Protein AF-A0A7H8R9K7-F1 (afdb_monomer)

Mean predicted aligned error: 15.1 Å

Sequence (571 aa):
MGSVPRGLRQVLQKSPSDIVILSSVRTAITRAKKGGFKDAYPEELLAHVLKATLAANPNLDPALIDDVAIGSVLQELGGAKAGRMAQIHAGFPHSVPFHTINRQCSSGLAAITTVANGIRSGGIDIGVGGGMESMTRNYGSRAIPTVLWPELKDSPSKDSRDCIMPMGITSENVASRYGISRADQDAFAAHSHHKAAAAQAAGLFDAEIVPVTTKVFDAEHPDAPPRDLTVSKDDGIRPTVSVEKMANLKPAFAENGTSTAGNSSQVSDGAAATLLMRRSTATELGLTSAIKGRWVATAVAGVAPDEMGVGPAVAIPKLLGQVGLEVADVGIWEINEAFASQALYSVRKLGIDEAKVNPKGGAIALGHPLGATGARQLATLLPELERTGQEVGVVTSINYIQNSILAWKTTSDVIANYLTLSILHTQHNKTSSSTFVWLIATRDDSRELPQPAHFSVFVPFITDPREGSLISIVGTPTTGYQLEFERSYSYKTICLYCQPPIKESVPQGNLEITATQVPVPGITEGFKGSASGKSAKRSQEWTTEYIKHLIFKDYVDPVAIEIVQSVFPDL

Nearest PDB structures (foldseek):
  6pcc-assembly1_B  TM=8.931E-01  e=9.437E-35  Pseudomonas putida KT2440
  6pcd-assembly1_C  TM=8.947E-01  e=1.057E-33  Pseudomonas putida KT2440
  6pcd-assembly1_A  TM=8.835E-01  e=3.611E-34  Pseudomonas putida KT2440
  4b3h-assembly1_C  TM=8.782E-01  e=3.461E-32  Mycobacterium tuberculosis H37Rv
  6l2g-assembly1_C  TM=8.592E-01  e=7.419E-30  Aspergillus fumigatus A1163

Foldseek 3Di:
DDAQAADPVSVQDDDLLFKFWLAKAKAFKFFACPTPCVPPDQLLQLLLQLLVQCVSVVLDDLQLAQEEEEFAAFDDVSCFVSNLVSNVSSPRDPNHDYDYAYPWLCRQVVQVVVQRVCSNVVVGFKHKGKYWFRCNVGVPCRVAPPDDDVCLCVPPDPLSNLLRPDVLQLLQVLCVVVVPDLLQLLVLLLVLLQLQVVCVVVCVCVRRHRWRWDWDADPVCRVDDTDIDTGGHQPLHDNPDDSVVSVPFQRDPDNPGSFGLSQAFGAIGMMMMIMIGRSNVCVVSVNNQSGLWTWRDKFKDADRSSNQLQCLLVRVVVGCVSRNHALVLAQAEAEARRGSSSSVNSCVSRVHDPCRYSSSGHRSRRGRRRRGRQSSSVSSPSSVCVVVVRFWYKHWDTHSMIMIIIIGGDDDDDDDDDDDDDDDDDDDDDDDDDDWDWDWDADDPPDDDFDKDKAWDWAADPVDSQWTKIKIKTFGDPGIWTWTWGDDPVDPDIDIDIDDPDPDDDDDGDIDIDIDIDGDDDDDPPPPDDDPDDDPLVVLVVVLVVVVVCVVVVVDPPVRDDRDRDDDDDD

Solvent-accessible surface area (backbone atoms only — not comparable to full-atom values): 31433 Å² total; per-residue (Å²): 128,84,75,72,50,54,27,66,72,46,67,67,55,87,50,59,83,35,38,25,27,53,46,42,31,14,40,32,28,19,31,40,70,76,28,85,52,43,63,49,51,38,36,58,44,35,19,53,27,51,29,48,53,48,64,76,39,77,82,58,65,56,76,66,34,57,37,33,30,32,3,18,52,47,44,74,85,38,35,40,69,55,43,45,51,18,43,45,72,36,66,39,48,89,83,36,51,69,48,52,35,72,44,46,35,18,3,2,40,50,12,36,48,51,41,49,49,32,38,66,73,65,78,33,54,27,24,33,14,8,7,25,19,37,39,51,83,28,46,69,82,48,74,49,84,80,84,68,68,68,64,49,70,71,36,91,47,64,59,62,42,28,69,68,54,58,67,61,53,20,39,40,44,37,15,64,78,69,68,46,49,52,68,55,22,28,46,53,25,35,48,24,10,45,29,29,36,52,28,58,75,70,50,73,48,62,89,24,42,44,70,43,76,38,57,42,74,50,85,91,45,75,85,53,80,66,42,81,44,76,39,68,60,57,65,42,52,46,74,85,60,44,48,74,65,42,68,72,53,62,44,68,67,39,96,91,40,65,50,20,78,66,25,20,32,35,62,8,25,29,15,10,29,28,40,38,30,27,36,46,58,31,50,76,64,70,41,59,87,46,46,55,22,32,58,71,51,73,21,71,38,74,53,61,37,54,38,18,51,47,39,62,54,53,16,47,60,52,36,29,59,65,33,48,49,57,78,83,67,48,52,38,35,38,60,55,23,63,31,30,34,26,39,52,47,23,35,63,74,62,68,51,63,68,79,33,43,34,68,54,24,34,18,40,12,43,30,41,15,41,3,7,39,30,23,35,46,50,21,55,44,54,60,47,31,61,76,68,72,32,51,33,32,37,40,39,26,56,33,56,54,25,42,27,38,40,40,33,51,55,85,88,77,86,85,84,84,86,86,83,88,80,86,84,85,81,88,81,89,82,96,74,92,80,74,84,64,89,56,85,56,83,84,80,89,87,68,97,73,85,72,66,51,77,52,75,47,81,45,62,35,90,92,42,69,72,32,36,40,38,41,39,42,42,32,58,82,89,61,59,54,44,59,44,62,51,76,50,93,88,52,103,54,81,48,78,49,78,53,76,79,66,101,65,99,71,82,90,68,77,68,53,76,50,76,49,80,59,83,70,85,88,82,71,79,89,75,73,73,88,79,91,73,95,56,74,69,60,56,54,52,50,53,52,52,50,53,52,51,36,38,76,68,70,76,40,64,72,91,79,58,85,88,81,81,84,84,79,82,79,137

Secondary structure (DSSP, 8-state):
-PPPP-SHHHHHS--TT-EEEEEEEEE--EETTTSTTTT--HHHHHHHHHHHHHHT-TTS-GGG--EEEEE-SSSGGGGHHHHHHHHHHTT--TTS--EEE-BTBTHHHHHHHHHHHHHHHTS-SEEEEEEEEEHHHHSTTTSS-SS--HHHHT-S-HHHHHTTS-HHHHHHHHHHHTT--HHHHHHHHHHHHHHHHHHHHTTTTTTTEEPEEEEE--SS-TTSPPEEEEE-S-S---TT--HHHHHTSPBSSSTT---BTTSBPPPEEEEEEEEEEEHHHHHHTT-GGG--EEEEEEEEEE--GGGGGGTHHHHHHHHHHHHT--GGG-SEEEE--SBHHHHHHHHHHHT--GGGB-TT--HHHH---TTTHHHHHHHHHHHHHHHHT--EEEEEE-SSEEEEEEEEPPP-------------------S-------------S--SSPPPEEEEEEEE-SS-TTSEEEEEEEE--SS--EEEEEE-TTSS-EEEEEE-SSSS-------EEEEEEEPPPPPPGGG-----S--HHHHHHHHHHHHHHHHHTTSS-TTS-------PPP-

InterPro domains:
  IPR002155 Thiolase [TIGR01930] (21-396)
  IPR002155 Thiolase [cd00751] (20-396)
  IPR016039 Thiolase-like [G3DSA:3.40.47.10] (18-297)
  IPR016039 Thiolase-like [G3DSA:3.40.47.10] (157-396)
  IPR016039 Thiolase-like [SSF53901] (13-282)
  IPR016039 Thiolase-like [SSF53901] (293-398)
  IPR020613 Thiolase, conserved site [PS00737] (358-374)
  IPR020615 Thiolase, acyl-enzyme intermediate active site [PS00098] (101-119)
  IPR020616 Thiolase, N-terminal [PF00108] (19-280)
  IPR020617 Thiolase, C-terminal [PF02803] (292-396)
  IPR046670 Protein of unknown function DUF6540 [PF20174] (448-556)
  IPR050215 3-ketoacyl-CoA thiolase-like [PTHR43853] (15-396)

Structure (mmCIF, N/CA/C/O backbone):
data_AF-A0A7H8R9K7-F1
#
_entry.id   AF-A0A7H8R9K7-F1
#
loop_
_atom_site.group_PDB
_atom_site.id
_atom_site.type_symbol
_atom_site.label_atom_id
_atom_site.label_alt_id
_atom_site.label_comp_id
_atom_site.label_asym_id
_atom_site.label_entity_id
_atom_site.label_seq_id
_atom_site.pdbx_PDB_ins_code
_atom_site.Cartn_x
_atom_site.Cartn_y
_atom_site.Cartn_z
_atom_site.occupancy
_atom_site.B_iso_or_equiv
_atom_site.auth_seq_id
_atom_site.auth_comp_id
_atom_site.auth_asym_id
_atom_site.auth_atom_id
_atom_site.pdbx_PDB_model_num
ATOM 1 N N . MET A 1 1 ? -11.066 -17.743 20.268 1.00 45.47 1 MET A N 1
ATOM 2 C CA . MET A 1 1 ? -10.600 -17.056 19.042 1.00 45.47 1 MET A CA 1
ATOM 3 C C . MET A 1 1 ? -11.533 -17.450 17.910 1.00 45.47 1 MET A C 1
ATOM 5 O O . MET A 1 1 ? -11.714 -18.644 17.709 1.00 45.47 1 MET A O 1
ATOM 9 N N . GLY A 1 2 ? -12.182 -16.491 17.247 1.00 55.28 2 GLY A N 1
ATOM 10 C CA . GLY A 1 2 ? -13.120 -16.789 16.158 1.00 55.28 2 GLY A CA 1
ATOM 11 C C . GLY A 1 2 ? -12.398 -17.303 14.910 1.00 55.28 2 GLY A C 1
ATOM 12 O O . GLY A 1 2 ? -11.308 -16.831 14.584 1.00 55.28 2 GLY A O 1
ATOM 13 N N . SER A 1 3 ? -12.988 -18.277 14.220 1.00 67.38 3 SER A N 1
ATOM 14 C CA . SER A 1 3 ? -12.545 -18.702 12.889 1.00 67.38 3 SER A CA 1
ATOM 15 C C . SER A 1 3 ? -12.646 -17.550 11.882 1.00 67.38 3 SER A C 1
ATOM 17 O O . SER A 1 3 ? -13.501 -16.677 12.024 1.00 67.38 3 SER A O 1
ATOM 19 N N . VAL A 1 4 ? -11.801 -17.554 10.844 1.00 76.81 4 VAL A N 1
ATOM 20 C CA . VAL A 1 4 ? -11.941 -16.619 9.710 1.00 76.81 4 VAL A CA 1
ATOM 21 C C . VAL A 1 4 ? -13.351 -16.784 9.121 1.00 76.81 4 VAL A C 1
ATOM 23 O O . VAL A 1 4 ? -13.731 -17.928 8.855 1.00 76.81 4 VAL A O 1
ATOM 26 N N . PRO A 1 5 ? -14.137 -15.702 8.945 1.00 81.81 5 PRO A N 1
ATOM 27 C CA . PRO A 1 5 ? -15.490 -15.807 8.406 1.00 81.81 5 PRO A CA 1
ATOM 28 C C . PRO A 1 5 ? -15.448 -16.395 6.992 1.00 81.81 5 PRO A C 1
ATOM 30 O O . PRO A 1 5 ? -14.586 -16.017 6.193 1.00 81.81 5 PRO A O 1
ATOM 33 N N . ARG A 1 6 ? -16.366 -17.324 6.690 1.00 90.81 6 ARG A N 1
ATOM 34 C CA . ARG A 1 6 ? -16.432 -17.991 5.382 1.00 90.81 6 ARG A CA 1
ATOM 35 C C . ARG A 1 6 ? -17.760 -17.743 4.673 1.00 90.81 6 ARG A C 1
ATOM 37 O O . ARG A 1 6 ? -18.827 -17.866 5.268 1.00 90.81 6 ARG A O 1
ATOM 44 N N . GLY A 1 7 ? -17.679 -17.457 3.379 1.00 89.94 7 GLY A N 1
ATOM 45 C CA . GLY A 1 7 ? -18.806 -17.097 2.530 1.00 89.94 7 GLY A CA 1
ATOM 46 C C . GLY A 1 7 ? -19.199 -15.630 2.680 1.00 89.94 7 GLY A C 1
ATOM 47 O O . GLY A 1 7 ? -19.067 -15.036 3.754 1.00 89.94 7 GLY A O 1
ATOM 48 N N . LEU A 1 8 ? -19.731 -15.058 1.597 1.00 83.75 8 LEU A N 1
ATOM 49 C CA . LEU A 1 8 ? -20.051 -13.633 1.501 1.00 83.75 8 LEU A CA 1
ATOM 50 C C . LEU A 1 8 ? -20.897 -13.154 2.685 1.00 83.75 8 LEU A C 1
ATOM 52 O O . LEU A 1 8 ? -20.508 -12.221 3.372 1.00 83.75 8 LEU A O 1
ATOM 56 N N . ARG A 1 9 ? -21.977 -13.863 3.032 1.00 88.31 9 ARG A N 1
ATOM 57 C CA . ARG A 1 9 ? -22.845 -13.492 4.163 1.00 88.31 9 ARG A CA 1
ATOM 58 C C . ARG A 1 9 ? -22.084 -13.310 5.486 1.00 88.31 9 ARG A C 1
ATOM 60 O O . ARG A 1 9 ? -22.327 -12.332 6.186 1.00 88.31 9 ARG A O 1
ATOM 67 N N . GLN A 1 10 ? -21.164 -14.214 5.833 1.00 86.81 10 GLN A N 1
ATOM 68 C CA . GLN A 1 10 ? -20.370 -14.084 7.065 1.00 86.81 10 GLN A CA 1
ATOM 69 C C . GLN A 1 10 ? -19.307 -12.983 6.932 1.00 86.81 10 GLN A C 1
ATOM 71 O O . GLN A 1 10 ? -19.042 -12.243 7.880 1.00 86.81 10 GLN A O 1
ATOM 76 N N . VAL A 1 11 ? -18.736 -12.831 5.733 1.00 80.81 11 VAL A N 1
ATOM 77 C CA . VAL A 1 11 ? -17.815 -11.739 5.376 1.00 80.81 11 VAL A CA 1
ATOM 78 C C . VAL A 1 11 ? -18.506 -10.365 5.334 1.00 80.81 11 VAL A C 1
ATOM 80 O O . VAL A 1 11 ? -17.816 -9.352 5.431 1.00 80.81 11 VAL A O 1
ATOM 83 N N . LEU A 1 12 ? -19.835 -10.292 5.336 1.00 80.81 12 LEU A N 1
ATOM 84 C CA . LEU A 1 12 ? -20.589 -9.042 5.499 1.00 80.81 12 LEU A CA 1
ATOM 85 C C . LEU A 1 12 ? -21.106 -8.830 6.937 1.00 80.81 12 LEU A C 1
ATOM 87 O O . LEU A 1 12 ? -21.363 -7.702 7.357 1.00 80.81 12 LEU A O 1
ATOM 91 N N . GLN A 1 13 ? -21.252 -9.897 7.726 1.00 85.69 13 GLN A N 1
ATOM 92 C CA . GLN A 1 13 ? -21.802 -9.815 9.079 1.00 85.69 13 GLN A CA 1
ATOM 93 C C . GLN A 1 13 ? -20.836 -9.122 10.049 1.00 85.69 13 GLN A C 1
ATOM 95 O O . GLN A 1 13 ? -19.743 -9.627 10.296 1.00 85.69 13 GLN A O 1
ATOM 100 N N . LYS A 1 14 ? -21.261 -8.006 10.654 1.00 86.31 14 LYS A N 1
ATOM 101 C CA . LYS A 1 14 ? -20.500 -7.262 11.675 1.00 86.31 14 LYS A CA 1
ATOM 102 C C . LYS A 1 14 ? -20.416 -8.070 12.982 1.00 86.31 14 LYS A C 1
ATOM 104 O O . LYS A 1 14 ? -21.434 -8.561 13.462 1.00 86.31 14 LYS A O 1
ATOM 109 N N . SER A 1 15 ? -19.224 -8.163 13.573 1.00 87.50 15 SER A N 1
ATOM 110 C CA . SER A 1 15 ? -18.974 -8.818 14.869 1.00 87.50 15 SER A CA 1
ATOM 111 C C . SER A 1 15 ? -18.154 -7.914 15.800 1.00 87.50 15 SER A C 1
ATOM 113 O O . SER A 1 15 ? -17.265 -7.209 15.310 1.00 87.50 15 SER A O 1
ATOM 115 N N . PRO A 1 16 ? -18.368 -7.943 17.133 1.00 89.69 16 PRO A N 1
ATOM 116 C CA . PRO A 1 16 ? -17.512 -7.245 18.099 1.00 89.69 16 PRO A CA 1
ATOM 117 C C . PRO A 1 16 ? -16.025 -7.616 17.989 1.00 89.69 16 PRO A C 1
ATOM 119 O O . PRO A 1 16 ? -15.164 -6.797 18.298 1.00 89.69 16 PRO A O 1
ATOM 122 N N . SER A 1 17 ? -15.710 -8.821 17.503 1.00 87.81 17 SER A N 1
ATOM 123 C CA . SER A 1 17 ? -14.334 -9.293 17.304 1.00 87.81 17 SER A CA 1
ATOM 124 C C . SER A 1 17 ? -13.695 -8.843 15.985 1.00 87.81 17 SER A C 1
ATOM 126 O O . SER A 1 17 ? -12.565 -9.237 15.700 1.00 87.81 17 SER A O 1
ATOM 128 N N . ASP A 1 18 ? -14.411 -8.088 15.148 1.00 87.56 18 ASP A N 1
ATOM 129 C CA . ASP A 1 18 ? -13.879 -7.597 13.877 1.00 87.56 18 ASP A CA 1
ATOM 130 C C . ASP A 1 18 ? -12.671 -6.690 14.089 1.00 87.56 18 ASP A C 1
ATOM 132 O O . ASP A 1 18 ? -12.624 -5.910 15.038 1.00 87.56 18 ASP A O 1
ATOM 136 N N . ILE A 1 19 ? -11.745 -6.718 13.134 1.00 94.44 19 ILE A N 1
ATOM 137 C CA . ILE A 1 19 ? -10.647 -5.756 13.059 1.00 94.44 19 ILE A CA 1
ATOM 138 C C . ILE A 1 19 ? -11.081 -4.645 12.118 1.00 94.44 19 ILE A C 1
ATOM 140 O O . ILE A 1 19 ? -11.119 -4.823 10.900 1.00 94.44 19 ILE A O 1
ATOM 144 N N . VAL A 1 20 ? -11.460 -3.514 12.692 1.00 95.94 20 VAL A N 1
ATOM 145 C CA . VAL A 1 20 ? -12.018 -2.374 11.973 1.00 95.94 20 VAL A CA 1
ATOM 146 C C . VAL A 1 20 ? -10.941 -1.364 11.617 1.00 95.94 20 VAL A C 1
ATOM 148 O O . VAL A 1 20 ? -9.963 -1.197 12.340 1.00 95.94 20 VAL A O 1
ATOM 151 N N . ILE A 1 21 ? -11.131 -0.696 10.484 1.00 97.31 21 ILE A N 1
ATOM 152 C CA . ILE A 1 21 ? -10.265 0.362 9.974 1.00 97.31 21 ILE A CA 1
ATOM 153 C C . ILE A 1 21 ? -10.983 1.689 10.198 1.00 97.31 21 ILE A C 1
ATOM 155 O O . ILE A 1 21 ? -12.099 1.865 9.707 1.00 97.31 21 ILE A O 1
ATOM 159 N N . LEU A 1 22 ? -10.359 2.613 10.928 1.00 96.25 22 LEU A N 1
ATOM 160 C CA . LEU A 1 22 ? -10.943 3.931 11.227 1.00 96.25 22 LEU A CA 1
ATOM 161 C C . LEU A 1 22 ? -10.420 5.024 10.294 1.00 96.25 22 LEU A C 1
ATOM 163 O O . LEU A 1 22 ? -11.122 5.970 9.953 1.00 96.25 22 LEU A O 1
ATOM 167 N N . SER A 1 23 ? -9.172 4.897 9.853 1.00 96.94 23 SER A N 1
ATOM 168 C CA . SER A 1 23 ? -8.589 5.798 8.864 1.00 96.94 23 SER A CA 1
ATOM 169 C C . SER A 1 23 ? -7.534 5.071 8.046 1.00 96.94 23 SER A C 1
ATOM 171 O O . SER A 1 23 ? -6.887 4.144 8.534 1.00 96.94 23 SER A O 1
ATOM 173 N N . SER A 1 24 ? -7.380 5.486 6.794 1.00 97.00 24 SER A N 1
ATOM 174 C CA . SER A 1 24 ? -6.307 5.055 5.906 1.00 97.00 24 SER A CA 1
ATOM 175 C C . SER A 1 24 ? -5.986 6.223 4.986 1.00 97.00 24 SER A C 1
ATOM 177 O O . SER A 1 24 ? -6.833 6.642 4.200 1.00 97.00 24 SER A O 1
ATOM 179 N N . VAL A 1 25 ? -4.802 6.801 5.155 1.00 98.62 25 VAL A N 1
ATOM 180 C CA . 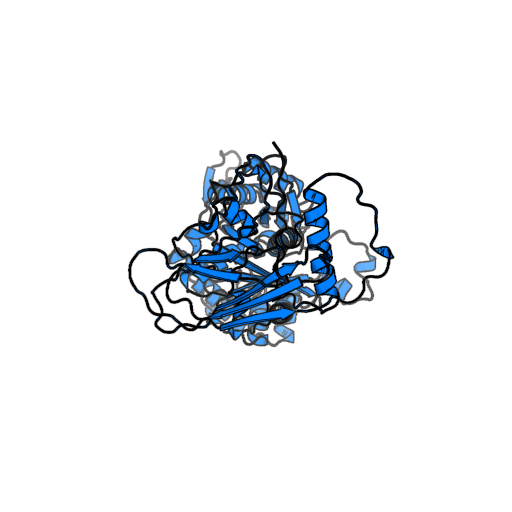VAL A 1 25 ? -4.379 8.026 4.470 1.00 98.62 25 VAL A CA 1
ATOM 181 C C . VAL A 1 25 ? -2.986 7.851 3.888 1.00 98.62 25 VAL A C 1
ATOM 183 O O . VAL A 1 25 ? -2.196 7.018 4.341 1.00 98.62 25 VAL A O 1
ATOM 186 N N . ARG A 1 26 ? -2.666 8.650 2.877 1.00 98.81 26 ARG A N 1
ATOM 187 C CA . ARG A 1 26 ? -1.397 8.612 2.155 1.00 98.81 26 ARG A CA 1
ATOM 188 C C . ARG A 1 26 ? -0.889 10.008 1.856 1.00 98.81 26 ARG A C 1
ATOM 190 O O . ARG A 1 26 ? -1.657 10.955 1.800 1.00 98.81 26 ARG A O 1
ATOM 197 N N . THR A 1 27 ? 0.401 10.145 1.599 1.00 98.94 27 THR A N 1
ATOM 198 C CA . THR A 1 27 ? 0.899 11.318 0.883 1.00 98.94 27 THR A CA 1
ATOM 199 C C . THR A 1 27 ? 0.452 11.250 -0.582 1.00 98.94 27 THR A C 1
ATOM 201 O O . THR A 1 27 ? 0.018 10.202 -1.085 1.00 98.94 27 THR A O 1
ATOM 204 N N . ALA A 1 28 ? 0.644 12.344 -1.318 1.00 98.75 28 ALA A N 1
ATOM 205 C CA . ALA A 1 28 ? 0.827 12.221 -2.761 1.00 98.75 28 ALA A CA 1
ATOM 206 C C . ALA A 1 28 ? 1.973 11.234 -3.067 1.00 98.75 28 ALA A C 1
ATOM 208 O O . ALA A 1 28 ? 2.813 10.952 -2.213 1.00 98.75 28 ALA A O 1
ATOM 209 N N . ILE A 1 29 ? 2.032 10.702 -4.276 1.00 98.81 29 ILE A N 1
ATOM 210 C CA . ILE A 1 29 ? 3.166 9.936 -4.774 1.00 98.81 29 ILE A CA 1
ATOM 211 C C . ILE A 1 29 ? 3.881 10.783 -5.816 1.00 98.81 29 ILE A C 1
ATOM 213 O O . ILE A 1 29 ? 3.283 11.262 -6.784 1.00 98.81 29 ILE A O 1
ATOM 217 N N . THR A 1 30 ? 5.183 10.974 -5.615 1.00 98.62 30 THR A N 1
ATOM 218 C CA . THR A 1 30 ? 5.996 11.796 -6.516 1.00 98.62 30 THR A CA 1
ATOM 219 C C . THR A 1 30 ? 7.116 10.992 -7.139 1.00 98.62 30 THR A C 1
ATOM 221 O O . THR A 1 30 ? 7.641 10.058 -6.534 1.00 98.62 30 THR A O 1
ATOM 224 N N . ARG A 1 31 ? 7.510 11.363 -8.352 1.00 98.12 31 ARG A N 1
ATOM 225 C CA . ARG A 1 31 ? 8.619 10.745 -9.080 1.00 98.12 31 ARG A CA 1
ATOM 226 C C . ARG A 1 31 ? 9.929 10.945 -8.342 1.00 98.12 31 ARG A C 1
ATOM 228 O O . ARG A 1 31 ? 10.284 12.068 -7.985 1.00 98.12 31 ARG A O 1
ATOM 235 N N . ALA A 1 32 ? 10.709 9.880 -8.232 1.00 96.75 32 ALA A N 1
ATOM 236 C CA . ALA A 1 32 ? 12.020 9.975 -7.625 1.00 96.75 32 ALA A CA 1
ATOM 237 C C . ALA A 1 32 ? 12.931 10.949 -8.396 1.00 96.75 32 ALA A C 1
ATOM 239 O O . ALA A 1 32 ? 12.899 11.029 -9.630 1.00 96.75 32 ALA A O 1
ATOM 240 N N . LYS A 1 33 ? 13.765 11.687 -7.660 1.00 94.94 33 LYS A N 1
ATOM 241 C CA . LYS A 1 33 ? 14.778 12.663 -8.105 1.00 94.94 33 LYS A CA 1
ATOM 242 C C . LYS A 1 33 ? 14.244 13.920 -8.801 1.00 94.94 33 LYS A C 1
ATOM 244 O O . LYS A 1 33 ? 14.968 14.906 -8.880 1.00 94.94 33 LYS A O 1
ATOM 249 N N . LYS A 1 34 ? 13.020 13.897 -9.334 1.00 94.25 34 LYS A N 1
ATOM 250 C CA . LYS A 1 34 ? 12.447 14.981 -10.158 1.00 94.25 34 LYS A CA 1
ATOM 251 C C . LYS A 1 34 ? 11.086 15.482 -9.675 1.00 94.25 34 LYS A C 1
ATOM 253 O O . LYS A 1 34 ? 10.611 16.492 -10.185 1.00 94.25 34 LYS A O 1
ATOM 258 N N . GLY A 1 35 ? 10.430 14.742 -8.789 1.00 96.50 35 GLY A N 1
ATOM 259 C CA . GLY A 1 35 ? 9.105 15.059 -8.279 1.00 96.50 35 GLY A CA 1
ATOM 260 C C . GLY A 1 35 ? 9.124 15.993 -7.074 1.00 96.50 35 GLY A C 1
ATOM 261 O O . GLY A 1 35 ? 10.181 16.442 -6.625 1.00 96.50 35 GLY A O 1
ATOM 262 N N . GLY A 1 36 ? 7.933 16.266 -6.544 1.00 97.44 36 GLY A N 1
ATOM 263 C CA . GLY A 1 36 ? 7.730 17.166 -5.406 1.00 97.44 36 GLY A CA 1
ATOM 264 C C . GLY A 1 36 ? 8.479 16.764 -4.130 1.00 97.44 36 GLY A C 1
ATOM 265 O O . GLY A 1 36 ? 8.859 17.643 -3.364 1.00 97.44 36 GLY A O 1
ATOM 266 N N . PHE A 1 37 ? 8.759 15.471 -3.924 1.00 98.31 37 PHE A N 1
ATOM 267 C CA . PHE A 1 37 ? 9.493 14.971 -2.754 1.00 98.31 37 PHE A CA 1
ATOM 268 C C . PHE A 1 37 ? 10.975 14.687 -2.997 1.00 98.31 37 PHE A C 1
ATOM 270 O O . PHE A 1 37 ? 11.601 14.023 -2.176 1.00 98.31 37 PHE A O 1
ATOM 277 N N . LYS A 1 38 ? 11.573 15.215 -4.075 1.00 96.81 38 LYS A N 1
ATOM 278 C CA . LYS A 1 38 ? 12.995 14.974 -4.387 1.00 96.81 38 LYS A CA 1
ATOM 279 C C . LYS A 1 38 ? 13.957 15.313 -3.232 1.00 96.81 38 LYS A C 1
ATOM 281 O O . LYS A 1 38 ? 15.012 14.698 -3.126 1.00 96.81 38 LYS A O 1
ATOM 286 N N . ASP A 1 39 ? 13.589 16.269 -2.380 1.00 96.81 39 ASP A N 1
ATOM 287 C CA . ASP A 1 39 ? 14.396 16.701 -1.235 1.00 96.81 39 ASP A CA 1
ATOM 288 C C . ASP A 1 39 ? 13.806 16.262 0.116 1.00 96.81 39 ASP A C 1
ATOM 290 O O . ASP A 1 39 ? 14.479 16.388 1.139 1.00 96.81 39 ASP A O 1
ATOM 294 N N . ALA A 1 40 ? 12.596 15.699 0.135 1.00 97.25 40 ALA A N 1
ATOM 295 C CA . ALA A 1 40 ? 11.954 15.252 1.366 1.00 97.25 40 ALA A CA 1
ATOM 296 C C . ALA A 1 40 ? 12.624 13.985 1.908 1.00 97.25 40 ALA A C 1
ATOM 298 O O . ALA A 1 40 ? 13.226 13.195 1.166 1.00 97.25 40 ALA A O 1
ATOM 299 N N . TYR A 1 41 ? 12.513 13.769 3.212 1.00 97.38 41 TYR A N 1
ATOM 300 C CA . TYR A 1 41 ? 12.981 12.541 3.855 1.00 97.38 41 TYR A CA 1
ATOM 301 C C . TYR A 1 41 ? 11.836 11.526 4.002 1.00 97.38 41 TYR A C 1
ATOM 303 O O . TYR A 1 41 ? 10.697 11.919 4.241 1.00 97.38 41 TYR A O 1
ATOM 311 N N . PRO A 1 42 ? 12.078 10.206 3.892 1.00 97.12 42 PRO A N 1
ATOM 312 C CA . PRO A 1 42 ? 11.006 9.219 4.055 1.00 97.12 42 PRO A CA 1
ATOM 313 C C . PRO A 1 42 ? 10.343 9.290 5.441 1.00 97.12 42 PRO A C 1
ATOM 315 O O . PRO A 1 42 ? 9.123 9.188 5.539 1.00 97.12 42 PRO A O 1
ATOM 318 N N . GLU A 1 43 ? 11.115 9.544 6.500 1.00 98.00 43 GLU A N 1
ATOM 319 C CA . GLU A 1 43 ? 10.615 9.757 7.862 1.00 98.00 43 GLU A CA 1
ATOM 320 C C . GLU A 1 43 ? 9.804 11.058 8.015 1.00 98.00 43 GLU A C 1
ATOM 322 O O . GLU A 1 43 ? 8.863 11.109 8.802 1.00 98.00 43 GLU A O 1
ATOM 327 N N . GLU A 1 44 ? 10.094 12.089 7.217 1.00 98.38 44 GLU A N 1
ATOM 328 C CA . GLU A 1 44 ? 9.279 13.307 7.140 1.00 98.38 44 GLU A CA 1
ATOM 329 C C . GLU A 1 44 ? 7.919 13.004 6.496 1.00 98.38 44 GLU A C 1
ATOM 331 O O . GLU A 1 44 ? 6.881 13.406 7.028 1.00 98.38 44 GLU A O 1
ATOM 336 N N . LEU A 1 45 ? 7.901 12.241 5.395 1.00 98.75 45 LEU A N 1
ATOM 337 C CA . LEU A 1 45 ? 6.659 11.793 4.751 1.00 98.75 45 LEU A CA 1
ATOM 338 C C . LEU A 1 45 ? 5.827 10.918 5.701 1.00 98.75 45 LEU A C 1
ATOM 340 O O . LEU A 1 45 ? 4.611 11.092 5.803 1.00 98.75 45 LEU A O 1
ATOM 344 N N . LEU A 1 46 ? 6.483 10.014 6.435 1.00 98.88 46 LEU A N 1
ATOM 345 C CA . LEU A 1 46 ? 5.848 9.185 7.457 1.00 98.88 46 LEU A CA 1
ATOM 346 C C . LEU A 1 46 ? 5.233 10.032 8.579 1.00 98.88 46 LEU A C 1
ATOM 348 O O . LEU A 1 46 ? 4.086 9.799 8.956 1.00 98.88 46 LEU A O 1
ATOM 352 N N . ALA A 1 47 ? 5.964 11.020 9.100 1.00 98.81 47 ALA A N 1
ATOM 353 C CA . ALA A 1 47 ? 5.471 11.879 10.174 1.00 98.81 47 ALA A CA 1
ATOM 354 C C . ALA A 1 47 ? 4.173 12.602 9.776 1.00 98.81 47 ALA A C 1
ATOM 356 O O . ALA A 1 47 ? 3.248 12.694 10.584 1.00 98.81 47 ALA A O 1
ATOM 357 N N . HIS A 1 48 ? 4.064 13.051 8.520 1.00 98.81 48 HIS A N 1
ATOM 358 C CA . HIS A 1 48 ? 2.853 13.698 8.011 1.00 98.81 48 HIS A CA 1
ATOM 359 C C . HIS A 1 48 ? 1.640 12.760 8.011 1.00 98.81 48 HIS A C 1
ATOM 361 O O . HIS A 1 48 ? 0.580 13.141 8.509 1.00 98.81 48 HIS A O 1
ATOM 367 N N . VAL A 1 49 ? 1.775 11.529 7.504 1.00 98.81 49 VAL A N 1
ATOM 368 C CA . VAL A 1 49 ? 0.646 10.578 7.476 1.00 98.81 49 VAL A CA 1
ATOM 369 C C . VAL A 1 49 ? 0.289 10.052 8.865 1.00 98.81 49 VAL A C 1
ATOM 371 O O . VAL A 1 49 ? -0.891 9.851 9.149 1.00 98.81 49 VAL A O 1
ATOM 374 N N . LEU A 1 50 ? 1.263 9.893 9.766 1.00 98.88 50 LEU A N 1
ATOM 375 C CA . LEU A 1 50 ? 1.008 9.532 11.165 1.00 98.88 50 LEU A CA 1
ATOM 376 C C . LEU A 1 50 ? 0.258 10.647 11.902 1.00 98.88 50 LEU A C 1
ATOM 378 O O . LEU A 1 50 ? -0.739 10.382 12.572 1.00 98.88 50 LEU A O 1
ATOM 382 N N . LYS A 1 51 ? 0.672 11.904 11.716 1.00 98.69 51 LYS A N 1
ATOM 383 C CA . LYS A 1 51 ? -0.024 13.062 12.285 1.00 98.69 51 LYS A CA 1
ATOM 384 C C . LYS A 1 51 ? -1.446 13.187 11.736 1.00 98.69 51 LYS A C 1
ATOM 386 O O . LYS A 1 51 ? -2.376 13.426 12.499 1.00 98.69 51 LYS A O 1
ATOM 391 N N . ALA A 1 52 ? -1.629 12.984 10.431 1.00 98.56 52 ALA A N 1
ATOM 392 C CA . ALA A 1 52 ? -2.951 12.984 9.808 1.00 98.56 52 ALA A CA 1
ATOM 393 C C . ALA A 1 52 ? -3.840 11.834 10.309 1.00 98.56 52 ALA A C 1
ATOM 395 O O . ALA A 1 52 ? -5.039 12.025 10.481 1.00 98.56 52 ALA A O 1
ATOM 396 N N . THR A 1 53 ? -3.257 10.669 10.603 1.00 98.38 53 THR A N 1
ATOM 397 C CA . THR A 1 53 ? -3.969 9.527 11.198 1.00 98.38 53 THR A CA 1
ATOM 398 C C . THR A 1 53 ? -4.532 9.882 12.577 1.00 98.38 53 THR A C 1
ATOM 400 O O . THR A 1 53 ? -5.705 9.618 12.839 1.00 98.38 53 THR A O 1
ATOM 403 N N . LEU A 1 54 ? -3.739 10.534 13.439 1.00 98.12 54 LEU A N 1
ATOM 404 C CA . LEU A 1 54 ? -4.223 11.036 14.732 1.00 98.12 54 LEU A CA 1
ATOM 405 C C . LEU A 1 54 ? -5.275 12.139 14.548 1.00 98.12 54 LEU A C 1
ATOM 407 O O . LEU A 1 54 ? -6.326 12.103 15.178 1.00 98.12 54 LEU A O 1
ATOM 411 N N . ALA A 1 55 ? -5.037 13.086 13.636 1.00 97.44 55 ALA A N 1
ATOM 412 C CA . ALA A 1 55 ? -5.965 14.186 13.369 1.00 97.44 55 ALA A CA 1
ATOM 413 C C . ALA A 1 55 ? -7.325 13.715 12.823 1.00 97.44 55 ALA A C 1
ATOM 415 O O . ALA A 1 55 ? -8.346 14.334 13.110 1.00 97.44 55 ALA A O 1
ATOM 416 N N . ALA A 1 56 ? -7.356 12.611 12.071 1.00 95.31 56 ALA A N 1
ATOM 417 C CA . ALA A 1 56 ? -8.591 11.986 11.602 1.00 95.31 56 ALA A CA 1
ATOM 418 C C . ALA A 1 56 ? -9.395 11.316 12.733 1.00 95.31 56 ALA A C 1
ATOM 420 O O . ALA A 1 56 ? -10.567 11.001 12.539 1.00 95.31 56 ALA A O 1
ATOM 421 N N . ASN A 1 57 ? -8.785 11.101 13.904 1.00 94.19 57 ASN A N 1
ATOM 422 C CA . ASN A 1 57 ? -9.379 10.420 15.054 1.00 94.19 57 ASN A CA 1
ATOM 423 C C . ASN A 1 57 ? -9.160 11.239 16.341 1.00 94.19 57 ASN A C 1
ATOM 425 O O . ASN A 1 57 ? -8.530 10.749 17.276 1.00 94.19 57 ASN A O 1
ATOM 429 N N . PRO A 1 58 ? -9.679 12.479 16.424 1.00 92.81 58 PRO A N 1
ATOM 430 C CA . PRO A 1 58 ? -9.349 13.416 17.505 1.00 92.81 58 PRO A CA 1
ATOM 431 C C . PRO A 1 58 ? -9.813 12.964 18.899 1.00 92.81 58 PRO A C 1
ATOM 433 O O . PRO A 1 58 ? -9.327 13.480 19.899 1.00 92.81 58 PRO A O 1
ATOM 436 N N . ASN A 1 59 ? -10.744 12.007 18.964 1.00 91.31 59 ASN A N 1
ATOM 437 C CA . ASN A 1 59 ? -11.267 11.446 20.212 1.00 91.31 59 ASN A CA 1
ATOM 438 C C . ASN A 1 59 ? -10.503 10.193 20.676 1.00 91.31 59 ASN A C 1
ATOM 440 O O . ASN A 1 59 ? -10.845 9.629 21.712 1.00 91.31 59 ASN A O 1
ATOM 444 N N . LEU A 1 60 ? -9.506 9.727 19.916 1.00 96.25 60 LEU A N 1
ATOM 445 C CA . LEU A 1 60 ? -8.627 8.639 20.333 1.00 96.25 60 LEU A CA 1
ATOM 446 C C . LEU A 1 60 ? -7.418 9.223 21.066 1.00 96.25 60 LEU A C 1
ATOM 448 O O . LEU A 1 60 ? -6.638 9.963 20.469 1.00 96.25 60 LEU A O 1
ATOM 452 N N . ASP A 1 61 ? -7.229 8.849 22.331 1.00 97.38 61 ASP A N 1
ATOM 453 C CA . ASP A 1 61 ? -5.977 9.118 23.040 1.00 97.38 61 ASP A CA 1
ATOM 454 C C . ASP A 1 61 ? -4.829 8.335 22.368 1.00 97.38 61 ASP A C 1
ATOM 456 O O . ASP A 1 61 ? -4.870 7.098 22.348 1.00 97.38 61 ASP A O 1
ATOM 460 N N . PRO A 1 62 ? -3.790 9.006 21.827 1.00 97.88 62 PRO A N 1
ATOM 461 C CA . PRO A 1 62 ? -2.660 8.330 21.197 1.00 97.88 62 PRO A CA 1
ATOM 462 C C . PRO A 1 62 ? -1.926 7.351 22.123 1.00 97.88 62 PRO A C 1
ATOM 464 O O . PRO A 1 62 ? -1.252 6.452 21.623 1.00 97.88 62 PRO A O 1
ATOM 467 N N . ALA A 1 63 ? -2.036 7.502 23.449 1.00 98.00 63 ALA A N 1
ATOM 468 C CA . ALA A 1 63 ? -1.438 6.587 24.420 1.00 98.00 63 ALA A CA 1
ATOM 469 C C . ALA A 1 63 ? -2.095 5.197 24.449 1.00 98.00 63 ALA A C 1
ATOM 471 O O . ALA A 1 63 ? -1.471 4.260 24.941 1.00 98.00 63 ALA A O 1
ATOM 472 N N . LEU A 1 64 ? -3.313 5.057 23.911 1.00 98.06 64 LEU A N 1
ATOM 473 C CA . LEU A 1 64 ? -4.019 3.776 23.792 1.00 98.06 64 LEU A CA 1
ATOM 474 C C . LEU A 1 64 ? -3.571 2.951 22.579 1.00 98.06 64 LEU A C 1
ATOM 476 O O . LEU A 1 64 ? -4.034 1.831 22.396 1.00 98.06 64 LEU A O 1
ATOM 480 N N . ILE A 1 65 ? -2.719 3.501 21.712 1.00 98.75 65 ILE A N 1
ATOM 481 C CA . ILE A 1 65 ? -2.188 2.766 20.565 1.00 98.75 65 ILE A CA 1
ATOM 482 C C . ILE A 1 65 ? -1.103 1.818 21.074 1.00 98.75 65 ILE A C 1
ATOM 484 O O . ILE A 1 65 ? -0.084 2.260 21.599 1.00 98.75 65 ILE A O 1
ATOM 488 N N . ASP A 1 66 ? -1.300 0.519 20.883 1.00 98.44 66 ASP A N 1
ATOM 489 C CA . ASP A 1 66 ? -0.412 -0.499 21.442 1.00 98.44 66 ASP A CA 1
ATOM 490 C C . ASP A 1 66 ? 0.803 -0.788 20.559 1.00 98.44 66 ASP A C 1
ATOM 492 O O . ASP A 1 66 ? 1.808 -1.281 21.060 1.00 98.44 66 ASP A O 1
ATOM 496 N N . ASP A 1 67 ? 0.721 -0.538 19.245 1.00 98.38 67 ASP A N 1
ATOM 497 C CA . ASP A 1 67 ? 1.836 -0.766 18.319 1.00 98.38 67 ASP A CA 1
ATOM 498 C C . ASP A 1 67 ? 1.730 0.043 17.019 1.00 98.38 67 ASP A C 1
ATOM 500 O O . ASP A 1 67 ? 0.643 0.353 16.518 1.00 98.38 67 ASP A O 1
ATOM 504 N N . VAL A 1 68 ? 2.890 0.356 16.440 1.00 98.81 68 VAL A N 1
ATOM 505 C CA . VAL A 1 68 ? 3.019 0.993 15.128 1.00 98.81 68 VAL A CA 1
ATOM 506 C C . VAL A 1 68 ? 4.006 0.204 14.275 1.00 98.81 68 VAL A C 1
ATOM 508 O O . VAL A 1 68 ? 5.214 0.200 14.516 1.00 98.81 68 VAL A O 1
ATOM 511 N N . ALA A 1 69 ? 3.474 -0.430 13.234 1.00 98.75 69 ALA A N 1
ATOM 512 C CA . ALA A 1 69 ? 4.218 -1.229 12.275 1.00 98.75 69 ALA A CA 1
ATOM 513 C C . ALA A 1 69 ? 4.335 -0.476 10.944 1.00 98.75 69 ALA A C 1
ATOM 515 O O . ALA A 1 69 ? 3.320 -0.154 10.320 1.00 98.75 69 ALA A O 1
ATOM 516 N N . ILE A 1 70 ? 5.558 -0.229 10.465 1.00 98.69 70 ILE A N 1
ATOM 517 C CA . ILE A 1 70 ? 5.794 0.488 9.199 1.00 98.69 70 ILE A CA 1
ATOM 518 C C . ILE A 1 70 ? 6.608 -0.349 8.213 1.00 98.69 70 ILE A C 1
ATOM 520 O O . ILE A 1 70 ? 7.720 -0.794 8.488 1.00 98.69 70 ILE A O 1
ATOM 524 N N . GLY A 1 71 ? 6.064 -0.529 7.015 1.00 98.00 71 GLY A N 1
ATOM 525 C CA . GLY A 1 71 ? 6.759 -1.136 5.893 1.00 98.00 71 GLY A CA 1
ATOM 526 C C . GLY A 1 71 ? 7.839 -0.227 5.304 1.00 98.00 71 GLY A C 1
ATOM 527 O O . GLY A 1 71 ? 7.546 0.908 4.934 1.00 98.00 71 GLY A O 1
ATOM 528 N N . SER A 1 72 ? 9.065 -0.731 5.165 1.00 95.69 72 SER A N 1
ATOM 529 C CA . SER A 1 72 ? 10.180 -0.033 4.505 1.00 95.69 72 SER A CA 1
ATOM 530 C C . SER A 1 72 ? 11.127 -1.050 3.871 1.00 95.69 72 SER A C 1
ATOM 532 O O . SER A 1 72 ? 11.359 -2.117 4.447 1.00 95.69 72 SER A O 1
ATOM 534 N N . VAL A 1 73 ? 11.654 -0.745 2.681 1.00 94.25 73 VAL A N 1
ATOM 535 C CA . VAL A 1 73 ? 12.508 -1.680 1.934 1.00 94.25 73 VAL A CA 1
ATOM 536 C C . VAL A 1 73 ? 13.956 -1.221 1.885 1.00 94.25 73 VAL A C 1
ATOM 538 O O . VAL A 1 73 ? 14.853 -1.991 2.226 1.00 94.25 73 VAL A O 1
ATOM 541 N N . LEU A 1 74 ? 14.197 0.015 1.447 1.00 94.06 74 LEU A N 1
ATOM 542 C CA . LEU A 1 74 ? 15.533 0.450 1.029 1.00 94.06 74 LEU A CA 1
ATOM 543 C C . LEU A 1 74 ? 16.284 1.229 2.115 1.00 94.06 74 LEU A C 1
ATOM 545 O O . LEU A 1 74 ? 17.459 1.562 1.950 1.00 94.06 74 LEU A O 1
ATOM 549 N N . GLN A 1 75 ? 15.628 1.585 3.215 1.00 91.38 75 GLN A N 1
ATOM 550 C CA . GLN A 1 75 ? 16.260 2.393 4.252 1.00 91.38 75 GLN A CA 1
ATOM 551 C C . GLN A 1 75 ? 17.315 1.611 5.038 1.00 91.38 75 GLN A C 1
ATOM 553 O O . GLN A 1 75 ? 17.218 0.406 5.267 1.00 91.38 75 GLN A O 1
ATOM 558 N N . GLU A 1 76 ? 18.324 2.340 5.504 1.00 88.56 76 GLU A N 1
ATOM 559 C CA . GLU A 1 76 ? 19.328 1.813 6.419 1.00 88.56 76 GLU A CA 1
ATOM 560 C C . GLU A 1 76 ? 18.664 1.326 7.711 1.00 88.56 76 GLU A C 1
ATOM 562 O O . GLU A 1 76 ? 17.741 1.966 8.222 1.00 88.56 76 GLU A O 1
ATOM 567 N N . LEU A 1 77 ? 19.104 0.167 8.217 1.00 89.75 77 LEU A N 1
ATOM 568 C CA . LEU A 1 77 ? 18.473 -0.524 9.351 1.00 89.75 77 LEU A CA 1
ATOM 569 C C . LEU A 1 77 ? 16.953 -0.735 9.164 1.00 89.75 77 LEU A C 1
ATOM 571 O O . LEU A 1 77 ? 16.205 -0.761 10.140 1.00 89.75 77 LEU A O 1
ATOM 575 N N . GLY A 1 78 ? 16.478 -0.810 7.914 1.00 90.62 78 GLY A N 1
ATOM 576 C CA . GLY A 1 78 ? 15.055 -0.915 7.590 1.00 90.62 78 GLY A CA 1
ATOM 577 C C . GLY A 1 78 ? 14.223 0.282 8.059 1.00 90.62 78 GLY A C 1
ATOM 578 O O . GLY A 1 78 ? 13.030 0.126 8.291 1.00 90.62 78 GLY A O 1
ATOM 579 N N . GLY A 1 79 ? 14.840 1.448 8.290 1.00 94.75 79 GLY A N 1
ATOM 580 C CA . GLY A 1 79 ? 14.150 2.665 8.725 1.00 94.75 79 GLY A CA 1
ATOM 581 C C . GLY A 1 79 ? 13.695 2.669 10.189 1.00 94.75 79 GLY A C 1
ATOM 582 O O . GLY A 1 79 ? 13.009 3.603 10.590 1.00 94.75 79 GLY A O 1
ATOM 583 N N . ALA A 1 80 ? 14.076 1.679 11.008 1.00 95.06 80 ALA A N 1
ATOM 584 C CA . ALA A 1 80 ? 13.539 1.509 12.363 1.00 95.06 80 ALA A CA 1
ATOM 585 C C . ALA A 1 80 ? 13.766 2.728 13.279 1.00 95.06 80 ALA A C 1
ATOM 587 O O . ALA A 1 80 ? 12.836 3.221 13.913 1.00 95.06 80 ALA A O 1
ATOM 588 N N . LYS A 1 81 ? 14.997 3.255 13.321 1.00 96.88 81 LYS A N 1
ATOM 589 C CA . LYS A 1 81 ? 15.344 4.403 14.179 1.00 96.88 81 LYS A CA 1
ATOM 590 C C . LYS A 1 81 ? 14.708 5.707 13.688 1.00 96.88 81 LYS A C 1
ATOM 592 O O . LYS A 1 81 ? 14.077 6.409 14.471 1.00 96.88 81 LYS A O 1
ATOM 597 N N . ALA A 1 82 ? 14.844 6.008 12.396 1.00 96.94 82 ALA A N 1
ATOM 598 C CA . ALA A 1 82 ? 14.289 7.223 11.798 1.00 96.94 82 ALA A CA 1
ATOM 599 C C . ALA A 1 82 ? 12.751 7.224 11.829 1.00 96.94 82 ALA A C 1
ATOM 601 O O . ALA A 1 82 ? 12.132 8.232 12.156 1.00 96.94 82 ALA A O 1
ATOM 602 N N . GLY A 1 83 ? 12.123 6.073 11.581 1.00 98.00 83 GLY A N 1
ATOM 603 C CA . GLY A 1 83 ? 10.676 5.911 11.687 1.00 98.00 83 GLY A CA 1
ATOM 604 C C . GLY A 1 83 ? 10.160 6.104 13.116 1.00 98.00 83 GLY A C 1
ATOM 605 O O . GLY A 1 83 ? 9.158 6.788 13.314 1.00 98.00 83 GLY A O 1
ATOM 606 N N . ARG A 1 84 ? 10.888 5.613 14.130 1.00 98.31 84 ARG A N 1
ATOM 607 C CA . ARG A 1 84 ? 10.574 5.896 15.538 1.00 98.31 84 ARG A CA 1
ATOM 608 C C . ARG A 1 84 ? 10.649 7.393 15.853 1.00 98.31 84 ARG A C 1
ATOM 610 O O . ARG A 1 84 ? 9.781 7.912 16.552 1.00 98.31 84 ARG A O 1
ATOM 617 N N . MET A 1 85 ? 11.651 8.098 15.323 1.00 98.56 85 MET A N 1
ATOM 618 C CA . MET A 1 85 ? 11.738 9.558 15.460 1.00 98.56 85 MET A CA 1
ATOM 619 C C . MET A 1 85 ? 10.527 10.249 14.820 1.00 98.56 85 MET A C 1
ATOM 621 O O . MET A 1 85 ? 9.926 11.110 15.458 1.00 98.56 85 MET A O 1
ATOM 625 N N . ALA A 1 86 ? 10.127 9.836 13.611 1.00 98.62 86 ALA A N 1
ATOM 626 C CA . ALA A 1 86 ? 8.944 10.363 12.927 1.00 98.62 86 ALA A CA 1
ATOM 627 C C . ALA A 1 86 ? 7.656 10.162 13.723 1.00 98.62 86 ALA A C 1
ATOM 629 O O . ALA A 1 86 ? 6.840 11.072 13.812 1.00 98.62 86 ALA A O 1
ATOM 630 N N . GLN A 1 87 ? 7.474 8.983 14.313 1.00 98.75 87 GLN A N 1
ATOM 631 C CA . GLN A 1 87 ? 6.296 8.656 15.107 1.00 98.75 87 GLN A CA 1
ATOM 632 C C . GLN A 1 87 ? 6.190 9.534 16.362 1.00 98.75 87 GLN A C 1
ATOM 634 O O . GLN A 1 87 ? 5.138 10.123 16.603 1.00 98.75 87 GLN A O 1
ATOM 639 N N . ILE A 1 88 ? 7.279 9.677 17.127 1.00 98.69 88 ILE A N 1
ATOM 640 C CA . ILE A 1 88 ? 7.300 10.574 18.295 1.00 98.69 88 ILE A CA 1
ATOM 641 C C . ILE A 1 88 ? 7.069 12.023 17.846 1.00 98.69 88 ILE A C 1
ATOM 643 O O . ILE A 1 88 ? 6.264 12.737 18.439 1.00 98.69 88 ILE A O 1
ATOM 647 N N . HIS A 1 89 ? 7.716 12.450 16.757 1.00 98.56 89 HIS A N 1
ATOM 648 C CA . HIS A 1 89 ? 7.532 13.784 16.185 1.00 98.56 89 HIS A CA 1
ATOM 649 C C . HIS A 1 89 ? 6.084 14.045 15.731 1.00 98.56 89 HIS A C 1
ATOM 651 O O . HIS A 1 89 ? 5.594 15.167 15.844 1.00 98.56 89 HIS A O 1
ATOM 657 N N . ALA A 1 90 ? 5.379 13.014 15.258 1.00 98.50 90 ALA A N 1
ATOM 658 C CA . ALA A 1 90 ? 3.979 13.091 14.852 1.00 98.50 90 ALA A CA 1
ATOM 659 C C . ALA A 1 90 ? 2.996 13.231 16.031 1.00 98.50 90 ALA A C 1
ATOM 661 O O . ALA A 1 90 ? 1.817 13.490 15.789 1.00 98.50 90 ALA A O 1
ATOM 662 N N . GLY A 1 91 ? 3.463 13.096 17.280 1.00 97.94 91 GLY A N 1
ATOM 663 C CA . GLY A 1 91 ? 2.662 13.293 18.493 1.00 97.94 91 GLY A CA 1
ATOM 664 C C . GLY A 1 91 ? 2.314 12.015 19.258 1.00 97.94 91 GLY A C 1
ATOM 665 O O . GLY A 1 91 ? 1.546 12.078 20.214 1.00 97.94 91 GLY A O 1
ATOM 666 N N . PHE A 1 92 ? 2.868 10.861 18.878 1.00 98.56 92 PHE A N 1
ATOM 667 C CA . PHE A 1 92 ? 2.700 9.629 19.652 1.00 98.56 92 PHE A CA 1
ATOM 668 C C . PHE A 1 92 ? 3.586 9.674 20.908 1.00 98.56 92 PHE A C 1
ATOM 670 O O . PHE A 1 92 ? 4.755 10.069 20.813 1.00 98.56 92 PHE A O 1
ATOM 677 N N . PRO A 1 93 ? 3.093 9.237 22.080 1.00 98.19 93 PRO A N 1
ATOM 678 C CA . PRO A 1 93 ? 3.910 9.209 23.280 1.00 98.19 93 PRO A CA 1
ATOM 679 C C . PRO A 1 93 ? 4.993 8.131 23.186 1.00 98.19 93 PRO A C 1
ATOM 681 O O . PRO A 1 93 ? 4.869 7.125 22.484 1.00 98.19 93 PRO A O 1
ATOM 684 N N . HIS A 1 94 ? 6.071 8.321 23.946 1.00 97.12 94 HIS A N 1
ATOM 685 C CA . HIS A 1 94 ? 7.206 7.395 23.965 1.00 97.12 94 HIS A CA 1
ATOM 686 C C . HIS A 1 94 ? 6.845 5.989 24.487 1.00 97.12 94 HIS A C 1
ATOM 688 O O . HIS A 1 94 ? 7.658 5.076 24.359 1.00 97.12 94 HIS A O 1
ATOM 694 N N . SER A 1 95 ? 5.673 5.811 25.103 1.00 97.44 95 SER A N 1
ATOM 695 C CA . SER A 1 95 ? 5.155 4.516 25.554 1.00 97.44 95 SER A CA 1
ATOM 696 C C . SER A 1 95 ? 4.652 3.638 24.407 1.00 97.44 95 SER A C 1
ATOM 698 O O . SER A 1 95 ? 4.752 2.421 24.513 1.00 97.44 95 SER A O 1
ATOM 700 N N . VAL A 1 96 ? 4.173 4.227 23.306 1.00 98.50 96 VAL A N 1
ATOM 701 C CA . VAL A 1 96 ? 3.740 3.468 22.122 1.00 98.50 96 VAL A CA 1
ATOM 702 C C . VAL A 1 96 ? 4.980 2.874 21.460 1.00 98.50 96 VAL A C 1
ATOM 704 O O . VAL A 1 96 ? 5.921 3.632 21.226 1.00 98.50 96 VAL A O 1
ATOM 707 N N . PRO A 1 97 ? 5.055 1.574 21.151 1.00 97.88 97 PRO A N 1
ATOM 708 C CA . PRO A 1 97 ? 6.201 0.987 20.470 1.00 97.88 97 PRO A CA 1
ATOM 709 C C . PRO A 1 97 ? 6.199 1.276 18.960 1.00 97.88 97 PRO A C 1
ATOM 711 O O . PRO A 1 97 ? 5.289 1.894 18.402 1.00 97.88 97 PRO A O 1
ATOM 714 N N . PHE A 1 98 ? 7.296 0.892 18.308 1.00 98.56 98 PHE A N 1
ATOM 715 C CA . PHE A 1 98 ? 7.499 1.041 16.871 1.00 98.56 98 PHE A CA 1
ATOM 716 C C . PHE A 1 98 ? 8.360 -0.090 16.348 1.00 98.56 98 PHE A C 1
ATOM 718 O O . PHE A 1 98 ? 9.407 -0.390 16.930 1.00 98.56 98 PHE A O 1
ATOM 725 N N . HIS A 1 99 ? 7.993 -0.636 15.200 1.00 98.00 99 HIS A N 1
ATOM 726 C CA . HIS A 1 99 ? 8.859 -1.549 14.477 1.00 98.00 99 HIS A CA 1
ATOM 727 C C . HIS A 1 99 ? 8.662 -1.421 12.967 1.00 98.00 99 HIS A C 1
ATOM 729 O O . HIS A 1 99 ? 7.659 -0.891 12.480 1.00 98.00 99 HIS A O 1
ATOM 735 N N . THR A 1 100 ? 9.643 -1.908 12.208 1.00 97.94 100 THR A N 1
ATOM 736 C CA . THR A 1 100 ? 9.558 -1.942 10.749 1.00 97.94 100 THR A CA 1
ATOM 737 C C . THR A 1 100 ? 9.510 -3.359 10.220 1.00 97.94 100 THR A C 1
ATOM 739 O O . THR A 1 100 ? 10.002 -4.303 10.839 1.00 97.94 100 THR A O 1
ATOM 742 N N . ILE A 1 101 ? 8.875 -3.508 9.061 1.00 95.31 101 ILE A N 1
ATOM 743 C CA . ILE A 1 101 ? 8.730 -4.785 8.369 1.00 95.31 101 ILE A CA 1
ATOM 744 C C . ILE A 1 101 ? 9.271 -4.620 6.960 1.00 95.31 101 ILE A C 1
ATOM 746 O O . ILE A 1 101 ? 8.872 -3.708 6.240 1.00 95.31 101 ILE A O 1
ATOM 750 N N . ASN A 1 102 ? 10.132 -5.548 6.551 1.00 93.75 102 ASN A N 1
ATOM 751 C CA . ASN A 1 102 ? 10.546 -5.672 5.165 1.00 93.75 102 ASN A CA 1
ATOM 752 C C . ASN A 1 102 ? 10.023 -6.994 4.593 1.00 93.75 102 ASN A C 1
ATOM 754 O O . ASN A 1 102 ? 10.522 -8.079 4.888 1.00 93.75 102 ASN A O 1
ATOM 758 N N . ARG A 1 103 ? 8.992 -6.877 3.758 1.00 90.38 103 ARG A N 1
ATOM 759 C CA . ARG A 1 103 ? 8.530 -7.908 2.823 1.00 90.38 103 ARG A CA 1
ATOM 760 C C . ARG A 1 103 ? 8.517 -7.325 1.408 1.00 90.38 103 ARG A C 1
ATOM 762 O O . ARG A 1 103 ? 7.545 -7.483 0.665 1.00 90.38 103 ARG A O 1
ATOM 769 N N . GLN A 1 104 ? 9.585 -6.602 1.071 1.00 89.44 104 GLN A N 1
ATOM 770 C CA . GLN A 1 104 ? 9.804 -5.963 -0.223 1.00 89.44 104 GLN A CA 1
ATOM 771 C C . GLN A 1 104 ? 8.601 -5.065 -0.614 1.00 89.44 104 GLN A C 1
ATOM 773 O O . GLN A 1 104 ? 8.050 -4.392 0.258 1.00 89.44 104 GLN A O 1
ATOM 778 N N . CYS A 1 105 ? 8.125 -5.034 -1.862 1.00 88.00 105 CYS A N 1
ATOM 779 C CA . CYS A 1 105 ? 6.968 -4.226 -2.302 1.00 88.00 105 CYS A CA 1
ATOM 780 C C . CYS A 1 105 ? 5.665 -4.430 -1.494 1.00 88.00 105 CYS A C 1
ATOM 782 O O . CYS A 1 105 ? 4.720 -3.649 -1.617 1.00 88.00 105 CYS A O 1
ATOM 784 N N . SER A 1 106 ? 5.564 -5.505 -0.702 1.00 89.62 106 SER A N 1
ATOM 785 C CA . SER A 1 106 ? 4.389 -5.819 0.119 1.00 89.62 106 SER A CA 1
ATOM 786 C C . SER A 1 106 ? 4.536 -5.370 1.573 1.00 89.62 106 SER A C 1
ATOM 788 O O . SER A 1 106 ? 3.629 -5.601 2.366 1.00 89.62 106 SER A O 1
ATOM 790 N N . SER A 1 107 ? 5.645 -4.713 1.931 1.00 94.50 107 SER A N 1
ATOM 791 C CA . SER A 1 107 ? 5.968 -4.315 3.307 1.00 94.50 107 SER A CA 1
ATOM 792 C C . SER A 1 107 ? 4.847 -3.531 3.990 1.00 94.50 107 SER A C 1
ATOM 794 O O . SER A 1 107 ? 4.471 -3.883 5.104 1.00 94.50 107 SER A O 1
ATOM 796 N N . GLY A 1 108 ? 4.247 -2.538 3.324 1.00 94.75 108 GLY A N 1
ATOM 797 C CA . GLY A 1 108 ? 3.143 -1.771 3.914 1.00 94.75 108 GLY A CA 1
ATOM 798 C C . GLY A 1 108 ? 1.893 -2.613 4.188 1.00 94.75 108 GLY A C 1
ATOM 799 O O . GLY A 1 108 ? 1.226 -2.450 5.207 1.00 94.75 108 GLY A O 1
ATOM 800 N N . LEU A 1 109 ? 1.620 -3.592 3.323 1.00 90.12 109 LEU A N 1
ATOM 801 C CA . LEU A 1 109 ? 0.517 -4.534 3.503 1.00 90.12 109 LEU A CA 1
ATOM 802 C C . LEU A 1 109 ? 0.822 -5.568 4.599 1.00 90.12 109 LEU A C 1
ATOM 804 O O . LEU A 1 109 ? -0.046 -5.955 5.381 1.00 90.12 109 LEU A O 1
ATOM 808 N N . ALA A 1 110 ? 2.078 -6.009 4.672 1.00 93.50 110 ALA A N 1
ATOM 809 C CA . ALA A 1 110 ? 2.566 -6.874 5.734 1.00 93.50 110 ALA A CA 1
ATOM 810 C C . ALA A 1 110 ? 2.476 -6.180 7.099 1.00 93.50 110 ALA A C 1
ATOM 812 O O . ALA A 1 110 ? 2.086 -6.826 8.061 1.00 93.50 110 ALA A O 1
ATOM 813 N N . ALA A 1 111 ? 2.733 -4.873 7.171 1.00 97.31 111 ALA A N 1
ATOM 814 C CA . ALA A 1 111 ? 2.581 -4.097 8.393 1.00 97.31 111 ALA A CA 1
ATOM 815 C C . ALA A 1 111 ? 1.127 -4.008 8.875 1.00 97.31 111 ALA A C 1
ATOM 817 O O . ALA A 1 111 ? 0.847 -4.319 10.031 1.00 97.31 111 ALA A O 1
ATOM 818 N N . ILE A 1 112 ? 0.187 -3.710 7.972 1.00 96.00 112 ILE A N 1
ATOM 819 C CA . ILE A 1 112 ? -1.255 -3.767 8.270 1.00 96.00 112 ILE A CA 1
ATOM 820 C C . ILE A 1 112 ? -1.663 -5.170 8.742 1.00 96.00 112 ILE A C 1
ATOM 822 O O . ILE A 1 112 ? -2.396 -5.312 9.716 1.00 96.00 112 ILE A O 1
ATOM 826 N N . THR A 1 113 ? -1.151 -6.216 8.088 1.00 94.50 113 THR A N 1
ATOM 827 C CA . THR A 1 113 ? -1.417 -7.611 8.475 1.00 94.50 113 THR A CA 1
ATOM 828 C C . THR A 1 113 ? -0.868 -7.942 9.861 1.00 94.50 113 THR A C 1
ATOM 830 O O . THR A 1 113 ? -1.535 -8.642 10.619 1.00 94.50 113 THR A O 1
ATOM 833 N N . THR A 1 114 ? 0.336 -7.479 10.203 1.00 94.50 114 THR A N 1
ATOM 834 C CA . THR A 1 114 ? 0.940 -7.710 11.523 1.00 94.50 114 THR A CA 1
ATOM 835 C C . THR A 1 114 ? 0.087 -7.091 12.621 1.00 94.50 114 THR A C 1
ATOM 837 O O . THR A 1 114 ? -0.263 -7.791 13.568 1.00 94.50 114 THR A O 1
ATOM 840 N N . VAL A 1 115 ? -0.338 -5.836 12.445 1.00 97.56 115 VAL A N 1
ATOM 841 C CA . VAL A 1 115 ? -1.243 -5.156 13.385 1.00 97.56 115 VAL A CA 1
ATOM 842 C C . VAL A 1 115 ? -2.575 -5.894 13.490 1.00 97.56 115 VAL A C 1
ATOM 844 O O . VAL A 1 115 ? -3.006 -6.240 14.586 1.00 97.56 115 VAL A O 1
ATOM 847 N N . ALA A 1 116 ? -3.204 -6.222 12.358 1.00 94.00 116 ALA A N 1
ATOM 848 C CA . ALA A 1 116 ? -4.467 -6.954 12.345 1.00 94.00 116 ALA A CA 1
ATOM 849 C C . ALA A 1 116 ? -4.359 -8.310 13.064 1.00 94.00 116 ALA A C 1
ATOM 851 O O . ALA A 1 116 ? -5.232 -8.681 13.845 1.00 94.00 116 ALA A O 1
ATOM 852 N N . ASN A 1 117 ? -3.265 -9.043 12.856 1.00 91.81 117 ASN A N 1
ATOM 853 C CA . ASN A 1 117 ? -3.023 -10.308 13.541 1.00 91.81 117 ASN A CA 1
ATOM 854 C C . ASN A 1 117 ? -2.790 -10.138 15.044 1.00 91.81 117 ASN A C 1
ATOM 856 O O . ASN A 1 117 ? -3.276 -10.978 15.798 1.00 91.81 117 ASN A O 1
ATOM 860 N N . GLY A 1 118 ? -2.098 -9.078 15.469 1.00 93.75 118 GLY A N 1
ATOM 861 C CA . GLY A 1 118 ? -1.952 -8.731 16.883 1.00 93.75 118 GLY A CA 1
ATOM 862 C C . GLY A 1 118 ? -3.302 -8.442 17.544 1.00 93.75 118 GLY A C 1
ATOM 863 O O . GLY A 1 118 ? -3.580 -8.957 18.626 1.00 93.75 118 GLY A O 1
ATOM 864 N N . ILE A 1 119 ? -4.187 -7.718 16.847 1.00 95.38 119 ILE A N 1
ATOM 865 C CA . ILE A 1 119 ? -5.557 -7.464 17.318 1.00 95.38 119 ILE A CA 1
ATOM 866 C C . ILE A 1 119 ? -6.362 -8.765 17.395 1.00 95.38 119 ILE A C 1
ATOM 868 O O . ILE A 1 119 ? -7.064 -9.021 18.378 1.00 95.38 119 ILE A O 1
ATOM 872 N N . ARG A 1 120 ? -6.238 -9.621 16.372 1.00 89.44 120 ARG A N 1
ATOM 873 C CA . ARG A 1 120 ? -6.928 -10.917 16.299 1.00 89.44 120 ARG A CA 1
ATOM 874 C C . ARG A 1 120 ? -6.530 -11.864 17.425 1.00 89.44 120 ARG A C 1
ATOM 876 O O . ARG A 1 120 ? -7.381 -12.600 17.920 1.00 89.44 120 ARG A O 1
ATOM 883 N N . SER A 1 121 ? -5.243 -11.902 17.771 1.00 90.62 121 SER A N 1
ATOM 884 C CA . SER A 1 121 ? -4.719 -12.776 18.823 1.00 90.62 121 SER A CA 1
ATOM 885 C C . SER A 1 121 ? -5.000 -12.250 20.231 1.00 90.62 121 SER A C 1
ATOM 887 O O . SER A 1 121 ? -4.836 -13.009 21.183 1.00 90.62 121 SER A O 1
ATOM 889 N N . GLY A 1 122 ? -5.433 -10.989 20.362 1.00 90.12 122 GLY A N 1
ATOM 890 C CA . GLY A 1 122 ? -5.598 -10.309 21.647 1.00 90.12 122 GLY A CA 1
ATOM 891 C C . GLY A 1 122 ? -4.279 -9.825 22.252 1.00 90.12 122 GLY A C 1
ATOM 892 O O . GLY A 1 122 ? -4.232 -9.552 23.444 1.00 90.12 122 GLY A O 1
ATOM 893 N N . GLY A 1 123 ? -3.201 -9.767 21.459 1.00 89.00 123 GLY A N 1
ATOM 894 C CA . GLY A 1 123 ? -1.917 -9.218 21.905 1.00 89.00 123 GLY A CA 1
ATOM 895 C C . GLY A 1 123 ? -1.892 -7.689 21.935 1.00 89.00 123 GLY A C 1
ATOM 896 O O . GLY A 1 123 ? -1.107 -7.122 22.685 1.00 89.00 123 GLY A O 1
ATOM 897 N N . ILE A 1 124 ? -2.744 -7.055 21.126 1.00 96.19 124 ILE A N 1
ATOM 898 C CA . ILE A 1 124 ? -3.023 -5.615 21.117 1.00 96.19 124 ILE A CA 1
ATOM 899 C C . ILE A 1 124 ? -4.515 -5.387 20.840 1.00 96.19 124 ILE A C 1
ATOM 901 O O . ILE A 1 124 ? -5.198 -6.300 20.369 1.00 96.19 124 ILE A O 1
ATOM 905 N N . ASP A 1 125 ? -5.011 -4.175 21.060 1.00 94.75 125 ASP A N 1
ATOM 906 C CA . ASP A 1 125 ? -6.391 -3.773 20.770 1.00 94.75 125 ASP A CA 1
ATOM 907 C C . ASP A 1 125 ? -6.461 -2.669 19.716 1.00 94.75 125 ASP A C 1
ATOM 909 O O . ASP A 1 125 ? -7.420 -2.629 18.935 1.00 94.75 125 ASP A O 1
ATOM 913 N N . ILE A 1 126 ? -5.429 -1.820 19.652 1.00 98.50 126 ILE A N 1
ATOM 914 C CA . ILE A 1 126 ? -5.312 -0.693 18.724 1.00 98.50 126 ILE A CA 1
ATOM 915 C C . ILE A 1 126 ? -3.902 -0.662 18.131 1.00 98.50 126 ILE A C 1
ATOM 917 O O . ILE A 1 126 ? -2.908 -0.768 18.843 1.00 98.50 126 ILE A O 1
ATOM 921 N N . GLY A 1 127 ? -3.781 -0.449 16.821 1.00 98.75 127 GLY A N 1
ATOM 922 C CA . GLY A 1 127 ? -2.472 -0.272 16.198 1.00 98.75 127 GLY A CA 1
ATOM 923 C C . GLY A 1 127 ? -2.508 0.470 14.870 1.00 98.75 127 GLY A C 1
ATOM 924 O O . GLY A 1 127 ? -3.550 0.601 14.226 1.00 98.75 127 GLY A O 1
ATOM 925 N N . VAL A 1 128 ? -1.340 0.944 14.436 1.00 98.88 128 VAL A N 1
ATOM 926 C CA . VAL A 1 128 ? -1.168 1.615 13.140 1.00 98.88 128 VAL A CA 1
ATOM 927 C C . VAL A 1 128 ? -0.289 0.770 12.231 1.00 98.88 128 VAL A C 1
ATOM 929 O O . VAL A 1 128 ? 0.860 0.482 12.554 1.00 98.88 128 VAL A O 1
ATOM 932 N N . GLY A 1 129 ? -0.823 0.387 11.073 1.00 98.69 129 GLY A N 1
ATOM 933 C CA . GLY A 1 129 ? -0.079 -0.274 10.004 1.00 98.69 129 GLY A CA 1
ATOM 934 C C . GLY A 1 129 ? 0.132 0.678 8.833 1.00 98.69 129 GLY A C 1
ATOM 935 O O . GLY A 1 129 ? -0.803 1.345 8.399 1.00 98.69 129 GLY A O 1
ATOM 936 N N . GLY A 1 130 ? 1.338 0.750 8.282 1.00 98.00 130 GLY A N 1
ATOM 937 C CA . GLY A 1 130 ? 1.625 1.681 7.191 1.00 98.00 130 GLY A CA 1
ATOM 938 C C . GLY A 1 130 ? 2.884 1.339 6.418 1.00 98.00 130 GLY A C 1
ATOM 939 O O . GLY A 1 130 ? 3.423 0.244 6.539 1.00 98.00 130 GLY A O 1
ATOM 940 N N . GLY A 1 131 ? 3.377 2.285 5.630 1.00 98.19 131 GLY A N 1
ATOM 941 C CA . GLY A 1 131 ? 4.653 2.158 4.941 1.00 98.19 131 GLY A CA 1
ATOM 942 C C . GLY A 1 131 ? 5.199 3.501 4.478 1.00 98.19 131 GLY A C 1
ATOM 943 O O . GLY A 1 131 ? 4.438 4.435 4.240 1.00 98.19 131 GLY A O 1
ATOM 944 N N . MET A 1 132 ? 6.517 3.584 4.336 1.00 98.06 132 MET A N 1
ATOM 945 C CA . MET A 1 132 ? 7.218 4.737 3.775 1.00 98.06 132 MET A CA 1
ATOM 946 C C . MET A 1 132 ? 8.311 4.264 2.824 1.00 98.06 132 MET A C 1
ATOM 948 O O . MET A 1 132 ? 8.901 3.204 3.021 1.00 98.06 132 MET A O 1
ATOM 952 N N . GLU A 1 133 ? 8.593 5.053 1.795 1.00 97.88 133 GLU A N 1
ATOM 953 C CA . GLU A 1 133 ? 9.764 4.839 0.958 1.00 97.88 133 GLU A CA 1
ATOM 954 C C . GLU A 1 133 ? 10.258 6.163 0.377 1.00 97.88 133 GLU A C 1
ATOM 956 O O . GLU A 1 133 ? 9.467 7.007 -0.050 1.00 97.88 133 GLU A O 1
ATOM 961 N N . SER A 1 134 ? 11.581 6.309 0.309 1.00 97.06 134 SER A N 1
ATOM 962 C CA . SER A 1 134 ? 12.217 7.304 -0.553 1.00 97.06 134 SER A CA 1
ATOM 963 C C . SER A 1 134 ? 13.207 6.598 -1.463 1.00 97.06 134 SER A C 1
ATOM 965 O O . SER A 1 134 ? 14.339 6.287 -1.073 1.00 97.06 134 SER A O 1
ATOM 967 N N . MET A 1 135 ? 12.771 6.341 -2.690 1.00 96.69 135 MET A N 1
ATOM 968 C CA . MET A 1 135 ? 13.627 5.808 -3.739 1.00 96.69 135 MET A CA 1
ATOM 969 C C . MET A 1 135 ? 14.590 6.891 -4.244 1.00 96.69 135 MET A C 1
ATOM 971 O O . MET A 1 135 ? 15.700 6.573 -4.664 1.00 96.69 135 MET A O 1
ATOM 975 N N . THR A 1 136 ? 14.252 8.178 -4.115 1.00 95.88 136 THR A N 1
ATOM 976 C CA . THR A 1 136 ? 15.206 9.267 -4.375 1.00 95.88 136 THR A CA 1
ATOM 977 C C . THR A 1 136 ? 16.483 9.111 -3.559 1.00 95.88 136 THR A C 1
ATOM 979 O O . THR A 1 136 ? 17.580 9.203 -4.113 1.00 95.88 136 THR A O 1
ATOM 982 N N . ARG A 1 137 ? 16.342 8.828 -2.260 1.00 92.38 137 ARG A N 1
ATOM 983 C CA . ARG A 1 137 ? 17.470 8.754 -1.326 1.00 92.38 137 ARG A CA 1
ATOM 984 C C . ARG A 1 137 ? 18.102 7.367 -1.241 1.00 92.38 137 ARG A C 1
ATOM 986 O O . ARG A 1 137 ? 19.294 7.271 -0.976 1.00 92.38 137 ARG A O 1
ATOM 993 N N . ASN A 1 138 ? 17.331 6.299 -1.460 1.00 89.50 138 ASN A N 1
ATOM 994 C CA . ASN A 1 138 ? 17.762 4.947 -1.089 1.00 89.50 138 ASN A CA 1
ATOM 995 C C . ASN A 1 138 ? 17.803 3.920 -2.239 1.00 89.50 138 ASN A C 1
ATOM 997 O O . ASN A 1 138 ? 18.197 2.784 -1.996 1.00 89.50 138 ASN A O 1
ATOM 1001 N N . TYR A 1 139 ? 17.439 4.268 -3.482 1.00 83.69 139 TYR A N 1
ATOM 1002 C CA . TYR A 1 139 ? 17.273 3.267 -4.555 1.00 83.69 139 TYR A CA 1
ATOM 1003 C C . TYR A 1 139 ? 18.551 2.557 -5.013 1.00 83.69 139 TYR A C 1
ATOM 1005 O O . TYR A 1 139 ? 18.462 1.413 -5.431 1.00 83.69 139 TYR A O 1
ATOM 1013 N N . GLY A 1 140 ? 19.718 3.209 -4.952 1.00 72.06 140 GLY A N 1
ATOM 1014 C CA . GLY A 1 140 ? 20.974 2.727 -5.550 1.00 72.06 140 GLY A CA 1
ATOM 1015 C C . GLY A 1 140 ? 21.468 1.360 -5.048 1.00 72.06 140 GLY A C 1
ATOM 1016 O O . GLY A 1 140 ? 20.960 0.312 -5.429 1.00 72.06 140 GLY A O 1
ATOM 1017 N N . SER A 1 141 ? 22.504 1.340 -4.208 1.00 57.22 141 SER A N 1
ATOM 1018 C CA . SER A 1 141 ? 23.189 0.112 -3.753 1.00 57.22 141 SER A CA 1
ATOM 1019 C C . SER A 1 141 ? 22.347 -0.836 -2.882 1.00 57.22 141 SER A C 1
ATOM 1021 O O . SER A 1 141 ? 22.880 -1.802 -2.344 1.00 57.22 141 SER A O 1
ATOM 1023 N N . ARG A 1 142 ? 21.051 -0.552 -2.704 1.00 69.25 142 ARG A N 1
ATOM 1024 C CA . ARG A 1 142 ? 20.176 -1.224 -1.736 1.00 69.25 142 ARG A CA 1
ATOM 1025 C C . ARG A 1 142 ? 19.027 -2.008 -2.369 1.00 69.25 142 ARG A C 1
ATOM 1027 O O . ARG A 1 142 ? 18.399 -2.790 -1.667 1.00 69.25 142 ARG A O 1
ATOM 1034 N N . ALA A 1 143 ? 18.769 -1.847 -3.671 1.00 72.81 143 ALA A N 1
ATOM 1035 C CA . ALA A 1 143 ? 17.741 -2.628 -4.368 1.00 72.81 143 ALA A CA 1
ATOM 1036 C C . ALA A 1 143 ? 18.173 -4.084 -4.632 1.00 72.81 143 ALA A C 1
ATOM 1038 O O . ALA A 1 143 ? 17.346 -4.991 -4.597 1.00 72.81 143 ALA A O 1
ATOM 1039 N N . ILE A 1 144 ? 19.469 -4.310 -4.874 1.00 81.50 144 ILE A N 1
ATOM 1040 C CA . ILE A 1 144 ? 20.080 -5.635 -5.044 1.00 81.50 144 ILE A CA 1
ATOM 1041 C C . ILE A 1 144 ? 21.257 -5.722 -4.062 1.00 81.50 144 ILE A C 1
ATOM 1043 O O . ILE A 1 144 ? 22.115 -4.836 -4.090 1.00 81.50 144 ILE A O 1
ATOM 1047 N N . PRO A 1 145 ? 21.334 -6.754 -3.199 1.00 82.25 145 PRO A N 1
ATOM 1048 C CA . PRO A 1 145 ? 22.441 -6.899 -2.259 1.00 82.25 145 PRO A CA 1
ATOM 1049 C C . PRO A 1 145 ? 23.802 -6.986 -2.967 1.00 82.25 145 PRO A C 1
ATOM 1051 O O . PRO A 1 145 ? 24.017 -7.843 -3.822 1.00 82.25 145 PRO A O 1
ATOM 1054 N N . THR A 1 146 ? 24.746 -6.122 -2.587 1.00 82.88 146 THR A N 1
ATOM 1055 C CA . THR A 1 146 ? 26.111 -6.106 -3.150 1.00 82.88 146 THR A CA 1
ATOM 1056 C C . THR A 1 146 ? 27.099 -6.949 -2.343 1.00 82.88 146 THR A C 1
ATOM 1058 O O . THR A 1 146 ? 28.061 -7.484 -2.899 1.00 82.88 146 THR A O 1
ATOM 1061 N N . VAL A 1 147 ? 26.841 -7.116 -1.044 1.00 86.88 147 VAL A N 1
ATOM 1062 C CA . VAL A 1 147 ? 27.629 -7.942 -0.125 1.00 86.88 147 VAL A CA 1
ATOM 1063 C C . VAL A 1 147 ? 26.850 -9.221 0.158 1.00 86.88 147 VAL A C 1
ATOM 1065 O O . VAL A 1 147 ? 25.866 -9.216 0.891 1.00 86.88 147 VAL A O 1
ATOM 1068 N N . LEU A 1 148 ? 27.284 -10.315 -0.460 1.00 87.88 148 LEU A N 1
ATOM 1069 C CA . LEU A 1 148 ? 26.676 -11.638 -0.339 1.00 87.88 148 LEU A CA 1
ATOM 1070 C C . LEU A 1 148 ? 27.764 -12.666 -0.062 1.00 87.88 148 LEU A C 1
ATOM 1072 O O . LEU A 1 148 ? 28.883 -12.530 -0.562 1.00 87.88 148 LEU A O 1
ATOM 1076 N N . TRP A 1 149 ? 27.416 -13.714 0.685 1.00 93.06 149 TRP A N 1
ATOM 1077 C CA . TRP A 1 149 ? 28.258 -14.901 0.796 1.00 93.06 149 TRP A CA 1
ATOM 1078 C C . TRP A 1 149 ? 28.488 -15.477 -0.615 1.00 93.06 149 TRP A C 1
ATOM 1080 O O . TRP A 1 149 ? 27.497 -15.774 -1.288 1.00 93.06 149 TRP A O 1
ATOM 1090 N N . PRO A 1 150 ? 29.744 -15.595 -1.101 1.00 91.88 150 PRO A N 1
ATOM 1091 C CA . PRO A 1 150 ? 30.013 -15.969 -2.492 1.00 91.88 150 PRO A CA 1
ATOM 1092 C C . PRO A 1 150 ? 29.334 -17.265 -2.941 1.00 91.88 150 PRO A C 1
ATOM 1094 O O . PRO A 1 150 ? 28.845 -17.332 -4.062 1.00 91.88 150 PRO A O 1
ATOM 1097 N N . GLU A 1 151 ? 29.188 -18.237 -2.041 1.00 94.69 151 GLU A N 1
ATOM 1098 C CA . GLU A 1 151 ? 28.553 -19.525 -2.337 1.00 94.69 151 GLU A CA 1
ATOM 1099 C C . GLU A 1 151 ? 27.081 -19.405 -2.759 1.00 94.69 151 GLU A C 1
ATOM 1101 O O . GLU A 1 151 ? 26.582 -20.238 -3.507 1.00 94.69 151 GLU A O 1
ATOM 1106 N N . LEU A 1 152 ? 26.377 -18.338 -2.361 1.00 92.81 152 LEU A N 1
ATOM 1107 C CA . LEU A 1 152 ? 25.005 -18.099 -2.820 1.00 92.81 152 LEU A CA 1
ATOM 1108 C C . LEU A 1 152 ? 24.940 -17.691 -4.296 1.00 92.81 152 LEU A C 1
ATOM 1110 O O . LEU A 1 152 ? 23.949 -17.995 -4.961 1.00 92.81 152 LEU A O 1
ATOM 1114 N N . LYS A 1 153 ? 25.981 -17.021 -4.813 1.00 88.00 153 LYS A N 1
ATOM 1115 C CA . LYS A 1 153 ? 26.055 -16.606 -6.224 1.00 88.00 153 LYS A CA 1
ATOM 1116 C C . LYS A 1 153 ? 26.265 -17.809 -7.141 1.00 88.00 153 LYS A C 1
ATOM 1118 O O . LYS A 1 153 ? 25.649 -17.876 -8.200 1.00 88.00 153 LYS A O 1
ATOM 1123 N N . ASP A 1 154 ? 27.052 -18.775 -6.674 1.00 91.12 154 ASP A N 1
ATOM 1124 C CA . ASP A 1 154 ? 27.370 -20.018 -7.384 1.00 91.12 154 ASP A CA 1
ATOM 1125 C C . ASP A 1 154 ? 26.557 -21.218 -6.871 1.00 91.12 154 ASP A C 1
ATOM 1127 O O . ASP A 1 154 ? 26.885 -22.370 -7.153 1.00 91.12 154 ASP A O 1
ATOM 1131 N N . SER A 1 155 ? 25.481 -20.959 -6.117 1.00 95.62 155 SER A N 1
ATOM 1132 C CA . SER A 1 155 ? 24.640 -21.999 -5.519 1.00 95.62 155 SER A CA 1
ATOM 1133 C C . SER A 1 155 ? 24.195 -23.001 -6.586 1.00 95.62 155 SER A C 1
ATOM 1135 O O . SER A 1 155 ? 23.844 -22.569 -7.682 1.00 95.62 155 SER A O 1
ATOM 1137 N N . PRO A 1 156 ? 24.124 -24.316 -6.314 1.00 95.75 156 PRO A N 1
ATOM 1138 C CA . PRO A 1 156 ? 23.557 -25.283 -7.258 1.00 95.75 156 PRO A CA 1
ATOM 1139 C C . PRO A 1 156 ? 22.041 -25.099 -7.449 1.00 95.75 156 PRO A C 1
ATOM 1141 O O . PRO A 1 156 ? 21.479 -25.558 -8.442 1.00 95.75 156 PRO A O 1
ATOM 1144 N N . SER A 1 157 ? 21.368 -24.403 -6.524 1.00 95.94 157 SER A N 1
ATOM 1145 C CA . SER A 1 157 ? 19.954 -24.053 -6.654 1.00 95.94 157 SER A CA 1
ATOM 1146 C C . SER A 1 157 ? 19.785 -22.894 -7.631 1.00 95.94 157 SER A C 1
ATOM 1148 O O . SER A 1 157 ? 20.362 -21.820 -7.447 1.00 95.94 157 SER A O 1
ATOM 1150 N N . LYS A 1 158 ? 18.998 -23.100 -8.690 1.00 94.69 158 LYS A N 1
ATOM 1151 C CA . LYS A 1 158 ? 18.645 -22.038 -9.642 1.00 94.69 158 LYS A CA 1
ATOM 1152 C C . LYS A 1 158 ? 17.894 -20.906 -8.935 1.00 94.69 158 LYS A C 1
ATOM 1154 O O . LYS A 1 158 ? 18.318 -19.760 -9.026 1.00 94.69 158 LYS A O 1
ATOM 1159 N N . ASP A 1 159 ? 16.889 -21.250 -8.133 1.00 92.31 159 ASP A N 1
ATOM 1160 C CA . ASP A 1 159 ? 16.063 -20.278 -7.409 1.00 92.31 159 ASP A CA 1
ATOM 1161 C C . ASP A 1 159 ? 16.894 -19.410 -6.456 1.00 92.31 159 ASP A C 1
ATOM 1163 O O . ASP A 1 159 ? 16.658 -18.212 -6.342 1.00 92.31 159 ASP A O 1
ATOM 1167 N N . SER A 1 160 ? 17.925 -19.983 -5.821 1.00 92.06 160 SER A N 1
ATOM 1168 C CA . SER A 1 160 ? 18.859 -19.212 -4.988 1.00 92.06 160 SER A CA 1
ATOM 1169 C C . SER A 1 160 ? 19.581 -18.124 -5.785 1.00 92.06 160 SER A C 1
ATOM 1171 O O . SER A 1 160 ? 19.726 -17.003 -5.300 1.00 92.06 160 SER A O 1
ATOM 1173 N N . ARG A 1 161 ? 20.046 -18.449 -6.998 1.00 92.56 161 ARG A N 1
ATOM 1174 C CA . ARG A 1 161 ? 20.748 -17.498 -7.873 1.00 92.56 161 ARG A CA 1
ATOM 1175 C C . ARG A 1 161 ? 19.795 -16.442 -8.434 1.00 92.56 161 ARG A C 1
ATOM 1177 O O . ARG A 1 161 ? 20.183 -15.288 -8.586 1.00 92.56 161 ARG A O 1
ATOM 1184 N N . ASP A 1 162 ? 18.541 -16.806 -8.675 1.00 93.50 162 ASP A N 1
ATOM 1185 C CA . ASP A 1 162 ? 17.535 -15.901 -9.236 1.00 93.50 162 ASP A CA 1
ATOM 1186 C C . ASP A 1 162 ? 17.014 -14.853 -8.241 1.00 93.50 162 ASP A C 1
ATOM 1188 O O . ASP A 1 162 ? 16.473 -13.834 -8.661 1.00 93.50 162 ASP A O 1
ATOM 1192 N N . CYS A 1 163 ? 17.216 -15.026 -6.931 1.00 90.31 163 CYS A N 1
ATOM 1193 C CA . CYS A 1 163 ? 16.822 -14.039 -5.914 1.00 90.31 163 CYS A CA 1
ATOM 1194 C C . CYS A 1 163 ? 17.484 -12.655 -6.078 1.00 90.31 163 CYS A C 1
ATOM 1196 O O . CYS A 1 163 ? 17.003 -11.673 -5.510 1.00 90.31 163 CYS A O 1
ATOM 1198 N N . ILE A 1 164 ? 18.591 -12.563 -6.823 1.00 90.50 164 ILE A N 1
ATOM 1199 C CA . ILE A 1 164 ? 19.270 -11.295 -7.145 1.00 90.50 164 ILE A CA 1
ATOM 1200 C C . ILE A 1 164 ? 18.992 -10.817 -8.577 1.00 90.50 164 ILE A C 1
ATOM 1202 O O . ILE A 1 164 ? 19.606 -9.851 -9.033 1.00 90.50 164 ILE A O 1
ATOM 1206 N N . MET A 1 165 ? 18.079 -11.480 -9.293 1.00 91.75 165 MET A N 1
ATOM 1207 C CA . MET A 1 165 ? 17.673 -11.086 -10.636 1.00 91.75 165 MET A CA 1
ATOM 1208 C C . MET A 1 165 ? 17.029 -9.692 -10.599 1.00 91.75 165 MET A C 1
ATOM 1210 O O . MET A 1 165 ? 16.148 -9.435 -9.773 1.00 91.75 165 MET A O 1
ATOM 1214 N N . PRO A 1 166 ? 17.417 -8.768 -11.497 1.00 92.00 166 PRO A N 1
ATOM 1215 C CA . PRO A 1 166 ? 16.742 -7.484 -11.591 1.00 92.00 166 PRO A CA 1
ATOM 1216 C C . PRO A 1 166 ? 15.255 -7.681 -11.893 1.00 92.00 166 PRO A C 1
ATOM 1218 O O . PRO A 1 166 ? 14.895 -8.416 -12.812 1.00 92.00 166 PRO A O 1
ATOM 1221 N N . MET A 1 167 ? 14.383 -6.978 -11.170 1.00 91.50 167 MET A N 1
ATOM 1222 C CA . MET A 1 167 ? 12.929 -7.140 -11.315 1.00 91.50 167 MET A CA 1
ATOM 1223 C C . MET A 1 167 ? 12.444 -6.908 -12.755 1.00 91.50 167 MET A C 1
ATOM 1225 O O . MET A 1 167 ? 11.546 -7.605 -13.218 1.00 91.50 167 MET A O 1
ATOM 1229 N N . GLY A 1 168 ? 13.079 -5.997 -13.497 1.00 94.31 168 GLY A N 1
ATOM 1230 C CA . GLY A 1 168 ? 12.776 -5.789 -14.914 1.00 94.31 168 GLY A CA 1
ATOM 1231 C C . GLY A 1 168 ? 13.022 -7.024 -15.790 1.00 94.31 168 GLY A C 1
ATOM 1232 O O . GLY A 1 168 ? 12.261 -7.267 -16.715 1.00 94.31 168 GLY A O 1
ATOM 1233 N N . ILE A 1 169 ? 14.006 -7.867 -15.460 1.00 96.56 169 ILE A N 1
ATOM 1234 C CA . ILE A 1 169 ? 14.236 -9.143 -16.159 1.00 96.56 169 ILE A CA 1
ATOM 1235 C C . ILE A 1 169 ? 13.151 -10.162 -15.802 1.00 96.56 169 ILE A C 1
ATOM 1237 O O . ILE A 1 169 ? 12.665 -10.868 -16.680 1.00 96.56 169 ILE A O 1
ATOM 1241 N N . THR A 1 170 ? 12.688 -10.190 -14.547 1.00 95.25 170 THR A N 1
ATOM 1242 C CA . THR A 1 170 ? 11.544 -11.043 -14.171 1.00 95.25 170 THR A CA 1
ATOM 1243 C C . THR A 1 170 ? 10.266 -10.651 -14.927 1.00 95.25 170 THR A C 1
ATOM 1245 O O . THR A 1 170 ? 9.471 -11.517 -15.283 1.00 95.25 170 THR A O 1
ATOM 1248 N N . SER A 1 171 ? 10.093 -9.360 -15.246 1.00 97.19 171 SER A N 1
ATOM 1249 C CA . SER A 1 171 ? 9.003 -8.877 -16.104 1.00 97.19 171 SER A CA 1
ATOM 1250 C C . SER A 1 171 ? 9.106 -9.427 -17.528 1.00 97.19 171 SER A C 1
ATOM 1252 O O . SER A 1 171 ? 8.109 -9.907 -18.067 1.00 97.19 171 SER A O 1
ATOM 1254 N N . GLU A 1 172 ? 10.305 -9.416 -18.120 1.00 98.12 172 GLU A N 1
ATOM 1255 C CA . GLU A 1 172 ? 10.536 -10.004 -19.448 1.00 98.12 172 GLU A CA 1
ATOM 1256 C C . GLU A 1 172 ? 10.291 -11.517 -19.454 1.00 98.12 172 GLU A C 1
ATOM 1258 O O . GLU A 1 172 ? 9.677 -12.041 -20.385 1.00 98.12 172 GLU A O 1
ATOM 1263 N N . ASN A 1 173 ? 10.699 -12.222 -18.393 1.00 97.88 173 ASN A N 1
ATOM 1264 C CA . ASN A 1 173 ? 10.428 -13.652 -18.242 1.00 97.88 173 ASN A CA 1
ATOM 1265 C C . ASN A 1 173 ? 8.924 -13.934 -18.225 1.00 97.88 173 ASN A C 1
ATOM 1267 O O . ASN A 1 173 ? 8.470 -14.827 -18.935 1.00 97.88 173 ASN A O 1
ATOM 1271 N N . VAL A 1 174 ? 8.146 -13.166 -17.457 1.00 97.94 174 VAL A N 1
ATOM 1272 C CA . VAL A 1 174 ? 6.683 -13.303 -17.412 1.00 97.94 174 VAL A CA 1
ATOM 1273 C C . VAL A 1 174 ? 6.063 -12.990 -18.775 1.00 97.94 174 VAL A C 1
ATOM 1275 O O . VAL A 1 174 ? 5.250 -13.769 -19.270 1.00 97.94 174 VAL A O 1
ATOM 1278 N N . ALA A 1 175 ? 6.467 -11.892 -19.419 1.00 98.31 175 ALA A N 1
ATOM 1279 C CA . ALA A 1 175 ? 5.948 -11.525 -20.734 1.00 98.31 175 ALA A CA 1
ATOM 1280 C C . ALA A 1 175 ? 6.201 -12.625 -21.778 1.00 98.31 175 ALA A C 1
ATOM 1282 O O . ALA A 1 175 ? 5.281 -13.021 -22.492 1.00 98.31 175 ALA A O 1
ATOM 1283 N N . SER A 1 176 ? 7.423 -13.159 -21.814 1.00 97.88 176 SER A N 1
ATOM 1284 C CA . SER A 1 176 ? 7.830 -14.213 -22.744 1.00 97.88 176 SER A CA 1
ATOM 1285 C C . SER A 1 176 ? 7.144 -15.554 -22.453 1.00 97.88 176 SER A C 1
ATOM 1287 O O . SER A 1 176 ? 6.525 -16.135 -23.343 1.00 97.88 176 SER A O 1
ATOM 1289 N N . ARG A 1 177 ? 7.179 -16.032 -21.199 1.00 98.00 177 ARG A N 1
ATOM 1290 C CA . ARG A 1 177 ? 6.623 -17.345 -20.805 1.00 98.00 177 ARG A CA 1
ATOM 1291 C C . ARG A 1 177 ? 5.118 -17.439 -20.986 1.00 98.00 177 ARG A C 1
ATOM 1293 O O . ARG A 1 177 ? 4.615 -18.505 -21.330 1.00 98.00 177 ARG A O 1
ATOM 1300 N N . TYR A 1 178 ? 4.410 -16.345 -20.723 1.00 98.00 178 TYR A N 1
ATOM 1301 C CA . TYR A 1 178 ? 2.949 -16.328 -20.696 1.00 98.00 178 TYR A CA 1
ATOM 1302 C C . TYR A 1 178 ? 2.331 -15.562 -21.872 1.00 98.00 178 TYR A C 1
ATOM 1304 O O . TYR A 1 178 ? 1.122 -15.336 -21.884 1.00 98.00 178 TYR A O 1
ATOM 1312 N N . GLY A 1 179 ? 3.141 -15.183 -22.868 1.00 97.50 179 GLY A N 1
ATOM 1313 C CA . GLY A 1 179 ? 2.672 -14.597 -24.123 1.00 97.50 179 GLY A CA 1
ATOM 1314 C C . GLY A 1 179 ? 2.012 -13.224 -23.973 1.00 97.50 179 GLY A C 1
ATOM 1315 O O . GLY A 1 179 ? 1.026 -12.943 -24.651 1.00 97.50 179 GLY A O 1
ATOM 1316 N N . ILE A 1 180 ? 2.524 -12.363 -23.087 1.00 98.44 180 ILE A N 1
ATOM 1317 C CA . ILE A 1 180 ? 1.982 -11.012 -22.890 1.00 98.44 180 ILE A CA 1
ATOM 1318 C C . ILE A 1 180 ? 2.652 -10.045 -23.866 1.00 98.44 180 ILE A C 1
ATOM 1320 O O . ILE A 1 180 ? 3.798 -9.630 -23.678 1.00 98.44 180 ILE A O 1
ATOM 1324 N N . SER A 1 181 ? 1.929 -9.687 -24.928 1.00 98.12 181 SER A N 1
ATOM 1325 C CA . SER A 1 181 ? 2.470 -8.885 -26.025 1.00 98.12 181 SER A CA 1
ATOM 1326 C C . SER A 1 181 ? 2.875 -7.473 -25.575 1.00 98.12 181 SER A C 1
ATOM 1328 O O . SER A 1 181 ? 2.324 -6.916 -24.625 1.00 98.12 181 SER A O 1
ATOM 1330 N N . ARG A 1 182 ? 3.820 -6.852 -26.292 1.00 97.94 182 ARG A N 1
ATOM 1331 C CA . ARG A 1 182 ? 4.176 -5.438 -26.087 1.00 97.94 182 ARG A CA 1
ATOM 1332 C C . ARG A 1 182 ? 2.970 -4.507 -26.265 1.00 97.94 182 ARG A C 1
ATOM 1334 O O . ARG A 1 182 ? 2.822 -3.557 -25.505 1.00 97.94 182 ARG A O 1
ATOM 1341 N N . ALA A 1 183 ? 2.123 -4.787 -27.257 1.00 98.12 183 ALA A N 1
ATOM 1342 C CA . ALA A 1 183 ? 0.931 -3.992 -27.533 1.00 98.12 183 ALA A CA 1
ATOM 1343 C C . ALA A 1 183 ? -0.046 -4.023 -26.348 1.00 98.12 183 ALA A C 1
ATOM 1345 O O . ALA A 1 183 ? -0.546 -2.977 -25.943 1.00 98.12 183 ALA A O 1
ATOM 1346 N N . ASP A 1 184 ? -0.243 -5.197 -25.742 1.00 98.19 184 ASP A N 1
ATOM 1347 C CA . ASP A 1 184 ? -1.094 -5.352 -24.561 1.00 98.19 184 ASP A CA 1
ATOM 1348 C C . ASP A 1 184 ? -0.523 -4.578 -23.369 1.00 98.19 184 ASP A C 1
ATOM 1350 O O . ASP A 1 184 ? -1.253 -3.865 -22.681 1.00 98.19 184 ASP A O 1
ATOM 1354 N N . GLN A 1 185 ? 0.792 -4.684 -23.145 1.00 98.56 185 GLN A N 1
ATOM 1355 C CA . GLN A 1 185 ? 1.478 -3.985 -22.056 1.00 98.56 185 GLN A CA 1
ATOM 1356 C C . GLN A 1 185 ? 1.326 -2.463 -22.166 1.00 98.56 185 GLN A C 1
ATOM 1358 O O . GLN A 1 185 ? 1.003 -1.801 -21.178 1.00 98.56 185 GLN A O 1
ATOM 1363 N N . ASP A 1 186 ? 1.521 -1.910 -23.363 1.00 98.38 186 ASP A N 1
ATOM 1364 C CA . ASP A 1 186 ? 1.403 -0.473 -23.611 1.00 98.38 186 ASP A CA 1
ATOM 1365 C C . ASP A 1 186 ? -0.059 0.003 -23.541 1.00 98.38 186 ASP A C 1
ATOM 1367 O O . ASP A 1 186 ? -0.338 1.061 -22.977 1.00 98.38 186 ASP A O 1
ATOM 1371 N N . ALA A 1 187 ? -1.016 -0.785 -24.041 1.00 97.69 187 ALA A N 1
ATOM 1372 C CA . ALA A 1 187 ? -2.441 -0.468 -23.928 1.00 97.69 187 ALA A CA 1
ATOM 1373 C C . ALA A 1 187 ? -2.902 -0.422 -22.462 1.00 97.69 187 ALA A C 1
ATOM 1375 O O . ALA A 1 187 ? -3.551 0.539 -22.040 1.00 97.69 187 ALA A O 1
ATOM 1376 N N . PHE A 1 188 ? -2.504 -1.416 -21.663 1.00 97.94 188 PHE A N 1
ATOM 1377 C CA . PHE A 1 1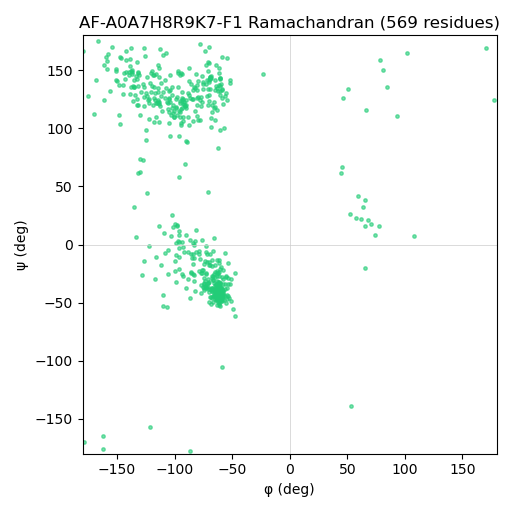88 ? -2.798 -1.464 -20.231 1.00 97.94 188 PHE A CA 1
ATOM 1378 C C . PHE A 1 188 ? -2.198 -0.265 -19.486 1.00 97.94 188 PHE A C 1
ATOM 1380 O O . PHE A 1 188 ? -2.867 0.384 -18.678 1.00 97.94 188 PHE A O 1
ATOM 1387 N N . ALA A 1 189 ? -0.950 0.079 -19.799 1.00 98.19 189 ALA A N 1
ATOM 1388 C CA . ALA A 1 189 ? -0.260 1.216 -19.210 1.00 98.19 189 ALA A CA 1
ATOM 1389 C C . ALA A 1 189 ? -0.921 2.563 -19.554 1.00 98.19 189 ALA A C 1
ATOM 1391 O O . ALA A 1 189 ? -1.107 3.411 -18.675 1.00 98.19 189 ALA A O 1
ATOM 1392 N N . ALA A 1 190 ? -1.311 2.763 -20.817 1.00 97.81 190 ALA A N 1
ATOM 1393 C CA . ALA A 1 190 ? -2.028 3.962 -21.246 1.00 97.81 190 ALA A CA 1
ATOM 1394 C C . ALA A 1 190 ? -3.370 4.090 -20.518 1.00 97.81 190 ALA A C 1
ATOM 1396 O O . ALA A 1 190 ? -3.679 5.153 -19.977 1.00 97.81 190 ALA A O 1
ATOM 1397 N N . HIS A 1 191 ? -4.110 2.985 -20.410 1.00 97.44 191 HIS A N 1
ATOM 1398 C CA . HIS A 1 191 ? -5.376 2.949 -19.690 1.00 97.44 191 HIS A CA 1
ATOM 1399 C C . HIS A 1 191 ? -5.203 3.269 -18.193 1.00 97.44 191 HIS A C 1
ATOM 1401 O O . HIS A 1 191 ? -5.989 4.039 -17.641 1.00 97.44 191 HIS A O 1
ATOM 1407 N N . SER A 1 192 ? -4.150 2.764 -17.537 1.00 98.56 192 SER A N 1
ATOM 1408 C CA . SER A 1 192 ? -3.830 3.113 -16.140 1.00 98.56 192 SER A CA 1
ATOM 1409 C C . SER A 1 192 ? -3.629 4.626 -15.959 1.00 98.56 192 SER A C 1
ATOM 1411 O O . SER A 1 192 ? -4.207 5.234 -15.053 1.00 98.56 192 SER A O 1
ATOM 1413 N N . HIS A 1 193 ? -2.893 5.272 -16.870 1.00 98.69 193 HIS A N 1
ATOM 1414 C CA . HIS A 1 193 ? -2.710 6.726 -16.863 1.00 98.69 193 HIS A CA 1
ATOM 1415 C C . HIS A 1 193 ? -3.998 7.507 -17.129 1.00 98.69 193 HIS A C 1
ATOM 1417 O O . HIS A 1 193 ? -4.213 8.529 -16.478 1.00 98.69 193 HIS A O 1
ATOM 1423 N N . HIS A 1 194 ? -4.848 7.055 -18.055 1.00 98.25 194 HIS A N 1
ATOM 1424 C CA . HIS A 1 194 ? -6.130 7.708 -18.338 1.00 98.25 194 HIS A CA 1
ATOM 1425 C C . HIS A 1 194 ? -7.076 7.628 -17.138 1.00 98.25 194 HIS A C 1
ATOM 1427 O O . HIS A 1 194 ? -7.636 8.654 -16.750 1.00 98.25 194 HIS A O 1
ATOM 1433 N N . LYS A 1 195 ? -7.177 6.459 -16.487 1.00 98.56 195 LYS A N 1
ATOM 1434 C CA . LYS A 1 195 ? -7.951 6.284 -15.246 1.00 98.56 195 LYS A CA 1
ATOM 1435 C C . LYS A 1 195 ? -7.446 7.201 -14.131 1.00 98.56 195 LYS A C 1
ATOM 1437 O O . LYS A 1 195 ? -8.240 7.917 -13.525 1.00 98.56 195 LYS A O 1
ATOM 1442 N N . ALA A 1 196 ? -6.131 7.250 -13.911 1.00 98.75 196 ALA A N 1
ATOM 1443 C CA . ALA A 1 196 ? -5.535 8.124 -12.898 1.00 98.75 196 ALA A CA 1
ATOM 1444 C C . ALA A 1 196 ? -5.735 9.614 -13.204 1.00 98.75 196 ALA A C 1
ATOM 1446 O O . ALA A 1 196 ? -6.031 10.399 -12.304 1.00 98.75 196 ALA A O 1
ATOM 1447 N N . ALA A 1 197 ? -5.612 10.018 -14.472 1.00 98.69 197 ALA A N 1
ATOM 1448 C CA . ALA A 1 197 ? -5.854 11.395 -14.890 1.00 98.69 197 ALA A CA 1
ATOM 1449 C C . ALA A 1 197 ? -7.313 11.809 -14.665 1.00 98.69 197 ALA A C 1
ATOM 1451 O O . ALA A 1 197 ? -7.553 12.886 -14.120 1.00 98.69 197 ALA A O 1
ATOM 1452 N N . ALA A 1 198 ? -8.269 10.947 -15.024 1.00 98.50 198 ALA A N 1
ATOM 1453 C CA . ALA A 1 198 ? -9.688 11.182 -14.781 1.00 98.50 198 ALA A CA 1
ATOM 1454 C C . ALA A 1 198 ? -9.998 11.265 -13.277 1.00 98.50 198 ALA A C 1
ATOM 1456 O O . ALA A 1 198 ? -10.652 12.210 -12.839 1.00 98.50 198 ALA A O 1
ATOM 1457 N N . ALA A 1 199 ? -9.467 10.336 -12.476 1.00 98.62 199 ALA A N 1
ATOM 1458 C CA . ALA A 1 199 ? -9.660 10.318 -11.029 1.00 98.62 199 ALA A CA 1
ATOM 1459 C C . ALA A 1 199 ? -9.084 11.568 -10.343 1.00 98.62 199 ALA A C 1
ATOM 1461 O O . ALA A 1 199 ? -9.766 12.187 -9.526 1.00 98.62 199 ALA A O 1
ATOM 1462 N N . GLN A 1 200 ? -7.867 11.988 -10.710 1.00 98.62 200 GLN A N 1
ATOM 1463 C CA . GLN A 1 200 ? -7.254 13.198 -10.156 1.00 98.62 200 GLN A CA 1
ATOM 1464 C C . GLN A 1 200 ? -7.983 14.474 -10.600 1.00 98.62 200 GLN A C 1
ATOM 1466 O O . GLN A 1 200 ? -8.123 15.401 -9.806 1.00 98.62 200 GLN A O 1
ATOM 1471 N N . ALA A 1 201 ? -8.458 14.542 -11.848 1.00 98.44 201 ALA A N 1
ATOM 1472 C CA . ALA A 1 201 ? -9.234 15.684 -12.334 1.00 98.44 201 ALA A CA 1
ATOM 1473 C C . ALA A 1 201 ? -10.590 15.815 -11.619 1.00 98.44 201 ALA A C 1
ATOM 1475 O O . ALA A 1 201 ? -11.054 16.929 -11.394 1.00 98.44 201 ALA A O 1
ATOM 1476 N N . ALA A 1 202 ? -11.191 14.689 -11.231 1.00 98.19 202 ALA A N 1
ATOM 1477 C CA . ALA A 1 202 ? -12.450 14.631 -10.496 1.00 98.19 202 ALA A CA 1
ATOM 1478 C C . ALA A 1 202 ? -12.295 14.726 -8.961 1.00 98.19 202 ALA A C 1
ATOM 1480 O O . ALA A 1 202 ? -13.290 14.594 -8.254 1.00 98.19 202 ALA A O 1
ATOM 1481 N N . GLY A 1 203 ? -11.079 14.928 -8.431 1.00 98.19 203 GLY A N 1
ATOM 1482 C CA . GLY A 1 203 ? -10.837 15.041 -6.983 1.00 98.19 203 GLY A CA 1
ATOM 1483 C C . GLY A 1 203 ? -10.997 13.727 -6.205 1.00 98.19 203 GLY A C 1
ATOM 1484 O O . GLY A 1 203 ? -11.128 13.726 -4.985 1.00 98.19 203 GLY A O 1
ATOM 1485 N N . LEU A 1 204 ? -10.969 12.568 -6.878 1.00 98.31 204 LEU A N 1
ATOM 1486 C CA . LEU A 1 204 ? -11.228 11.262 -6.244 1.00 98.31 204 LEU A CA 1
ATOM 1487 C C . LEU A 1 204 ? -10.092 10.765 -5.332 1.00 98.31 204 LEU A C 1
ATOM 1489 O O . LEU A 1 204 ? -10.196 9.679 -4.754 1.00 98.31 204 LEU A O 1
ATOM 1493 N N . PHE A 1 205 ? -9.005 11.530 -5.228 1.00 98.56 205 PHE A N 1
ATOM 1494 C CA . PHE A 1 205 ? -7.894 11.282 -4.310 1.00 98.56 205 PHE A CA 1
ATOM 1495 C C . PHE A 1 205 ? -7.875 12.248 -3.116 1.00 98.56 205 PHE A C 1
ATOM 1497 O O . PHE A 1 205 ? -7.067 12.072 -2.207 1.00 98.56 205 PHE A O 1
ATOM 1504 N N . ASP A 1 206 ? -8.767 13.240 -3.073 1.00 96.44 206 ASP A N 1
ATOM 1505 C CA . ASP A 1 206 ? -8.722 14.305 -2.064 1.00 96.44 206 ASP A CA 1
ATOM 1506 C C . ASP A 1 206 ? -9.002 13.773 -0.648 1.00 96.44 206 ASP A C 1
ATOM 1508 O O . ASP A 1 206 ? -8.456 14.278 0.328 1.00 96.44 206 ASP A O 1
ATOM 1512 N N . ALA A 1 207 ? -9.808 12.711 -0.531 1.00 92.25 207 ALA A N 1
ATOM 1513 C CA . ALA A 1 207 ? -10.117 12.070 0.749 1.00 92.25 207 ALA A CA 1
ATOM 1514 C C . ALA A 1 207 ? -8.966 11.208 1.306 1.00 92.25 207 ALA A C 1
ATOM 1516 O O . ALA A 1 207 ? -8.939 10.929 2.503 1.00 92.25 207 ALA A O 1
ATOM 1517 N N . GLU A 1 208 ? -8.042 10.758 0.451 1.00 96.62 208 GLU A N 1
ATOM 1518 C CA . GLU A 1 208 ? -6.938 9.865 0.833 1.00 96.62 208 GLU A CA 1
ATOM 1519 C C . GLU A 1 208 ? -5.581 10.585 0.895 1.00 96.62 208 GLU A C 1
ATOM 1521 O O . GLU A 1 208 ? -4.706 10.134 1.633 1.00 96.62 208 GLU A O 1
ATOM 1526 N N . ILE A 1 209 ? -5.390 11.692 0.162 1.00 98.75 209 ILE A N 1
ATOM 1527 C CA . ILE A 1 209 ? -4.134 12.456 0.141 1.00 98.75 209 ILE A CA 1
ATOM 1528 C C . ILE A 1 209 ? -4.056 13.456 1.298 1.00 98.75 209 ILE A C 1
ATOM 1530 O O . ILE A 1 209 ? -4.864 14.370 1.431 1.00 98.75 209 ILE A O 1
ATOM 1534 N N . VAL A 1 210 ? -2.975 13.353 2.063 1.00 98.56 210 VAL A N 1
ATOM 1535 C CA . VAL A 1 210 ? -2.500 14.345 3.025 1.00 98.56 210 VAL A CA 1
ATOM 1536 C C . VAL A 1 210 ? -1.523 15.283 2.309 1.00 98.56 210 VAL A C 1
ATOM 1538 O O . VAL A 1 210 ? -0.480 14.813 1.836 1.00 98.56 210 VAL A O 1
ATOM 1541 N N . PRO A 1 211 ? -1.806 16.597 2.228 1.00 98.44 211 PRO A N 1
ATOM 1542 C CA . PRO A 1 211 ? -0.840 17.570 1.739 1.00 98.44 211 PRO A CA 1
ATOM 1543 C C . PRO A 1 211 ? 0.415 17.595 2.616 1.00 98.44 211 PRO A C 1
ATOM 1545 O O . PRO A 1 211 ? 0.327 17.678 3.842 1.00 98.44 211 PRO A O 1
ATOM 1548 N N . VAL A 1 212 ? 1.587 17.555 1.987 1.00 98.62 212 VAL A N 1
ATOM 1549 C CA . VAL A 1 212 ? 2.885 17.581 2.675 1.00 98.62 212 VAL A CA 1
ATOM 1550 C C . VAL A 1 212 ? 3.614 18.860 2.309 1.00 98.62 212 VAL A C 1
ATOM 1552 O O . VAL A 1 212 ? 3.877 19.095 1.131 1.00 98.62 212 VAL A O 1
ATOM 1555 N N . THR A 1 213 ? 3.970 19.664 3.309 1.00 98.25 213 THR A N 1
ATOM 1556 C CA . THR A 1 213 ? 4.843 20.827 3.120 1.00 98.25 213 THR A CA 1
ATOM 1557 C C . THR A 1 213 ? 6.266 20.428 3.470 1.00 98.25 213 THR A C 1
ATOM 1559 O O . THR A 1 213 ? 6.548 20.114 4.621 1.00 98.25 213 THR A O 1
ATOM 1562 N N . THR A 1 214 ? 7.149 20.447 2.475 1.00 97.06 214 THR A N 1
ATOM 1563 C CA . THR A 1 214 ? 8.562 20.078 2.614 1.00 97.06 214 THR A CA 1
ATOM 1564 C C . THR A 1 214 ? 9.472 21.195 2.114 1.00 97.06 214 THR A C 1
ATOM 1566 O O . THR A 1 214 ? 9.047 22.080 1.362 1.00 97.06 214 THR A O 1
ATOM 1569 N N . LYS A 1 215 ? 10.740 21.150 2.520 1.00 96.81 215 LYS A N 1
ATOM 1570 C CA . LYS A 1 215 ? 11.777 22.046 2.009 1.00 96.81 215 LYS A CA 1
ATOM 1571 C C . LYS A 1 215 ? 12.306 21.512 0.689 1.00 96.81 215 LYS A C 1
ATOM 1573 O O . LYS A 1 215 ? 12.634 20.335 0.579 1.00 96.81 215 LYS A O 1
ATOM 1578 N N . VAL A 1 216 ? 12.453 22.397 -0.289 1.00 94.75 216 VAL A N 1
ATOM 1579 C CA . VAL A 1 216 ? 13.142 22.081 -1.540 1.00 94.75 216 VAL A CA 1
ATOM 1580 C C . VAL A 1 216 ? 14.290 23.043 -1.797 1.00 94.75 216 VAL A C 1
ATOM 1582 O O . VAL A 1 216 ? 14.215 24.237 -1.490 1.00 94.75 216 VAL A O 1
ATOM 1585 N N . PHE A 1 217 ? 15.353 22.491 -2.369 1.00 93.44 217 PHE A N 1
ATOM 1586 C CA . PHE A 1 217 ? 16.634 23.154 -2.569 1.00 93.44 217 PHE A CA 1
ATOM 1587 C C . PHE A 1 217 ? 16.871 23.393 -4.060 1.00 93.44 217 PHE A C 1
ATOM 1589 O O . PHE A 1 217 ? 16.550 22.538 -4.903 1.00 93.44 217 PHE A O 1
ATOM 1596 N N . ASP A 1 218 ? 17.410 24.572 -4.370 1.00 89.69 218 ASP A N 1
ATOM 1597 C CA . ASP A 1 218 ? 17.848 24.930 -5.713 1.00 89.69 218 ASP A CA 1
ATOM 1598 C C . ASP A 1 218 ? 19.237 24.328 -5.965 1.00 89.69 218 ASP A C 1
ATOM 1600 O O . ASP A 1 218 ? 20.190 24.598 -5.240 1.00 89.69 218 ASP A O 1
ATOM 1604 N N . ALA A 1 219 ? 19.335 23.471 -6.981 1.00 87.00 219 ALA A N 1
ATOM 1605 C CA . ALA A 1 219 ? 20.594 22.836 -7.350 1.00 87.00 219 ALA A CA 1
ATOM 1606 C C . ALA A 1 219 ? 21.537 23.792 -8.102 1.00 87.00 219 ALA A C 1
ATOM 1608 O O . ALA A 1 219 ? 22.745 23.571 -8.090 1.00 87.00 219 ALA A O 1
ATOM 1609 N N . GLU A 1 220 ? 20.999 24.827 -8.754 1.00 90.56 220 GLU A N 1
ATOM 1610 C CA . GLU A 1 220 ? 21.774 25.842 -9.478 1.00 90.56 220 GLU A CA 1
ATOM 1611 C C . GLU A 1 220 ? 22.270 26.948 -8.535 1.00 90.56 220 GLU A C 1
ATOM 1613 O O . GLU A 1 220 ? 23.318 27.544 -8.779 1.00 90.56 220 GLU A O 1
ATOM 1618 N N . HIS A 1 221 ? 21.567 27.165 -7.417 1.00 90.62 221 HIS A N 1
ATOM 1619 C CA . HIS A 1 221 ? 21.908 28.152 -6.389 1.00 90.62 221 HIS A CA 1
ATOM 1620 C C . HIS A 1 221 ? 21.958 27.502 -4.991 1.00 90.62 221 HIS A C 1
ATOM 1622 O O . HIS A 1 221 ? 21.069 27.742 -4.172 1.00 90.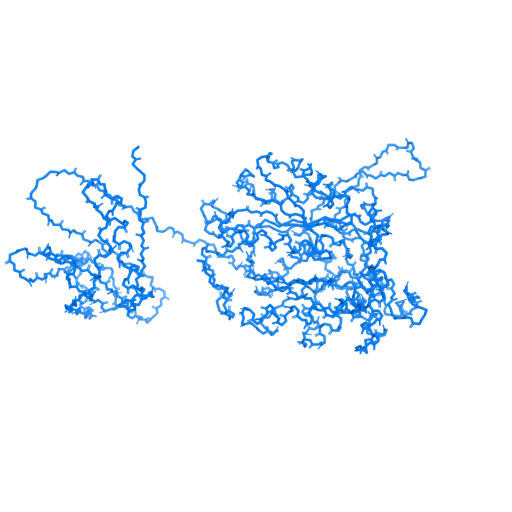62 221 HIS A O 1
ATOM 1628 N N . PRO A 1 222 ? 22.988 26.691 -4.678 1.00 87.19 222 PRO A N 1
ATOM 1629 C CA . PRO A 1 222 ? 23.051 25.918 -3.431 1.00 87.19 222 PRO A CA 1
ATOM 1630 C C . PRO A 1 222 ? 23.106 26.780 -2.159 1.00 87.19 222 PRO A C 1
ATOM 1632 O O . PRO A 1 222 ? 22.724 26.307 -1.091 1.00 87.19 222 PRO A O 1
ATOM 1635 N N . ASP A 1 223 ? 23.544 28.037 -2.273 1.00 91.75 223 ASP A N 1
ATOM 1636 C CA . ASP A 1 223 ? 23.592 28.998 -1.164 1.00 91.75 223 ASP A CA 1
ATOM 1637 C C . ASP A 1 223 ? 22.252 29.726 -0.934 1.00 91.75 223 ASP A C 1
ATOM 1639 O O . ASP A 1 223 ? 22.097 30.456 0.048 1.00 91.75 223 ASP A O 1
ATOM 1643 N N . ALA A 1 224 ? 21.271 29.560 -1.830 1.00 91.56 224 ALA A N 1
ATOM 1644 C CA . ALA A 1 224 ? 19.950 30.148 -1.650 1.00 91.56 224 ALA A CA 1
ATOM 1645 C C . ALA A 1 224 ? 19.204 29.457 -0.491 1.00 91.56 224 ALA A C 1
ATOM 1647 O O . ALA A 1 224 ? 19.290 28.236 -0.328 1.00 91.56 224 ALA A O 1
ATOM 1648 N N . PRO A 1 225 ? 18.428 30.205 0.317 1.00 93.12 225 PRO A N 1
ATOM 1649 C CA . PRO A 1 225 ? 17.628 29.601 1.373 1.00 93.12 225 PRO A CA 1
ATOM 1650 C C . PRO A 1 225 ? 16.607 28.612 0.780 1.00 93.12 225 PRO A C 1
ATOM 1652 O O . PRO A 1 225 ? 16.020 28.891 -0.271 1.00 93.12 225 PRO A O 1
ATOM 1655 N N . PRO A 1 226 ? 16.343 27.472 1.446 1.00 94.88 226 PRO A N 1
ATOM 1656 C CA . PRO A 1 226 ? 15.369 26.509 0.953 1.00 94.88 226 PRO A CA 1
ATOM 1657 C C . PRO A 1 226 ? 13.965 27.112 0.954 1.00 94.88 226 PRO A C 1
ATOM 1659 O O . PRO A 1 226 ? 13.568 27.810 1.892 1.00 94.88 226 PRO A O 1
ATOM 1662 N N . ARG A 1 227 ? 13.182 26.785 -0.075 1.00 95.31 227 ARG A N 1
ATOM 1663 C CA . ARG A 1 227 ? 11.783 27.217 -0.190 1.00 95.31 227 ARG A CA 1
ATOM 1664 C C . ARG A 1 227 ? 10.838 26.127 0.299 1.00 95.31 227 ARG A C 1
ATOM 1666 O O . ARG A 1 227 ? 11.124 24.940 0.145 1.00 95.31 227 ARG A O 1
ATOM 1673 N N . ASP A 1 228 ? 9.696 26.533 0.837 1.00 97.25 228 ASP A N 1
ATOM 1674 C CA . ASP A 1 228 ? 8.608 25.602 1.131 1.00 97.25 228 ASP A CA 1
ATOM 1675 C C . ASP A 1 228 ? 7.885 25.197 -0.159 1.00 97.25 228 ASP A C 1
ATOM 1677 O O . ASP A 1 228 ? 7.647 26.010 -1.058 1.00 97.25 228 ASP A O 1
ATOM 1681 N N . LEU A 1 229 ? 7.539 23.917 -0.252 1.00 97.56 229 LEU A N 1
ATOM 1682 C CA . LEU A 1 229 ? 6.691 23.358 -1.293 1.00 97.56 229 LEU A CA 1
ATOM 1683 C C . LEU 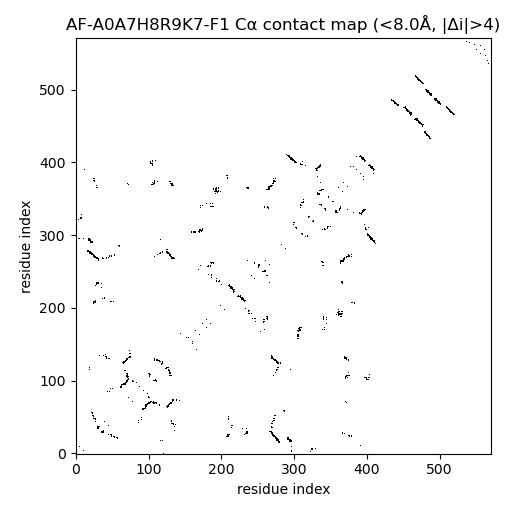A 1 229 ? 5.634 22.475 -0.640 1.00 97.56 229 LEU A C 1
ATOM 1685 O O . LEU A 1 229 ? 5.967 21.475 -0.008 1.00 97.56 229 LEU A O 1
ATOM 1689 N N . THR A 1 230 ? 4.362 22.809 -0.847 1.00 98.50 230 THR A N 1
ATOM 1690 C CA . THR A 1 230 ? 3.251 21.924 -0.491 1.00 98.50 230 THR A CA 1
ATOM 1691 C C . THR A 1 230 ? 2.913 21.024 -1.671 1.00 98.50 230 THR A C 1
ATOM 1693 O O . THR A 1 230 ? 2.508 21.496 -2.734 1.00 98.50 230 THR A O 1
ATOM 1696 N N . VAL A 1 231 ? 3.065 19.719 -1.480 1.00 98.69 231 VAL A N 1
ATOM 1697 C CA . VAL A 1 231 ? 2.708 18.686 -2.452 1.00 98.69 231 VAL A CA 1
ATOM 1698 C C . VAL A 1 231 ? 1.378 18.063 -2.039 1.00 98.69 231 VAL A C 1
ATOM 1700 O O . VAL A 1 231 ? 1.262 17.500 -0.952 1.00 98.69 231 VAL A O 1
ATOM 1703 N N . SER A 1 232 ? 0.378 18.154 -2.913 1.00 98.19 232 SER A N 1
ATOM 1704 C CA . SER A 1 232 ? -0.987 17.660 -2.667 1.00 98.19 232 SER A CA 1
ATOM 1705 C C . SER A 1 232 ? -1.574 16.848 -3.826 1.00 98.19 232 SER A C 1
ATOM 1707 O O . SER A 1 232 ? -2.748 16.498 -3.794 1.00 98.19 232 SER A O 1
ATOM 1709 N N . LYS A 1 233 ? -0.782 16.557 -4.866 1.00 98.44 233 LYS A N 1
ATOM 1710 C CA . LYS A 1 233 ? -1.217 15.812 -6.056 1.00 98.44 233 LYS A CA 1
ATOM 1711 C C . LYS A 1 233 ? -0.141 14.840 -6.510 1.00 98.44 233 LYS A C 1
ATOM 1713 O O . LYS A 1 233 ? 1.048 15.131 -6.372 1.00 98.44 233 LYS A O 1
ATOM 1718 N N . ASP A 1 234 ? -0.568 13.720 -7.081 1.00 98.75 234 ASP A N 1
ATOM 1719 C CA . ASP A 1 234 ? 0.324 12.718 -7.653 1.00 98.75 234 ASP A CA 1
ATOM 1720 C C . ASP A 1 234 ? 0.961 13.279 -8.943 1.00 98.75 234 ASP A C 1
ATOM 1722 O O . ASP A 1 234 ? 0.263 13.692 -9.876 1.00 98.75 234 ASP A O 1
ATOM 1726 N N . ASP A 1 235 ? 2.298 13.309 -9.022 1.00 97.88 235 ASP A N 1
ATOM 1727 C CA . ASP A 1 235 ? 3.029 13.935 -10.149 1.00 97.88 235 ASP A CA 1
ATOM 1728 C C . ASP A 1 235 ? 3.522 12.931 -11.215 1.00 97.88 235 ASP A C 1
ATOM 1730 O O . ASP A 1 235 ? 4.133 13.288 -12.235 1.00 97.88 235 ASP A O 1
ATOM 1734 N N . GLY A 1 236 ? 3.212 11.649 -11.003 1.00 97.94 236 GLY A N 1
ATOM 1735 C CA . GLY A 1 236 ? 3.483 10.555 -11.932 1.00 97.94 236 GLY A CA 1
ATOM 1736 C C . GLY A 1 236 ? 2.530 10.506 -13.129 1.00 97.94 236 GLY A C 1
ATOM 1737 O O . GLY A 1 236 ? 2.889 9.975 -14.182 1.00 97.94 236 GLY A O 1
ATOM 1738 N N . ILE A 1 237 ? 1.344 11.103 -13.016 1.00 98.44 237 ILE A N 1
ATOM 1739 C CA . ILE A 1 237 ? 0.265 10.959 -13.998 1.00 98.44 237 ILE A CA 1
ATOM 1740 C C . ILE A 1 237 ? 0.616 11.687 -15.310 1.00 98.44 237 ILE A C 1
ATOM 1742 O O . ILE A 1 237 ? 1.193 12.779 -15.314 1.00 98.44 237 ILE A O 1
ATOM 1746 N N . ARG A 1 238 ? 0.286 11.070 -16.453 1.00 97.06 238 ARG A N 1
ATOM 1747 C CA . ARG A 1 238 ? 0.506 11.600 -17.809 1.00 97.06 238 ARG A CA 1
ATOM 1748 C C . ARG A 1 238 ? -0.821 11.629 -18.578 1.00 97.06 238 ARG A C 1
ATOM 1750 O O . ARG A 1 238 ? -1.137 10.662 -19.263 1.00 97.06 238 ARG A O 1
ATOM 1757 N N . PRO A 1 239 ? -1.593 12.730 -18.504 1.00 93.75 239 PRO A N 1
ATOM 1758 C CA . PRO A 1 239 ? -2.924 12.805 -19.119 1.00 93.75 239 PRO A CA 1
ATOM 1759 C C . PRO A 1 239 ? -2.923 12.667 -20.647 1.00 93.75 239 PRO A C 1
ATOM 1761 O O . PRO A 1 239 ? -3.903 12.229 -21.231 1.00 93.75 239 PRO A O 1
ATOM 1764 N N . THR A 1 240 ? -1.821 13.041 -21.300 1.00 93.12 240 THR A N 1
ATOM 1765 C CA . THR A 1 240 ? -1.684 13.078 -22.767 1.00 93.12 240 THR A CA 1
ATOM 1766 C C . THR A 1 240 ? -0.992 11.843 -23.346 1.00 93.12 240 THR A C 1
ATOM 1768 O O . THR A 1 240 ? -0.495 11.876 -24.482 1.00 93.12 240 THR A O 1
ATOM 1771 N N . VAL A 1 241 ? -0.892 10.771 -22.555 1.00 93.56 241 VAL A N 1
ATOM 1772 C CA . VAL A 1 241 ? -0.276 9.527 -23.006 1.00 93.56 241 VAL A CA 1
ATOM 1773 C C . VAL A 1 241 ? -1.150 8.847 -24.059 1.00 93.56 241 VAL A C 1
ATOM 1775 O O . VAL A 1 241 ? -2.377 8.904 -23.988 1.00 93.56 241 VAL A O 1
ATOM 1778 N N . SER A 1 242 ? -0.513 8.215 -25.041 1.00 92.25 242 SER A N 1
ATOM 1779 C CA . SER A 1 242 ? -1.186 7.434 -26.078 1.00 92.25 242 SER A CA 1
ATOM 1780 C C . SER A 1 242 ? -0.407 6.149 -26.345 1.00 92.25 242 SER A C 1
ATOM 1782 O O . SER A 1 242 ? 0.809 6.106 -26.121 1.00 92.25 242 SER A O 1
ATOM 1784 N N . VAL A 1 243 ? -1.099 5.113 -26.818 1.00 92.38 243 VAL A N 1
ATOM 1785 C CA . VAL A 1 243 ? -0.495 3.803 -27.107 1.00 92.38 243 VAL A CA 1
ATOM 1786 C C . VAL A 1 243 ? 0.584 3.937 -28.186 1.00 92.38 243 VAL A C 1
ATOM 1788 O O . VAL A 1 243 ? 1.655 3.351 -28.069 1.00 92.38 243 VAL A O 1
ATOM 1791 N N . GLU A 1 244 ? 0.374 4.803 -29.178 1.00 91.38 244 GLU A N 1
ATOM 1792 C CA . GLU A 1 244 ? 1.330 5.066 -30.260 1.00 91.38 244 GLU A CA 1
ATOM 1793 C C . GLU A 1 244 ? 2.623 5.695 -29.730 1.00 91.38 244 GLU A C 1
ATOM 1795 O O . GLU A 1 244 ? 3.722 5.353 -30.164 1.00 91.38 244 GLU A O 1
ATOM 1800 N N . LYS A 1 245 ? 2.517 6.613 -28.759 1.00 90.38 245 LYS A N 1
ATOM 1801 C CA . LYS A 1 245 ? 3.696 7.200 -28.109 1.00 90.38 245 LYS A CA 1
ATOM 1802 C C . LYS A 1 245 ? 4.423 6.178 -27.244 1.00 90.38 245 LYS A C 1
ATOM 1804 O O . LYS A 1 245 ? 5.652 6.190 -27.223 1.00 90.38 245 LYS A O 1
ATOM 1809 N N . MET A 1 246 ? 3.689 5.308 -26.550 1.00 91.06 246 MET A N 1
ATOM 1810 C CA . MET A 1 246 ? 4.286 4.239 -25.750 1.00 91.06 246 MET A CA 1
ATOM 1811 C C . MET A 1 246 ? 5.030 3.222 -26.615 1.00 91.06 246 MET A C 1
ATOM 1813 O O . MET A 1 246 ? 6.138 2.838 -26.249 1.00 91.06 246 MET A O 1
ATOM 1817 N N . ALA A 1 247 ? 4.503 2.877 -27.794 1.00 92.44 247 ALA A N 1
ATOM 1818 C CA . ALA A 1 247 ? 5.131 1.935 -28.721 1.00 92.44 247 ALA A CA 1
ATOM 1819 C C . ALA A 1 247 ? 6.549 2.366 -29.152 1.00 92.44 247 ALA A C 1
ATOM 1821 O O . ALA A 1 247 ? 7.418 1.524 -29.366 1.00 92.44 247 ALA A O 1
ATOM 1822 N N . ASN A 1 248 ? 6.817 3.676 -29.197 1.00 93.94 248 ASN A N 1
ATOM 1823 C CA . ASN A 1 248 ? 8.131 4.232 -29.543 1.00 93.94 248 ASN A CA 1
ATOM 1824 C C . ASN A 1 248 ? 9.156 4.184 -28.396 1.00 93.94 248 ASN A C 1
ATOM 1826 O O . ASN A 1 248 ? 10.327 4.518 -28.598 1.00 93.94 248 ASN A O 1
ATOM 1830 N N . LEU A 1 249 ? 8.748 3.809 -27.180 1.00 96.12 249 LEU A N 1
ATOM 1831 C CA . LEU A 1 249 ? 9.671 3.683 -26.057 1.00 96.12 249 LEU A CA 1
ATOM 1832 C C . LEU A 1 249 ? 10.577 2.467 -26.244 1.00 96.12 249 LEU A C 1
ATOM 1834 O O . LEU A 1 249 ? 10.124 1.362 -26.560 1.00 96.12 249 LEU A O 1
ATOM 1838 N N . LYS A 1 250 ? 11.871 2.690 -26.005 1.00 96.81 250 LYS A N 1
ATOM 1839 C CA . LYS A 1 250 ? 12.884 1.637 -26.033 1.00 96.81 250 LYS A CA 1
ATOM 1840 C C . LYS A 1 250 ? 12.689 0.679 -24.849 1.00 96.81 250 LYS A C 1
ATOM 1842 O O . LYS A 1 250 ? 12.338 1.147 -23.758 1.00 96.81 250 LYS A O 1
ATOM 1847 N N . PRO A 1 251 ? 12.948 -0.624 -25.038 1.00 97.31 251 PRO A N 1
ATOM 1848 C CA . PRO A 1 251 ? 13.050 -1.576 -23.937 1.00 97.31 251 PRO A CA 1
ATOM 1849 C C . PRO A 1 251 ? 14.031 -1.091 -22.864 1.00 97.31 251 PRO A C 1
ATOM 1851 O O . PRO A 1 251 ? 15.074 -0.517 -23.178 1.00 97.31 251 PRO A O 1
ATOM 1854 N N . ALA A 1 252 ? 13.679 -1.284 -21.594 1.00 95.75 252 ALA A N 1
ATOM 1855 C CA . ALA A 1 252 ? 14.431 -0.749 -20.459 1.00 95.75 252 ALA A CA 1
ATOM 1856 C C . ALA A 1 252 ? 15.418 -1.754 -19.842 1.00 95.75 252 ALA A C 1
ATOM 1858 O O . ALA A 1 252 ? 16.352 -1.332 -19.162 1.00 95.75 252 ALA A O 1
ATOM 1859 N N . PHE A 1 253 ? 15.215 -3.061 -20.055 1.00 93.81 253 PHE A N 1
ATOM 1860 C CA . PHE A 1 253 ? 15.941 -4.106 -19.315 1.00 93.81 253 PHE A CA 1
ATOM 1861 C C . PHE A 1 253 ? 16.617 -5.163 -20.194 1.00 93.81 253 PHE A C 1
ATOM 1863 O O . PHE A 1 253 ? 17.618 -5.735 -19.774 1.00 93.81 253 PHE A O 1
ATOM 1870 N N . ALA A 1 254 ? 16.112 -5.407 -21.403 1.00 93.00 254 ALA A N 1
ATOM 1871 C CA . ALA A 1 254 ? 16.694 -6.339 -22.365 1.00 93.00 254 ALA A CA 1
ATOM 1872 C C . ALA A 1 254 ? 16.624 -5.747 -23.778 1.00 93.00 254 ALA A C 1
ATOM 1874 O O . ALA A 1 254 ? 15.662 -5.055 -24.096 1.00 93.00 254 ALA A O 1
ATOM 1875 N N . GLU A 1 255 ? 17.613 -6.029 -24.631 1.00 90.62 255 GLU A N 1
ATOM 1876 C CA . GLU A 1 255 ? 17.713 -5.457 -25.988 1.00 90.62 255 GLU A CA 1
ATOM 1877 C C . GLU A 1 255 ? 16.465 -5.736 -26.842 1.00 90.62 255 GLU A C 1
ATOM 1879 O O . GLU A 1 255 ? 15.906 -4.820 -27.439 1.00 90.62 255 GLU A O 1
ATOM 1884 N N . ASN A 1 256 ? 15.969 -6.976 -26.799 1.00 90.31 256 ASN A N 1
ATOM 1885 C CA . ASN A 1 256 ? 14.732 -7.409 -27.459 1.00 90.31 256 ASN A CA 1
ATOM 1886 C C . ASN A 1 256 ? 13.554 -7.524 -26.474 1.00 90.31 256 ASN A C 1
ATOM 1888 O O . ASN A 1 256 ? 12.647 -8.332 -26.668 1.00 90.31 256 ASN A O 1
ATOM 1892 N N . GLY A 1 257 ? 13.609 -6.766 -25.377 1.00 95.00 257 GLY A N 1
ATOM 1893 C CA . GLY A 1 257 ? 12.590 -6.770 -24.336 1.00 95.00 257 GLY A CA 1
ATOM 1894 C C . GLY A 1 257 ? 11.295 -6.069 -24.747 1.00 95.00 257 GLY A C 1
ATOM 1895 O O . GLY A 1 257 ? 11.222 -5.327 -25.726 1.00 95.00 257 GLY A O 1
ATOM 1896 N N . THR A 1 258 ? 10.257 -6.281 -23.952 1.00 97.69 258 THR A N 1
ATOM 1897 C CA . THR A 1 258 ? 8.941 -5.646 -24.098 1.00 97.69 258 THR A CA 1
ATOM 1898 C C . THR A 1 258 ? 8.635 -4.672 -22.961 1.00 97.69 258 THR A C 1
ATOM 1900 O O . THR A 1 258 ? 7.792 -3.785 -23.116 1.00 97.69 258 THR A O 1
ATOM 1903 N N . SER A 1 259 ? 9.361 -4.768 -21.847 1.00 97.81 259 SER A N 1
ATOM 1904 C CA . SER A 1 259 ? 9.215 -3.867 -20.711 1.00 97.81 259 SER A CA 1
ATOM 1905 C C . SER A 1 259 ? 9.947 -2.552 -20.982 1.00 97.81 259 SER A C 1
ATOM 1907 O O . SER A 1 259 ? 11.138 -2.516 -21.292 1.00 97.81 259 SER A O 1
ATOM 1909 N N . THR A 1 260 ? 9.236 -1.442 -20.839 1.00 98.12 260 THR A N 1
ATOM 1910 C CA . THR A 1 260 ? 9.723 -0.074 -21.029 1.00 98.12 260 THR A CA 1
ATOM 1911 C C . THR A 1 260 ? 9.427 0.768 -19.797 1.00 98.12 260 THR A C 1
ATOM 1913 O O . THR A 1 260 ? 8.619 0.399 -18.947 1.00 98.12 260 THR A O 1
ATOM 1916 N N . ALA A 1 261 ? 10.010 1.964 -19.723 1.00 96.31 261 ALA A N 1
ATOM 1917 C CA . ALA A 1 261 ? 9.650 2.926 -18.682 1.00 96.31 261 ALA A CA 1
ATOM 1918 C C . ALA A 1 261 ? 8.164 3.349 -18.722 1.00 96.31 261 ALA A C 1
ATOM 1920 O O . ALA A 1 261 ? 7.663 3.851 -17.723 1.00 96.31 261 ALA A O 1
ATOM 1921 N N . GLY A 1 262 ? 7.474 3.181 -19.858 1.00 96.94 262 GLY A N 1
ATOM 1922 C CA . GLY A 1 262 ? 6.063 3.547 -20.008 1.00 96.94 262 GLY A CA 1
ATOM 1923 C C . GLY A 1 262 ? 5.092 2.484 -19.509 1.00 96.94 262 GLY A C 1
ATOM 1924 O O . GLY A 1 262 ? 3.992 2.836 -19.107 1.00 96.94 262 GLY A O 1
ATOM 1925 N N . ASN A 1 263 ? 5.499 1.212 -19.500 1.00 98.06 263 ASN A N 1
ATOM 1926 C CA . ASN A 1 263 ? 4.675 0.081 -19.058 1.00 98.06 263 ASN A CA 1
ATOM 1927 C C . ASN A 1 263 ? 5.207 -0.590 -17.770 1.00 98.06 263 ASN A C 1
ATOM 1929 O O . ASN A 1 263 ? 4.793 -1.692 -17.405 1.00 98.06 263 ASN A O 1
ATOM 1933 N N . SER A 1 264 ? 6.099 0.110 -17.064 1.00 98.12 264 SER A N 1
ATOM 1934 C CA . SER A 1 264 ? 6.621 -0.245 -15.742 1.00 98.12 264 SER A CA 1
ATOM 1935 C C . SER A 1 264 ? 6.177 0.791 -14.712 1.00 98.12 264 SER A C 1
ATOM 1937 O O . SER A 1 264 ? 5.957 1.956 -15.048 1.00 98.12 264 SER A O 1
ATOM 1939 N N . SER A 1 265 ? 6.098 0.403 -13.440 1.00 97.31 265 SER A N 1
ATOM 1940 C CA . SER A 1 265 ? 5.856 1.357 -12.362 1.00 97.31 265 SER A CA 1
ATOM 1941 C C . SER A 1 265 ? 6.957 2.406 -12.278 1.00 97.31 265 SER A C 1
ATOM 1943 O O . SER A 1 265 ? 8.142 2.102 -12.443 1.00 97.31 265 SER A O 1
ATOM 1945 N N . GLN A 1 266 ? 6.573 3.637 -11.954 1.00 97.69 266 GLN A N 1
ATOM 1946 C CA . GLN A 1 266 ? 7.535 4.712 -11.743 1.00 97.69 266 GLN A CA 1
ATOM 1947 C C . GLN A 1 266 ? 8.275 4.514 -10.412 1.00 97.69 266 GLN A C 1
ATOM 1949 O O . GLN A 1 266 ? 7.673 4.179 -9.391 1.00 97.69 266 GLN A O 1
ATOM 1954 N N . VAL A 1 267 ? 9.587 4.763 -10.431 1.00 96.88 267 VAL A N 1
ATOM 1955 C CA . VAL A 1 267 ? 10.401 4.915 -9.219 1.00 96.88 267 VAL A CA 1
ATOM 1956 C C . VAL A 1 267 ? 9.920 6.173 -8.499 1.00 96.88 267 VAL A C 1
ATOM 1958 O O . VAL A 1 267 ? 9.925 7.260 -9.088 1.00 96.88 267 VAL A O 1
ATOM 1961 N N . SER A 1 268 ? 9.505 6.031 -7.242 1.00 98.44 268 SER A N 1
ATOM 1962 C CA . SER A 1 268 ? 8.711 7.050 -6.555 1.00 98.44 268 SER A CA 1
ATOM 1963 C C . SER A 1 268 ? 8.992 7.144 -5.059 1.00 98.44 268 SER A C 1
ATOM 1965 O O . SER A 1 268 ? 9.488 6.211 -4.435 1.00 98.44 268 SER A O 1
ATOM 1967 N N . ASP A 1 269 ? 8.610 8.280 -4.489 1.00 98.62 269 ASP A N 1
ATOM 1968 C CA . ASP A 1 269 ? 8.645 8.561 -3.057 1.00 98.62 269 ASP A CA 1
ATOM 1969 C C . ASP A 1 269 ? 7.216 8.722 -2.523 1.00 98.62 269 ASP A C 1
ATOM 1971 O O . ASP A 1 269 ? 6.346 9.255 -3.222 1.00 98.62 269 ASP A O 1
ATOM 1975 N N . GLY A 1 270 ? 6.973 8.270 -1.290 1.00 98.62 270 GLY A N 1
ATOM 1976 C CA . GLY A 1 270 ? 5.676 8.420 -0.630 1.00 98.62 270 GLY A CA 1
ATOM 1977 C C . GLY A 1 270 ? 5.544 7.644 0.680 1.00 98.62 270 GLY A C 1
ATOM 1978 O O . GLY A 1 270 ? 6.374 6.792 1.003 1.00 98.62 270 GLY A O 1
ATOM 1979 N N . ALA A 1 271 ? 4.471 7.922 1.421 1.00 98.88 271 ALA A N 1
ATOM 1980 C CA . ALA A 1 271 ? 4.110 7.221 2.651 1.00 98.88 271 ALA A CA 1
ATOM 1981 C C . ALA A 1 271 ? 2.590 7.022 2.777 1.00 98.88 271 ALA A C 1
ATOM 1983 O O . ALA A 1 271 ? 1.804 7.728 2.147 1.00 98.88 271 ALA A O 1
ATOM 1984 N N . ALA A 1 272 ? 2.175 6.058 3.597 1.00 98.81 272 ALA A N 1
ATOM 1985 C CA . ALA A 1 272 ? 0.778 5.810 3.947 1.00 98.81 272 ALA A CA 1
ATOM 1986 C C . ALA A 1 272 ? 0.654 5.188 5.344 1.00 98.81 272 ALA A C 1
ATOM 1988 O O . ALA A 1 272 ? 1.549 4.466 5.785 1.00 98.81 272 ALA A O 1
ATOM 1989 N N . ALA A 1 273 ? -0.459 5.446 6.029 1.00 98.75 273 ALA A N 1
ATOM 1990 C CA . ALA A 1 273 ? -0.743 4.946 7.371 1.00 98.75 273 ALA A CA 1
ATOM 1991 C C . ALA A 1 273 ? -2.229 4.596 7.523 1.00 98.75 273 ALA A C 1
ATOM 1993 O O . ALA A 1 273 ? -3.099 5.266 6.972 1.00 98.75 273 ALA A O 1
ATOM 1994 N N . THR A 1 274 ? -2.508 3.514 8.248 1.00 98.62 274 THR A N 1
ATOM 1995 C CA . THR A 1 274 ? -3.849 2.978 8.499 1.00 98.62 274 THR A CA 1
ATOM 1996 C C . THR A 1 274 ? -4.007 2.673 9.980 1.00 98.62 274 THR A C 1
ATOM 1998 O O . THR A 1 274 ? -3.214 1.913 10.535 1.00 98.62 274 THR A O 1
ATOM 2001 N N . LEU A 1 275 ? -5.042 3.227 10.607 1.00 98.75 275 LEU A N 1
ATOM 2002 C CA . LEU A 1 275 ? -5.414 2.928 11.990 1.00 98.75 275 LEU A CA 1
ATOM 2003 C C . LEU A 1 275 ? -6.392 1.752 12.027 1.00 98.75 275 LEU A C 1
ATOM 2005 O O . LEU A 1 275 ? -7.464 1.819 11.414 1.00 98.75 275 LEU A O 1
ATOM 2009 N N . LEU A 1 276 ? -6.032 0.710 12.776 1.00 98.38 276 LEU A N 1
ATOM 2010 C CA . LEU A 1 276 ? -6.854 -0.470 13.015 1.00 98.38 276 LEU A CA 1
ATOM 2011 C C . LEU A 1 276 ? -7.130 -0.640 14.510 1.00 98.38 276 LEU A C 1
ATOM 2013 O O . LEU A 1 276 ? -6.279 -0.337 15.342 1.00 98.38 276 LEU A O 1
ATOM 2017 N N . MET A 1 277 ? -8.300 -1.175 14.847 1.00 97.56 277 MET A N 1
ATOM 2018 C CA . MET A 1 277 ? -8.620 -1.608 16.212 1.00 97.56 277 MET A CA 1
ATOM 2019 C C . MET A 1 277 ? -9.679 -2.708 16.216 1.00 97.56 277 MET A C 1
ATOM 2021 O O . MET A 1 277 ? -10.298 -2.985 15.186 1.00 97.56 277 MET A O 1
ATOM 2025 N N . ARG A 1 278 ? -9.919 -3.339 17.366 1.00 96.88 278 ARG A N 1
ATOM 2026 C CA . ARG A 1 278 ? -11.072 -4.238 17.526 1.00 96.88 278 ARG A CA 1
ATOM 2027 C C . ARG A 1 278 ? -12.384 -3.447 17.499 1.00 96.88 278 ARG A C 1
ATOM 2029 O O . ARG A 1 278 ? -12.457 -2.344 18.034 1.00 96.88 278 ARG A O 1
ATOM 2036 N N . ARG A 1 279 ? -13.450 -4.004 16.910 1.00 95.00 279 ARG A N 1
ATOM 2037 C CA . ARG A 1 279 ? -14.767 -3.344 16.862 1.00 95.00 279 ARG A CA 1
ATOM 2038 C C . ARG A 1 279 ? -15.320 -3.065 18.256 1.00 95.00 279 ARG A C 1
ATOM 2040 O O . ARG A 1 279 ? -15.834 -1.972 18.458 1.00 95.00 279 ARG A O 1
ATOM 2047 N N . SER A 1 280 ? -15.213 -4.007 19.195 1.00 93.88 280 SER A N 1
ATOM 2048 C CA . SER A 1 280 ? -15.646 -3.785 20.582 1.00 93.88 280 SER A CA 1
ATOM 2049 C C . SER A 1 280 ? -14.919 -2.597 21.214 1.00 93.88 280 SER A C 1
ATOM 2051 O O . SER A 1 280 ? -15.575 -1.712 21.746 1.00 93.88 280 SER A O 1
ATOM 2053 N N . THR A 1 281 ? -13.599 -2.500 21.030 1.00 95.00 281 THR A N 1
ATOM 2054 C CA . THR A 1 281 ? -12.784 -1.365 21.486 1.00 95.00 281 THR A CA 1
ATOM 2055 C C . THR A 1 281 ? -13.230 -0.054 20.835 1.00 95.00 281 THR A C 1
ATOM 2057 O O . THR A 1 281 ? -13.401 0.950 21.519 1.00 95.00 281 THR A O 1
ATOM 2060 N N . ALA A 1 282 ? -13.512 -0.051 19.526 1.00 92.38 282 ALA A N 1
ATOM 2061 C CA . ALA A 1 282 ? -14.071 1.126 18.858 1.00 92.38 282 ALA A CA 1
ATOM 2062 C C . ALA A 1 282 ? -15.420 1.545 19.467 1.00 92.38 282 ALA A C 1
ATOM 2064 O O . ALA A 1 282 ? -15.690 2.734 19.599 1.00 92.38 282 ALA A O 1
ATOM 2065 N N . THR A 1 283 ? -16.269 0.590 19.851 1.00 93.00 283 THR A N 1
ATOM 2066 C CA . THR A 1 283 ? -17.550 0.868 20.513 1.00 93.00 283 THR A CA 1
ATOM 2067 C C . THR A 1 283 ? -17.365 1.406 21.930 1.00 93.00 283 THR A C 1
ATOM 2069 O O . THR A 1 283 ? -17.990 2.407 22.269 1.00 93.00 283 THR A O 1
ATOM 2072 N N . GLU A 1 284 ? -16.482 0.804 22.724 1.00 93.62 284 GLU A N 1
ATOM 2073 C CA . GLU A 1 284 ? -16.146 1.241 24.087 1.00 93.62 284 GLU A CA 1
ATOM 2074 C C . GLU A 1 284 ? -15.589 2.670 24.114 1.00 93.62 284 GLU A C 1
ATOM 2076 O O . GLU A 1 284 ? -15.943 3.458 24.988 1.00 93.62 284 GLU A O 1
ATOM 2081 N N . LEU A 1 285 ? -14.784 3.033 23.113 1.00 91.62 285 LEU A N 1
ATOM 2082 C CA . LEU A 1 285 ? -14.214 4.374 22.961 1.00 91.62 285 LEU A CA 1
ATOM 2083 C C . LEU A 1 285 ? -15.154 5.375 22.263 1.00 91.62 285 LEU A C 1
ATOM 2085 O O . LEU A 1 285 ? -14.766 6.516 22.022 1.00 91.62 285 LEU A O 1
ATOM 2089 N N . GLY A 1 286 ? -16.375 4.974 21.890 1.00 92.38 286 GLY A N 1
ATOM 2090 C CA . GLY A 1 286 ? -17.319 5.847 21.180 1.00 92.38 286 GLY A CA 1
ATOM 2091 C C . GLY A 1 286 ? -16.900 6.203 19.743 1.00 92.38 286 GLY A C 1
ATOM 2092 O O . GLY A 1 286 ? -17.382 7.183 19.180 1.00 92.38 286 GLY A O 1
ATOM 2093 N N . LEU A 1 287 ? -16.023 5.408 19.126 1.00 92.62 287 LEU A N 1
ATOM 2094 C CA . LEU A 1 287 ? -15.464 5.592 17.781 1.00 92.62 287 LEU A CA 1
ATOM 2095 C C . LEU A 1 287 ? -16.208 4.798 16.691 1.00 92.62 287 LEU A C 1
ATOM 2097 O O . LEU A 1 287 ? -15.739 4.707 15.557 1.00 92.62 287 LEU A O 1
ATOM 2101 N N . THR A 1 288 ? -17.380 4.228 16.988 1.00 90.00 288 THR A N 1
ATOM 2102 C CA . THR A 1 288 ? -18.158 3.419 16.028 1.00 90.00 288 THR A CA 1
ATOM 2103 C C . THR A 1 288 ? -18.446 4.159 14.714 1.00 90.00 288 THR A C 1
ATOM 2105 O O . THR A 1 288 ? -18.389 3.551 13.646 1.00 90.00 288 THR A O 1
ATOM 2108 N N . SER A 1 289 ? -18.705 5.472 14.761 1.00 89.62 289 SER A N 1
ATOM 2109 C CA . SER A 1 289 ? -18.965 6.297 13.570 1.00 89.62 289 SER A CA 1
ATOM 2110 C C . SER A 1 289 ? -17.723 6.565 12.711 1.00 89.62 289 SER A C 1
ATOM 2112 O O . SER A 1 289 ? -17.859 6.990 11.566 1.00 89.62 289 SER A O 1
ATOM 2114 N N . ALA A 1 290 ? -16.519 6.328 13.241 1.00 91.00 290 ALA A N 1
ATOM 2115 C CA . ALA A 1 290 ? -15.265 6.487 12.510 1.00 91.00 290 ALA A CA 1
ATOM 2116 C C . ALA A 1 290 ? -14.917 5.255 11.659 1.00 91.00 290 ALA A C 1
ATOM 2118 O O . ALA A 1 290 ? -14.029 5.329 10.815 1.00 91.00 290 ALA A O 1
ATOM 2119 N N . ILE A 1 291 ? -15.606 4.124 11.846 1.00 92.62 291 ILE A N 1
ATOM 2120 C CA . ILE A 1 291 ? -15.304 2.883 11.130 1.00 92.62 291 ILE A CA 1
ATOM 2121 C C . ILE A 1 291 ? -15.586 3.056 9.630 1.00 92.62 291 ILE A C 1
ATOM 2123 O O . ILE A 1 291 ? -16.723 3.260 9.209 1.00 92.62 291 ILE A O 1
ATOM 2127 N N . LYS A 1 292 ? -14.533 2.936 8.817 1.00 89.06 292 LYS A N 1
ATOM 2128 C CA . LYS A 1 292 ? -14.571 2.991 7.346 1.00 89.06 292 LYS A CA 1
ATOM 2129 C C . LYS A 1 292 ? -14.689 1.611 6.713 1.00 89.06 292 LYS A C 1
ATOM 2131 O O . LYS A 1 292 ? -15.176 1.472 5.596 1.00 89.06 292 LYS A O 1
ATOM 2136 N N . GLY A 1 293 ? -14.236 0.582 7.421 1.00 90.00 293 GLY A N 1
ATOM 2137 C CA . GLY A 1 293 ? -14.234 -0.783 6.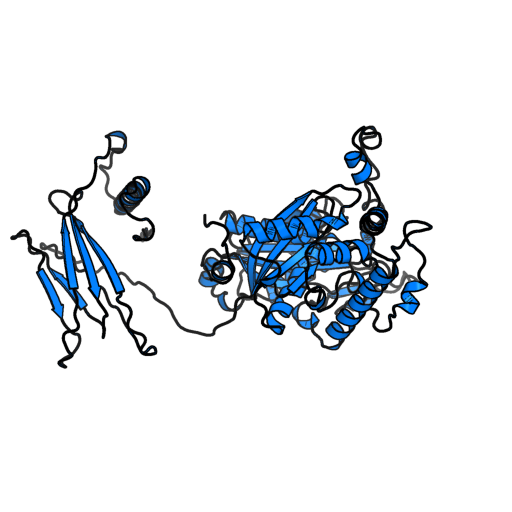925 1.00 90.00 293 GLY A CA 1
ATOM 2138 C C . GLY A 1 293 ? -13.694 -1.779 7.937 1.00 90.00 293 GLY A C 1
ATOM 2139 O O . GLY A 1 293 ? -13.481 -1.446 9.102 1.00 90.00 293 GLY A O 1
ATOM 2140 N N . ARG A 1 294 ? -13.458 -3.012 7.496 1.00 90.88 294 ARG A N 1
ATOM 2141 C CA . ARG A 1 294 ? -12.793 -4.048 8.281 1.00 90.88 294 ARG A CA 1
ATOM 2142 C C . ARG A 1 294 ? -11.788 -4.819 7.444 1.00 90.88 294 ARG A C 1
ATOM 2144 O O . ARG A 1 294 ? -11.994 -5.058 6.255 1.00 90.88 294 ARG A O 1
ATOM 2151 N N . TRP A 1 295 ? -10.722 -5.240 8.101 1.00 94.12 295 TRP A N 1
ATOM 2152 C CA . TRP A 1 295 ? -9.819 -6.254 7.587 1.00 94.12 295 TRP A CA 1
ATOM 2153 C C . TRP A 1 295 ? -10.434 -7.637 7.831 1.00 94.12 295 TRP A C 1
ATOM 2155 O O . TRP A 1 295 ? -10.916 -7.914 8.930 1.00 94.12 295 TRP A O 1
ATOM 2165 N N . VAL A 1 296 ? -10.436 -8.500 6.811 1.00 90.12 296 VAL A N 1
ATOM 2166 C CA . VAL A 1 296 ? -11.048 -9.838 6.894 1.00 90.12 296 VAL A CA 1
ATOM 2167 C C . VAL A 1 296 ? -9.985 -10.929 6.973 1.00 90.12 296 VAL A C 1
ATOM 2169 O O . VAL A 1 296 ? -10.012 -11.771 7.872 1.00 90.12 296 VAL A O 1
ATOM 2172 N N . ALA A 1 297 ? -9.055 -10.934 6.018 1.00 87.19 297 ALA A N 1
ATOM 2173 C CA . ALA A 1 297 ? -8.021 -11.952 5.922 1.00 87.19 297 ALA A CA 1
ATOM 2174 C C . ALA A 1 297 ? -6.827 -11.471 5.097 1.00 87.19 297 ALA A C 1
ATOM 2176 O O . ALA A 1 297 ? -6.932 -10.554 4.279 1.00 87.19 297 ALA A O 1
ATOM 2177 N N . THR A 1 298 ? -5.709 -12.167 5.288 1.00 88.81 298 THR A N 1
ATOM 2178 C CA . THR A 1 298 ? -4.492 -12.004 4.501 1.00 88.81 298 THR A CA 1
ATOM 2179 C C . THR A 1 298 ? -3.979 -13.371 4.051 1.00 88.81 298 THR A C 1
ATOM 2181 O O . THR A 1 298 ? -3.867 -14.280 4.876 1.00 88.81 298 THR A O 1
ATOM 2184 N N . ALA A 1 299 ? -3.568 -13.497 2.787 1.00 84.25 299 ALA A N 1
ATOM 2185 C CA . ALA A 1 299 ? -2.854 -14.668 2.286 1.00 84.25 299 ALA A CA 1
ATOM 2186 C C . ALA A 1 299 ? -1.481 -14.304 1.714 1.00 84.25 299 ALA A C 1
ATOM 2188 O O . ALA A 1 299 ? -1.336 -13.336 0.973 1.00 84.25 299 ALA A O 1
ATOM 2189 N N . VAL A 1 300 ? -0.494 -15.150 2.023 1.00 84.06 300 VAL A N 1
ATOM 2190 C CA . VAL A 1 300 ? 0.879 -15.063 1.513 1.00 84.06 300 VAL A CA 1
ATOM 2191 C C . VAL A 1 300 ? 1.217 -16.308 0.704 1.00 84.06 300 VAL A C 1
ATOM 2193 O O . VAL A 1 300 ? 0.937 -17.426 1.155 1.00 84.06 300 VAL A O 1
ATOM 2196 N N . ALA A 1 301 ? 1.848 -16.132 -0.457 1.00 80.88 301 ALA A N 1
ATOM 2197 C CA . ALA A 1 301 ? 2.343 -17.220 -1.299 1.00 80.88 301 ALA A CA 1
ATOM 2198 C C . ALA A 1 301 ? 3.784 -16.953 -1.761 1.00 80.88 301 ALA A C 1
ATOM 2200 O O . ALA A 1 301 ? 4.153 -15.810 -2.029 1.00 80.88 301 ALA A O 1
ATOM 2201 N N . GLY A 1 302 ? 4.596 -18.009 -1.818 1.00 83.19 302 GLY A N 1
ATOM 2202 C CA . GLY A 1 302 ? 5.900 -17.993 -2.482 1.00 83.19 302 GLY A CA 1
ATOM 2203 C C . GLY A 1 302 ? 5.757 -18.493 -3.917 1.00 83.19 302 GLY A C 1
ATOM 2204 O O . GLY A 1 302 ? 4.917 -19.353 -4.184 1.00 83.19 302 GLY A O 1
ATOM 2205 N N . VAL A 1 303 ? 6.564 -17.947 -4.820 1.00 87.69 303 VAL A N 1
ATOM 2206 C CA . VAL A 1 303 ? 6.641 -18.329 -6.239 1.00 87.69 303 VAL A CA 1
ATOM 2207 C C . VAL A 1 303 ? 8.104 -18.376 -6.674 1.00 87.69 303 VAL A C 1
ATOM 2209 O O . VAL A 1 303 ? 8.981 -17.931 -5.929 1.00 87.69 303 VAL A O 1
ATOM 2212 N N . ALA A 1 304 ? 8.374 -18.911 -7.865 1.00 91.50 304 ALA A N 1
ATOM 2213 C CA . ALA A 1 304 ? 9.724 -18.931 -8.409 1.00 91.50 304 ALA A CA 1
ATOM 2214 C C . ALA A 1 304 ? 10.283 -17.491 -8.543 1.00 91.50 304 ALA A C 1
ATOM 2216 O O . ALA A 1 304 ? 9.577 -16.603 -9.037 1.00 91.50 304 ALA A O 1
ATOM 2217 N N . PRO A 1 305 ? 11.529 -17.224 -8.094 1.00 89.62 305 PRO A N 1
ATOM 2218 C CA . PRO A 1 305 ? 12.072 -15.865 -8.074 1.00 89.62 305 PRO A CA 1
ATOM 2219 C C . PRO A 1 305 ? 12.184 -15.194 -9.444 1.00 89.62 305 PRO A C 1
ATOM 2221 O O . PRO A 1 305 ? 11.953 -13.990 -9.562 1.00 89.62 305 PRO A O 1
ATOM 2224 N N . ASP A 1 306 ? 12.475 -15.967 -10.488 1.00 94.06 306 ASP A N 1
ATOM 2225 C CA . ASP A 1 306 ? 12.646 -15.453 -11.849 1.00 94.06 306 ASP A CA 1
ATOM 2226 C C . ASP A 1 306 ? 11.339 -15.029 -12.538 1.00 94.06 306 ASP A C 1
ATOM 2228 O O . ASP A 1 306 ? 11.372 -14.437 -13.618 1.00 94.06 306 ASP A O 1
ATOM 2232 N N . GLU A 1 307 ? 10.199 -15.295 -11.905 1.00 91.94 307 GLU A N 1
ATOM 2233 C CA . GLU A 1 307 ? 8.863 -14.911 -12.350 1.00 91.94 307 GLU A CA 1
ATOM 2234 C C . GLU A 1 307 ? 8.023 -14.354 -11.200 1.00 91.94 307 GLU A C 1
ATOM 2236 O O . GLU A 1 307 ? 6.802 -14.479 -11.192 1.00 91.94 307 GLU A O 1
ATOM 2241 N N . MET A 1 308 ? 8.664 -13.689 -10.234 1.00 88.31 308 MET A N 1
ATOM 2242 C CA . MET A 1 308 ? 8.024 -13.150 -9.025 1.00 88.31 308 MET A CA 1
ATOM 2243 C C . MET A 1 308 ? 6.726 -12.356 -9.269 1.00 88.31 308 MET A C 1
ATOM 2245 O O . MET A 1 308 ? 5.880 -12.270 -8.379 1.00 88.31 308 MET A O 1
ATOM 2249 N N . GLY A 1 309 ? 6.540 -11.800 -10.471 1.00 87.19 309 GLY A N 1
ATOM 2250 C CA . GLY A 1 309 ? 5.324 -11.106 -10.876 1.00 87.19 309 GLY A CA 1
ATOM 2251 C C . GLY A 1 309 ? 4.071 -11.990 -10.952 1.00 87.19 309 GLY A C 1
ATOM 2252 O O . GLY A 1 309 ? 2.973 -11.469 -10.807 1.00 87.19 309 GLY A O 1
ATOM 2253 N N . VAL A 1 310 ? 4.183 -13.312 -11.132 1.00 91.06 310 VAL A N 1
ATOM 2254 C CA . VAL A 1 310 ? 3.008 -14.182 -11.366 1.00 91.06 310 VAL A CA 1
ATOM 2255 C C . VAL A 1 310 ? 2.088 -14.301 -10.174 1.00 91.06 310 VAL A C 1
ATOM 2257 O O . VAL A 1 310 ? 0.920 -14.645 -10.310 1.00 91.06 310 VAL A O 1
ATOM 2260 N N . GLY A 1 311 ? 2.616 -14.131 -8.976 1.00 87.62 311 GLY A N 1
ATOM 2261 C CA . GLY A 1 311 ? 1.907 -14.737 -7.870 1.00 87.62 311 GLY A CA 1
ATOM 2262 C C . GLY A 1 311 ? 0.652 -14.023 -7.330 1.00 87.62 311 GLY A C 1
ATOM 2263 O O . GLY A 1 311 ? 0.009 -14.682 -6.519 1.00 87.62 311 GLY A O 1
ATOM 2264 N N . PRO A 1 312 ? 0.183 -12.811 -7.714 1.00 88.75 312 PRO A N 1
ATOM 2265 C CA . PRO A 1 312 ? -1.217 -12.474 -7.452 1.00 88.75 312 PRO A CA 1
ATOM 2266 C C . PRO A 1 312 ? -2.132 -13.587 -7.985 1.00 88.75 312 PRO A C 1
ATOM 2268 O O . PRO A 1 312 ? -3.074 -13.971 -7.297 1.00 88.75 312 PRO A O 1
ATOM 2271 N N . ALA A 1 313 ? -1.760 -14.233 -9.101 1.00 91.62 313 ALA A N 1
ATOM 2272 C CA . ALA A 1 313 ? -2.412 -15.440 -9.617 1.00 91.62 313 ALA A CA 1
ATOM 2273 C C . ALA A 1 313 ? -2.363 -16.670 -8.680 1.00 91.62 313 ALA A C 1
ATOM 2275 O O . ALA A 1 313 ? -3.091 -17.631 -8.907 1.00 91.62 313 ALA A O 1
ATOM 2276 N N . VAL A 1 314 ? -1.530 -16.662 -7.635 1.00 90.38 314 VAL A N 1
ATOM 2277 C CA . VAL A 1 314 ? -1.375 -17.733 -6.630 1.00 90.38 314 VAL A CA 1
ATOM 2278 C C . VAL A 1 314 ? -1.931 -17.306 -5.262 1.00 90.38 314 VAL A C 1
ATOM 2280 O O . VAL A 1 314 ? -2.634 -18.071 -4.601 1.00 90.38 314 VAL A O 1
ATOM 2283 N N . ALA A 1 315 ? -1.651 -16.076 -4.830 1.00 85.94 315 ALA A N 1
ATOM 2284 C CA . ALA A 1 315 ? -2.074 -15.525 -3.548 1.00 85.94 315 ALA A CA 1
ATOM 2285 C C . ALA A 1 315 ? -3.577 -15.205 -3.513 1.00 85.94 315 ALA A C 1
ATOM 2287 O O . ALA A 1 315 ? -4.211 -15.465 -2.489 1.00 85.94 315 ALA A O 1
ATOM 2288 N N . ILE A 1 316 ? -4.166 -14.722 -4.617 1.00 90.31 316 ILE A N 1
ATOM 2289 C CA . ILE A 1 316 ? -5.607 -14.433 -4.691 1.00 90.31 316 ILE A CA 1
ATOM 2290 C C . ILE A 1 316 ? -6.438 -15.714 -4.520 1.00 90.31 316 ILE A C 1
ATOM 2292 O O . ILE A 1 316 ? -7.265 -15.731 -3.609 1.00 90.31 316 ILE A O 1
ATOM 2296 N N . PRO A 1 317 ? -6.216 -16.816 -5.271 1.00 92.38 317 PRO A N 1
ATOM 2297 C CA . PRO A 1 317 ? -6.953 -18.061 -5.038 1.00 92.38 317 PRO A CA 1
ATOM 2298 C C . PRO A 1 317 ? -6.815 -18.583 -3.607 1.00 92.38 317 PRO A C 1
ATOM 2300 O O . PRO A 1 317 ? -7.786 -19.058 -3.021 1.00 92.38 317 PRO A O 1
ATOM 2303 N N . LYS A 1 318 ? -5.623 -18.451 -3.007 1.00 88.56 318 LYS A N 1
ATOM 2304 C CA . LYS A 1 318 ? -5.392 -18.829 -1.609 1.00 88.56 318 LYS A CA 1
ATOM 2305 C C . LYS A 1 318 ? -6.230 -17.982 -0.646 1.00 88.56 318 LYS A C 1
ATOM 2307 O O . LYS A 1 318 ? -6.842 -18.545 0.257 1.00 88.56 318 LYS A O 1
ATOM 2312 N N . LEU A 1 319 ? -6.268 -16.661 -0.833 1.00 89.00 319 LEU A N 1
ATOM 2313 C CA . LEU A 1 319 ? -7.085 -15.741 -0.033 1.00 89.00 319 LEU A CA 1
ATOM 2314 C C . LEU A 1 319 ? -8.572 -16.071 -0.164 1.00 89.00 319 LEU A C 1
ATOM 2316 O O . LEU A 1 319 ? -9.243 -16.289 0.840 1.00 89.00 319 LEU A O 1
ATOM 2320 N N . LEU A 1 320 ? -9.066 -16.151 -1.399 1.00 90.12 320 LEU A N 1
ATOM 2321 C CA . LEU A 1 320 ? -10.467 -16.436 -1.693 1.00 90.12 320 LEU A CA 1
ATOM 2322 C C . LEU A 1 320 ? -10.898 -17.795 -1.120 1.00 90.12 320 LEU A C 1
ATOM 2324 O O . LEU A 1 320 ? -11.928 -17.885 -0.457 1.00 90.12 320 LEU A O 1
ATOM 2328 N N . GLY A 1 321 ? -10.063 -18.831 -1.248 1.00 91.00 321 GLY A N 1
ATOM 2329 C CA . GLY A 1 321 ? -10.323 -20.144 -0.656 1.00 91.00 321 GLY A CA 1
ATOM 2330 C C . GLY A 1 321 ? -10.407 -20.126 0.878 1.00 91.00 321 GLY A C 1
ATOM 2331 O O . GLY A 1 321 ? -11.267 -20.805 1.454 1.00 91.00 321 GLY A O 1
ATOM 2332 N N . GLN A 1 322 ? -9.568 -19.320 1.548 1.00 86.81 322 GLN A N 1
ATOM 2333 C CA . GLN A 1 322 ? -9.602 -19.151 3.009 1.00 86.81 322 GLN A CA 1
ATOM 2334 C C . GLN A 1 322 ? -10.938 -18.576 3.485 1.00 86.81 322 GLN A C 1
ATOM 2336 O O . GLN A 1 322 ? -11.503 -19.077 4.456 1.00 86.81 322 GLN A O 1
ATOM 2341 N N . VAL A 1 323 ? -11.456 -17.564 2.786 1.00 86.81 323 VAL A N 1
ATOM 2342 C CA . VAL A 1 323 ? -12.717 -16.893 3.138 1.00 86.81 323 VAL A CA 1
ATOM 2343 C C . VAL A 1 323 ? -13.937 -17.473 2.418 1.00 86.81 323 VAL A C 1
ATOM 2345 O O . VAL A 1 323 ? -15.042 -16.990 2.618 1.00 86.81 323 VAL A O 1
ATOM 2348 N N . GLY A 1 324 ? -13.772 -18.514 1.598 1.00 92.44 324 GLY A N 1
ATOM 2349 C CA . GLY A 1 324 ? -14.869 -19.128 0.844 1.00 92.44 324 GLY A CA 1
ATOM 2350 C C . GLY A 1 324 ? -15.583 -18.153 -0.095 1.00 92.44 324 GLY A C 1
ATOM 2351 O O . GLY A 1 324 ? -16.809 -18.157 -0.125 1.00 92.44 324 GLY A O 1
ATOM 2352 N N . LEU A 1 325 ? -14.824 -17.301 -0.786 1.00 90.69 325 LEU A N 1
ATOM 2353 C CA . LEU A 1 325 ? -15.323 -16.383 -1.813 1.00 90.69 325 LEU A CA 1
ATOM 2354 C C . LEU A 1 325 ? -14.845 -16.813 -3.199 1.00 90.69 325 LEU A C 1
ATOM 2356 O O . LEU A 1 325 ? -13.873 -17.557 -3.334 1.00 90.69 325 LEU A O 1
ATOM 2360 N N . GLU A 1 326 ? -15.494 -16.282 -4.223 1.00 94.19 326 GLU A N 1
ATOM 2361 C CA . GLU A 1 326 ? -15.107 -16.401 -5.622 1.00 94.19 326 GLU A CA 1
ATOM 2362 C C . GLU A 1 326 ? -14.665 -15.046 -6.191 1.00 94.19 326 GLU A C 1
ATOM 2364 O O . GLU A 1 326 ? -14.864 -13.989 -5.593 1.00 94.19 326 GLU A O 1
ATOM 2369 N N . VAL A 1 327 ? -14.059 -15.054 -7.383 1.00 93.62 327 VAL A N 1
ATOM 2370 C CA . VAL A 1 327 ? -13.640 -13.819 -8.075 1.00 93.62 327 VAL A CA 1
ATOM 2371 C C . VAL A 1 327 ? -14.827 -12.875 -8.309 1.00 93.62 327 VAL A C 1
ATOM 2373 O O . VAL A 1 327 ? -14.671 -11.656 -8.235 1.00 93.62 327 VAL A O 1
ATOM 2376 N N . ALA A 1 328 ? -16.016 -13.434 -8.552 1.00 95.50 328 ALA A N 1
ATOM 2377 C CA . ALA A 1 328 ? -17.240 -12.679 -8.797 1.00 95.50 328 ALA A CA 1
ATOM 2378 C C . ALA A 1 328 ? -17.727 -11.882 -7.572 1.00 95.50 328 ALA A C 1
ATOM 2380 O O . ALA A 1 328 ? -18.347 -10.834 -7.758 1.00 95.50 328 ALA A O 1
ATOM 2381 N N . ASP A 1 329 ? -17.400 -12.327 -6.352 1.00 90.81 329 ASP A N 1
ATOM 2382 C CA . ASP A 1 329 ? -17.807 -11.672 -5.100 1.00 90.81 329 ASP A CA 1
ATOM 2383 C C . ASP A 1 329 ? -17.033 -10.375 -4.823 1.00 90.81 329 ASP A C 1
ATOM 2385 O O . ASP A 1 329 ? -17.409 -9.591 -3.951 1.00 90.81 329 ASP A O 1
ATOM 2389 N N . VAL A 1 330 ? -15.927 -10.138 -5.535 1.00 91.94 330 VAL A N 1
ATOM 2390 C CA . VAL A 1 330 ? -15.079 -8.961 -5.336 1.00 91.94 330 VAL A CA 1
ATOM 2391 C C . VAL A 1 330 ? -15.494 -7.843 -6.294 1.00 91.94 330 VAL A C 1
ATOM 2393 O O . VAL A 1 330 ? -15.550 -8.008 -7.521 1.00 91.94 330 VAL A O 1
ATOM 2396 N N . GLY A 1 331 ? -15.774 -6.674 -5.719 1.00 89.38 331 GLY A N 1
ATOM 2397 C CA . GLY A 1 331 ? -16.196 -5.482 -6.447 1.00 89.38 331 GLY A CA 1
ATOM 2398 C C . GLY A 1 331 ? -15.033 -4.695 -7.043 1.00 89.38 331 GLY A C 1
ATOM 2399 O O . GLY A 1 331 ? -15.137 -4.221 -8.172 1.00 89.38 331 GLY A O 1
ATOM 2400 N N . ILE A 1 332 ? -13.922 -4.573 -6.306 1.00 94.19 332 ILE A N 1
ATOM 2401 C CA . ILE A 1 332 ? -12.740 -3.801 -6.722 1.00 94.19 332 ILE A CA 1
ATOM 2402 C C . ILE A 1 332 ? -11.450 -4.566 -6.425 1.00 94.19 332 ILE A C 1
ATOM 2404 O O . ILE A 1 332 ? -11.253 -5.100 -5.330 1.00 94.19 332 ILE A O 1
ATOM 2408 N N . TRP A 1 333 ? -10.539 -4.547 -7.394 1.00 96.56 333 TRP A N 1
ATOM 2409 C CA . TRP A 1 333 ? -9.215 -5.148 -7.311 1.00 96.56 333 TRP A CA 1
ATOM 2410 C C . TRP A 1 333 ? -8.133 -4.072 -7.400 1.00 96.56 333 TRP A C 1
ATOM 2412 O O . TRP A 1 333 ? -7.895 -3.517 -8.468 1.00 96.56 333 TRP A O 1
ATOM 2422 N N . GLU A 1 334 ? -7.434 -3.814 -6.299 1.00 96.94 334 GLU A N 1
ATOM 2423 C CA . GLU A 1 334 ? -6.191 -3.038 -6.295 1.00 96.94 334 GLU A CA 1
ATOM 2424 C C . GLU A 1 334 ? -5.008 -3.998 -6.500 1.00 96.94 334 GLU A C 1
ATOM 2426 O O . GLU A 1 334 ? -4.427 -4.529 -5.546 1.00 96.94 334 GLU A O 1
ATOM 2431 N N . ILE A 1 335 ? -4.654 -4.257 -7.760 1.00 95.62 335 ILE A N 1
ATOM 2432 C CA . ILE A 1 335 ? -3.518 -5.108 -8.138 1.00 95.62 335 ILE A CA 1
ATOM 2433 C C . ILE A 1 335 ? -2.323 -4.223 -8.466 1.00 95.62 335 ILE A C 1
ATOM 2435 O O . ILE A 1 335 ? -2.378 -3.418 -9.394 1.00 95.62 335 ILE A O 1
ATOM 2439 N N . ASN A 1 336 ? -1.228 -4.369 -7.713 1.00 95.00 336 ASN A N 1
ATOM 2440 C CA . ASN A 1 336 ? -0.054 -3.531 -7.927 1.00 95.00 336 ASN A CA 1
ATOM 2441 C C . ASN A 1 336 ? 0.515 -3.723 -9.344 1.00 95.00 336 ASN A C 1
ATOM 2443 O O . ASN A 1 336 ? 0.819 -4.837 -9.772 1.00 95.00 336 ASN A O 1
ATOM 2447 N N . GLU A 1 337 ? 0.715 -2.617 -10.053 1.00 97.50 337 GLU A N 1
ATOM 2448 C CA . GLU A 1 337 ? 1.186 -2.591 -11.438 1.00 97.50 337 GLU A CA 1
ATOM 2449 C C . GLU A 1 337 ? 2.707 -2.370 -11.487 1.00 97.50 337 GLU A C 1
ATOM 2451 O O . GLU A 1 337 ? 3.163 -1.389 -12.069 1.00 97.50 337 GLU A O 1
ATOM 2456 N N . ALA A 1 338 ? 3.521 -3.233 -10.859 1.00 93.62 338 ALA A N 1
ATOM 2457 C CA . ALA A 1 338 ? 4.983 -3.051 -10.945 1.00 93.62 338 ALA A CA 1
ATOM 2458 C C . ALA A 1 338 ? 5.464 -3.110 -12.404 1.00 93.62 338 ALA A C 1
ATOM 2460 O 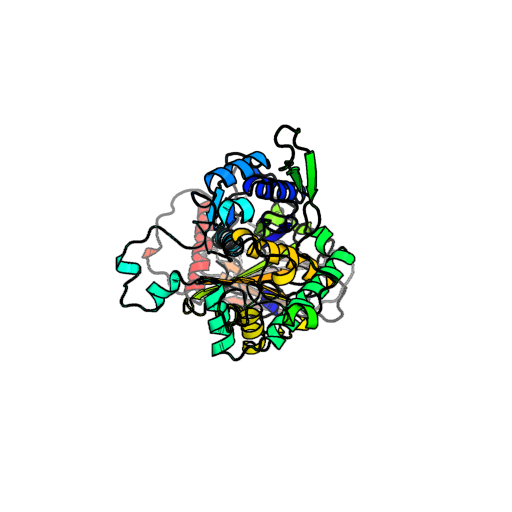O . ALA A 1 338 ? 6.315 -2.330 -12.821 1.00 93.62 338 ALA A O 1
ATOM 2461 N N . PHE A 1 339 ? 4.856 -4.005 -13.183 1.00 98.25 339 PHE A N 1
ATOM 2462 C CA . PHE A 1 339 ? 4.970 -4.087 -14.635 1.00 98.25 339 PHE A CA 1
ATOM 2463 C C . PHE A 1 339 ? 3.612 -4.465 -15.230 1.00 98.25 339 PHE A C 1
ATOM 2465 O O . PHE A 1 339 ? 2.845 -5.200 -14.595 1.00 98.25 339 PHE A O 1
ATOM 2472 N N . ALA A 1 340 ? 3.319 -3.992 -16.442 1.00 98.31 340 ALA A N 1
ATOM 2473 C CA . ALA A 1 340 ? 2.091 -4.345 -17.152 1.00 98.31 340 ALA A CA 1
ATOM 2474 C C . ALA A 1 340 ? 2.025 -5.850 -17.466 1.00 98.31 340 ALA A C 1
ATOM 2476 O O . ALA A 1 340 ? 0.966 -6.454 -17.323 1.00 98.31 340 ALA A O 1
ATOM 2477 N N . SER A 1 341 ? 3.165 -6.465 -17.811 1.00 98.00 341 SER A N 1
ATOM 2478 C CA . SER A 1 341 ? 3.306 -7.901 -18.105 1.00 98.00 341 SER A CA 1
ATOM 2479 C C . SER A 1 341 ? 2.669 -8.789 -17.026 1.00 98.00 341 SER A C 1
ATOM 2481 O O . SER A 1 341 ? 1.782 -9.593 -17.307 1.00 98.00 341 SER A O 1
ATOM 2483 N N . GLN A 1 342 ? 3.075 -8.601 -15.770 1.00 96.31 342 GLN A N 1
ATOM 2484 C CA . GLN A 1 342 ? 2.611 -9.407 -14.644 1.00 96.31 342 GLN A CA 1
ATOM 2485 C C . GLN A 1 342 ? 1.185 -9.077 -14.202 1.00 96.31 342 GLN A C 1
ATOM 2487 O O . GLN A 1 342 ? 0.447 -9.979 -13.796 1.00 96.31 342 GLN A O 1
ATOM 2492 N N . ALA A 1 343 ? 0.787 -7.802 -14.303 1.00 96.31 343 ALA A N 1
ATOM 2493 C CA . ALA A 1 343 ? -0.543 -7.368 -13.894 1.00 96.31 343 ALA A CA 1
ATOM 2494 C C . ALA A 1 343 ? -1.578 -7.994 -14.831 1.00 96.31 343 ALA A C 1
ATOM 2496 O O . ALA A 1 343 ? -2.498 -8.670 -14.375 1.00 96.31 343 ALA A O 1
ATOM 2497 N N . LEU A 1 344 ? -1.351 -7.865 -16.143 1.00 97.94 344 LEU A N 1
ATOM 2498 C CA . LEU A 1 344 ? -2.171 -8.488 -17.178 1.00 97.94 344 LEU A CA 1
ATOM 2499 C C . LEU A 1 344 ? -2.192 -10.007 -17.059 1.00 97.94 344 LEU A C 1
ATOM 2501 O O . LEU A 1 344 ? -3.266 -10.600 -17.133 1.00 97.94 344 LEU A O 1
ATOM 2505 N N . TYR A 1 345 ? -1.033 -10.643 -16.850 1.00 98.25 345 TYR A N 1
ATOM 2506 C CA . TYR A 1 345 ? -0.984 -12.088 -16.638 1.00 98.25 345 TYR A CA 1
ATOM 2507 C C . TYR A 1 345 ? -1.891 -12.511 -15.477 1.00 98.25 345 TYR A C 1
ATOM 2509 O O . TYR A 1 345 ? -2.727 -13.395 -15.650 1.00 98.25 345 TYR A O 1
ATOM 2517 N N . SER A 1 346 ? -1.772 -11.859 -14.317 1.00 94.94 346 SER A N 1
ATOM 2518 C CA . SER A 1 346 ? -2.554 -12.209 -13.128 1.00 94.94 346 SER A CA 1
ATOM 2519 C C . SER A 1 346 ? -4.054 -12.012 -13.343 1.00 94.94 346 SER A C 1
ATOM 2521 O O . SER A 1 346 ? -4.843 -12.889 -12.996 1.00 94.94 346 SER A O 1
ATOM 2523 N N . VAL A 1 347 ? -4.445 -10.894 -13.959 1.00 97.25 347 VAL A N 1
ATOM 2524 C CA . VAL A 1 347 ? -5.846 -10.582 -14.274 1.00 97.25 347 VAL A CA 1
ATOM 2525 C C . VAL A 1 347 ? -6.440 -11.623 -15.224 1.00 97.25 347 VAL A C 1
ATOM 2527 O O . VAL A 1 347 ? -7.471 -12.221 -14.914 1.00 97.25 347 VAL A O 1
ATOM 2530 N N . ARG A 1 348 ? -5.747 -11.922 -16.331 1.00 98.06 348 ARG A N 1
ATOM 2531 C CA . ARG A 1 348 ? -6.186 -12.912 -17.328 1.00 98.06 348 ARG A CA 1
ATOM 2532 C C . ARG A 1 348 ? -6.232 -14.324 -16.755 1.00 98.06 348 ARG A C 1
ATOM 2534 O O . ARG A 1 348 ? -7.198 -15.044 -16.980 1.00 98.06 348 ARG A O 1
ATOM 2541 N N . LYS A 1 349 ? -5.210 -14.721 -15.989 1.00 97.62 349 LYS A N 1
ATOM 2542 C CA . LYS A 1 349 ? -5.110 -16.060 -15.390 1.00 97.62 349 LYS A CA 1
ATOM 2543 C C . LYS A 1 349 ? -6.254 -16.349 -14.420 1.00 97.62 349 LYS A C 1
ATOM 2545 O O . LYS A 1 349 ? -6.681 -17.498 -14.325 1.00 97.62 349 LYS A O 1
ATOM 2550 N N . LEU A 1 350 ? -6.718 -15.328 -13.703 1.00 95.50 350 LEU A N 1
ATOM 2551 C CA . LEU A 1 350 ? -7.789 -15.435 -12.714 1.00 95.50 350 LEU A CA 1
ATOM 2552 C C . LEU A 1 350 ? -9.185 -15.155 -13.287 1.00 95.50 350 LEU A C 1
ATOM 2554 O O . LEU A 1 350 ? -10.163 -15.319 -12.564 1.00 95.50 350 LEU A O 1
ATOM 2558 N N . GLY A 1 351 ? -9.291 -14.730 -14.551 1.00 97.75 351 GLY A N 1
ATOM 2559 C CA . GLY A 1 351 ? -10.568 -14.334 -15.148 1.00 97.75 351 GLY A CA 1
ATOM 2560 C C . GLY A 1 351 ? -11.194 -13.116 -14.463 1.00 97.75 351 GLY A C 1
ATOM 2561 O O . GLY A 1 351 ? -12.414 -13.036 -14.350 1.00 97.75 351 GLY A O 1
ATOM 2562 N N . ILE A 1 352 ? -10.367 -12.195 -13.957 1.00 97.12 352 ILE A N 1
ATOM 2563 C CA . ILE A 1 352 ? -10.844 -10.955 -13.338 1.00 97.12 352 ILE A CA 1
ATOM 2564 C C . ILE A 1 352 ? -11.294 -9.998 -14.445 1.00 97.12 352 ILE A C 1
ATOM 2566 O O . ILE A 1 352 ? -10.581 -9.792 -15.425 1.00 97.12 352 ILE A O 1
ATOM 2570 N N . ASP A 1 353 ? -12.460 -9.383 -14.263 1.00 96.88 353 ASP A N 1
ATOM 2571 C CA . ASP A 1 353 ? -12.923 -8.296 -15.123 1.00 96.88 353 ASP A CA 1
ATOM 2572 C C . ASP A 1 353 ? -11.980 -7.087 -15.007 1.00 96.88 353 ASP A C 1
ATOM 2574 O O . ASP A 1 353 ? -11.870 -6.469 -13.944 1.00 96.88 353 ASP A O 1
ATOM 2578 N N . GLU A 1 354 ? -11.310 -6.740 -16.110 1.00 94.44 354 GLU A N 1
ATOM 2579 C CA . GLU A 1 354 ? -10.376 -5.613 -16.196 1.00 94.44 354 GLU A CA 1
ATOM 2580 C C . GLU A 1 354 ? -11.009 -4.278 -15.770 1.00 94.44 354 GLU A C 1
ATOM 2582 O O . GLU A 1 354 ? -10.306 -3.415 -15.239 1.00 94.44 354 GLU A O 1
ATOM 2587 N N . ALA A 1 355 ? -12.329 -4.108 -15.928 1.00 95.25 355 ALA A N 1
ATOM 2588 C CA . ALA A 1 355 ? -13.035 -2.899 -15.501 1.00 95.25 355 ALA A CA 1
ATOM 2589 C C . ALA A 1 355 ? -13.031 -2.710 -13.972 1.00 95.25 355 ALA A C 1
ATOM 2591 O O . ALA A 1 355 ? -13.112 -1.580 -13.488 1.00 95.25 355 ALA A O 1
ATOM 2592 N N . LYS A 1 356 ? -12.892 -3.800 -13.206 1.00 96.25 356 LYS A N 1
ATOM 2593 C CA . LYS A 1 356 ? -12.809 -3.781 -11.737 1.00 96.25 356 LYS A CA 1
ATOM 2594 C C . LYS A 1 356 ? -11.379 -3.612 -11.213 1.00 96.25 356 LYS A C 1
ATOM 2596 O O . LYS A 1 356 ? -11.188 -3.490 -10.002 1.00 96.25 356 LYS A O 1
ATOM 2601 N N . VAL A 1 357 ? -10.371 -3.631 -12.090 1.00 97.94 357 VAL A N 1
ATOM 2602 C CA . VAL A 1 357 ? -8.951 -3.567 -11.713 1.00 97.94 357 VAL A CA 1
ATOM 2603 C C . VAL A 1 357 ? -8.461 -2.127 -11.731 1.00 97.94 357 VAL A C 1
ATOM 2605 O O . VAL A 1 357 ? -8.475 -1.469 -12.774 1.00 97.94 357 VAL A O 1
ATOM 2608 N N . ASN A 1 358 ? -7.973 -1.647 -10.587 1.00 98.38 358 ASN A N 1
ATOM 2609 C CA . ASN A 1 358 ? -7.402 -0.313 -10.395 1.00 98.38 358 ASN A CA 1
ATOM 2610 C C . ASN A 1 358 ? -8.272 0.774 -11.062 1.00 98.38 358 ASN A C 1
ATOM 2612 O O . ASN A 1 358 ? -7.818 1.419 -12.018 1.00 98.38 358 ASN A O 1
ATOM 2616 N N . PRO A 1 359 ? -9.545 0.951 -10.658 1.00 98.19 359 PRO A N 1
ATOM 2617 C CA . PRO A 1 359 ? -10.489 1.841 -11.346 1.00 98.19 359 PRO A CA 1
ATOM 2618 C C . PRO A 1 359 ? -10.034 3.310 -11.352 1.00 98.19 359 PRO A C 1
ATOM 2620 O O . PRO A 1 359 ? -10.378 4.056 -12.266 1.00 98.19 359 PRO A O 1
ATOM 2623 N N . LYS A 1 360 ? -9.185 3.711 -10.394 1.00 98.19 360 LYS A N 1
ATOM 2624 C CA . LYS A 1 360 ? -8.548 5.039 -10.328 1.00 98.19 360 LYS A CA 1
ATOM 2625 C C . LYS A 1 360 ? -7.115 5.059 -10.890 1.00 98.19 360 LYS A C 1
ATOM 2627 O O . LYS A 1 360 ? -6.372 6.004 -10.650 1.00 98.19 360 LYS A O 1
ATOM 2632 N N . GLY A 1 361 ? -6.726 4.040 -11.658 1.00 98.31 361 GLY A N 1
ATOM 2633 C CA . GLY A 1 361 ? -5.358 3.837 -12.143 1.00 98.31 361 GLY A CA 1
ATOM 2634 C C . GLY A 1 361 ? -4.436 3.257 -11.068 1.00 98.31 361 GLY A C 1
ATOM 2635 O O . GLY A 1 361 ? -4.721 3.333 -9.875 1.00 98.31 361 GLY A O 1
ATOM 2636 N N . GLY A 1 362 ? -3.339 2.632 -11.490 1.00 98.12 362 GLY A N 1
ATOM 2637 C CA . GLY A 1 362 ? -2.419 1.934 -10.595 1.00 98.12 362 GLY A CA 1
ATOM 2638 C C . GLY A 1 362 ? -0.992 2.473 -10.648 1.00 98.12 362 GLY A C 1
ATOM 2639 O O . GLY A 1 362 ? -0.740 3.632 -10.975 1.00 98.12 362 GLY A O 1
ATOM 2640 N N . ALA A 1 363 ? -0.032 1.637 -10.256 1.00 98.31 363 ALA A N 1
ATOM 2641 C CA . ALA A 1 363 ? 1.347 2.053 -10.009 1.00 98.31 363 ALA A CA 1
ATOM 2642 C C . ALA A 1 363 ? 2.147 2.448 -11.266 1.00 98.31 363 ALA A C 1
ATOM 2644 O O . ALA A 1 363 ? 3.145 3.162 -11.134 1.00 98.31 363 ALA A O 1
ATOM 2645 N N . ILE A 1 364 ? 1.710 2.065 -12.472 1.00 98.56 364 ILE A N 1
ATOM 2646 C CA . ILE A 1 364 ? 2.281 2.602 -13.720 1.00 98.56 364 ILE A CA 1
ATOM 2647 C C . ILE A 1 364 ? 2.046 4.116 -13.779 1.00 98.56 364 ILE A C 1
ATOM 2649 O O . ILE A 1 364 ? 2.964 4.890 -14.061 1.00 98.56 364 ILE A O 1
ATOM 2653 N N . ALA A 1 365 ? 0.841 4.557 -13.416 1.00 98.50 365 ALA A N 1
ATOM 2654 C CA . ALA A 1 365 ? 0.463 5.961 -13.450 1.00 98.50 365 ALA A CA 1
ATOM 2655 C C . ALA A 1 365 ? 0.825 6.738 -12.181 1.00 98.50 365 ALA A C 1
ATOM 2657 O O . ALA A 1 365 ? 1.350 7.849 -12.267 1.00 98.50 365 ALA A O 1
ATOM 2658 N N . LEU A 1 366 ? 0.527 6.161 -11.018 1.00 98.44 366 LEU A N 1
ATOM 2659 C CA . LEU A 1 366 ? 0.676 6.800 -9.712 1.00 98.44 366 LEU A CA 1
ATOM 2660 C C . LEU A 1 366 ? 2.111 6.705 -9.184 1.00 98.44 366 LEU A C 1
ATOM 2662 O O . LEU A 1 366 ? 2.570 7.613 -8.502 1.00 98.44 366 LEU A O 1
ATOM 2666 N N . GLY A 1 367 ? 2.829 5.631 -9.523 1.00 98.31 367 GLY A N 1
ATOM 2667 C CA . GLY A 1 367 ? 4.148 5.310 -8.983 1.00 98.31 367 GLY A CA 1
ATOM 2668 C C . GLY A 1 367 ? 4.139 4.221 -7.909 1.00 98.31 367 GLY A C 1
ATOM 2669 O O . GLY A 1 367 ? 3.093 3.859 -7.358 1.00 98.31 367 GLY A O 1
ATOM 2670 N N . HIS A 1 368 ? 5.330 3.683 -7.626 1.00 97.75 368 HIS A N 1
ATOM 2671 C CA . HIS A 1 368 ? 5.527 2.540 -6.730 1.00 97.75 368 HIS A CA 1
ATOM 2672 C C . HIS A 1 368 ? 6.621 2.787 -5.675 1.00 97.75 368 HIS A C 1
ATOM 2674 O O . HIS A 1 368 ? 7.701 2.200 -5.752 1.00 97.75 368 HIS A O 1
ATOM 2680 N N . PRO A 1 369 ? 6.365 3.621 -4.649 1.00 97.56 369 PRO A N 1
ATOM 2681 C CA . PRO A 1 369 ? 7.216 3.655 -3.462 1.00 97.56 369 PRO A CA 1
ATOM 2682 C C . PRO A 1 369 ? 7.108 2.302 -2.746 1.00 97.56 369 PRO A C 1
ATOM 2684 O O . PRO A 1 369 ? 6.058 1.983 -2.176 1.00 97.56 369 PRO A O 1
ATOM 2687 N N . LEU A 1 370 ? 8.162 1.483 -2.834 1.00 94.69 370 LEU A N 1
ATOM 2688 C CA . LEU A 1 370 ? 8.142 0.049 -2.504 1.00 94.69 370 LEU A CA 1
ATOM 2689 C C . LEU A 1 370 ? 7.469 -0.239 -1.153 1.00 94.69 370 LEU A C 1
ATOM 2691 O O . LEU A 1 370 ? 6.424 -0.891 -1.116 1.00 94.69 370 LEU A O 1
ATOM 2695 N N . GLY A 1 371 ? 8.018 0.298 -0.057 1.00 95.38 371 GLY A N 1
ATOM 2696 C CA . GLY A 1 371 ? 7.493 0.100 1.293 1.00 95.38 371 GLY A CA 1
ATOM 2697 C C . GLY A 1 371 ? 6.072 0.627 1.514 1.00 95.38 371 GLY A C 1
ATOM 2698 O O . GLY A 1 371 ? 5.296 0.005 2.239 1.00 95.38 371 GLY A O 1
ATOM 2699 N N . ALA A 1 372 ? 5.695 1.726 0.855 1.00 97.81 372 ALA A N 1
ATOM 2700 C CA . ALA A 1 372 ? 4.419 2.414 1.072 1.00 97.81 372 ALA A CA 1
ATOM 2701 C C . ALA A 1 372 ? 3.247 1.850 0.254 1.00 97.81 372 ALA A C 1
ATOM 2703 O O . ALA A 1 372 ? 2.091 2.007 0.648 1.00 97.81 372 ALA A O 1
ATOM 2704 N N . THR A 1 373 ? 3.513 1.184 -0.871 1.00 97.69 373 THR A N 1
ATOM 2705 C CA . THR A 1 373 ? 2.478 0.882 -1.875 1.00 97.69 373 THR A CA 1
ATOM 2706 C C . THR A 1 373 ? 1.333 0.025 -1.345 1.00 97.69 373 THR A C 1
ATOM 2708 O O . THR A 1 373 ? 0.179 0.343 -1.605 1.00 97.69 373 THR A O 1
ATOM 2711 N N . GLY A 1 374 ? 1.622 -1.003 -0.545 1.00 92.94 374 GLY A N 1
ATOM 2712 C CA . GLY A 1 374 ? 0.569 -1.855 0.015 1.00 92.94 374 GLY A CA 1
ATOM 2713 C C . GLY A 1 374 ? -0.427 -1.097 0.904 1.00 92.94 374 GLY A C 1
ATOM 2714 O O . GLY A 1 374 ? -1.630 -1.319 0.814 1.00 92.94 374 GLY A O 1
ATOM 2715 N N . ALA A 1 375 ? 0.064 -0.164 1.726 1.00 96.19 375 ALA A N 1
ATOM 2716 C CA . ALA A 1 375 ? -0.791 0.688 2.553 1.00 96.19 375 ALA A CA 1
ATOM 2717 C C . ALA A 1 375 ? -1.482 1.782 1.718 1.00 96.19 375 ALA A C 1
ATOM 2719 O O . ALA A 1 375 ? -2.656 2.072 1.930 1.00 96.19 375 ALA A O 1
ATOM 2720 N N . ARG A 1 376 ? -0.787 2.328 0.711 1.00 98.31 376 ARG A N 1
ATOM 2721 C CA . ARG A 1 376 ? -1.334 3.285 -0.262 1.00 98.31 376 ARG A CA 1
ATOM 2722 C C . ARG A 1 376 ? -2.551 2.714 -0.984 1.00 98.31 376 ARG A C 1
ATOM 2724 O O . ARG A 1 376 ? -3.565 3.389 -1.078 1.00 98.31 376 ARG A O 1
ATOM 2731 N N . GLN A 1 377 ? -2.457 1.480 -1.477 1.00 97.69 377 GLN A N 1
ATOM 2732 C CA . GLN A 1 377 ? -3.558 0.803 -2.165 1.00 97.69 377 GLN A CA 1
ATOM 2733 C C . GLN A 1 377 ? -4.784 0.637 -1.261 1.00 97.69 377 GLN A C 1
ATOM 2735 O O . GLN A 1 377 ? -5.899 0.812 -1.735 1.00 97.69 377 GLN A O 1
ATOM 2740 N N . LEU A 1 378 ? -4.606 0.361 0.038 1.00 95.38 378 LEU A N 1
ATOM 2741 C CA . LEU A 1 378 ? -5.732 0.314 0.976 1.00 95.38 378 LEU A CA 1
ATOM 2742 C C . LEU A 1 378 ? -6.382 1.695 1.159 1.00 95.38 378 LEU A C 1
ATOM 2744 O O . LEU A 1 378 ? -7.609 1.791 1.124 1.00 95.38 378 LEU A O 1
ATOM 2748 N N . ALA A 1 379 ? -5.573 2.753 1.283 1.00 97.44 379 ALA A N 1
ATOM 2749 C CA . ALA A 1 379 ? -6.067 4.130 1.335 1.00 97.44 379 ALA A CA 1
ATOM 2750 C C . ALA A 1 379 ? -6.833 4.513 0.058 1.00 97.44 379 ALA A C 1
ATOM 2752 O O . ALA A 1 379 ? -7.815 5.241 0.133 1.00 97.44 379 ALA A O 1
ATOM 2753 N N . THR A 1 380 ? -6.429 3.975 -1.099 1.00 97.94 380 THR A N 1
ATOM 2754 C CA . THR A 1 380 ? -7.133 4.145 -2.378 1.00 97.94 380 THR A CA 1
ATOM 2755 C C . THR A 1 380 ? -8.420 3.320 -2.471 1.00 97.94 380 THR A C 1
ATOM 2757 O O . THR A 1 380 ? -9.432 3.809 -2.982 1.00 97.94 380 THR A O 1
ATOM 2760 N N . LEU A 1 381 ? -8.402 2.087 -1.959 1.00 95.38 381 LEU A N 1
ATOM 2761 C CA . LEU A 1 381 ? -9.507 1.135 -2.044 1.00 95.38 381 LEU A CA 1
ATOM 2762 C C . LEU A 1 381 ? -10.724 1.573 -1.223 1.00 95.38 381 LEU A C 1
ATOM 2764 O O . LEU A 1 381 ? -11.848 1.484 -1.712 1.00 95.38 381 LEU A O 1
ATOM 2768 N N . LEU A 1 382 ? -10.526 2.021 0.022 1.00 92.31 382 LEU A N 1
ATOM 2769 C CA . LEU A 1 382 ? -11.641 2.274 0.945 1.00 92.31 382 LEU A CA 1
ATOM 2770 C C . LEU A 1 382 ? -12.606 3.372 0.449 1.00 92.31 382 LEU A C 1
ATOM 2772 O O . LEU A 1 382 ? -13.809 3.102 0.404 1.00 92.31 382 LEU A O 1
ATOM 2776 N N . PRO A 1 383 ? -12.140 4.563 0.014 1.00 92.94 383 PRO A N 1
ATOM 2777 C CA . PRO A 1 383 ? -13.026 5.582 -0.547 1.00 92.94 383 PRO A CA 1
ATOM 2778 C C . PRO A 1 383 ? -13.679 5.143 -1.861 1.00 92.94 383 PRO A C 1
ATOM 2780 O O . PRO A 1 383 ? -14.770 5.598 -2.189 1.00 92.94 383 PRO A O 1
ATOM 2783 N N . GLU A 1 384 ? -13.035 4.260 -2.628 1.00 94.38 384 GLU A N 1
ATOM 2784 C CA . GLU A 1 384 ? -13.582 3.791 -3.901 1.00 94.38 384 GLU A CA 1
ATOM 2785 C C . GLU A 1 384 ? -14.687 2.745 -3.709 1.00 94.38 384 GLU A C 1
ATOM 2787 O O . GLU A 1 384 ? -15.731 2.848 -4.357 1.00 94.38 384 GLU A O 1
ATOM 2792 N N . LEU A 1 385 ? -14.521 1.801 -2.772 1.00 89.69 385 LEU A N 1
ATOM 2793 C CA . LEU A 1 385 ? -15.607 0.922 -2.311 1.00 89.69 385 LEU A CA 1
ATOM 2794 C C . LEU A 1 385 ? -16.800 1.764 -1.849 1.00 89.69 385 LEU A C 1
ATOM 2796 O O . LEU A 1 385 ? -17.945 1.503 -2.212 1.00 89.69 385 LEU A O 1
ATOM 2800 N N . GLU A 1 386 ? -16.520 2.839 -1.106 1.00 89.38 386 GLU A N 1
ATOM 2801 C CA . GLU A 1 386 ? -17.539 3.774 -0.650 1.00 89.38 386 GLU A CA 1
ATOM 2802 C C . GLU A 1 386 ? -18.280 4.460 -1.789 1.00 89.38 386 GLU A C 1
ATOM 2804 O O . GLU A 1 386 ? -19.509 4.420 -1.817 1.00 89.38 386 GLU A O 1
ATOM 2809 N N . ARG A 1 387 ? -17.542 5.059 -2.719 1.00 93.50 387 ARG A N 1
ATOM 2810 C CA . ARG A 1 387 ? -18.093 5.821 -3.838 1.00 93.50 387 ARG A CA 1
ATOM 2811 C C . ARG A 1 387 ? -18.917 4.954 -4.790 1.00 93.50 387 ARG A C 1
ATOM 2813 O O . ARG A 1 387 ? -19.876 5.437 -5.383 1.00 93.50 387 ARG A O 1
ATOM 2820 N N . THR A 1 388 ? -18.523 3.697 -4.967 1.00 89.19 388 THR A N 1
ATOM 2821 C CA . THR A 1 388 ? -19.137 2.769 -5.931 1.00 89.19 388 THR A CA 1
ATOM 2822 C C . THR A 1 388 ? -20.194 1.854 -5.314 1.00 89.19 388 THR A C 1
ATOM 2824 O O . THR A 1 388 ? -20.806 1.070 -6.038 1.00 89.19 388 THR A O 1
ATOM 2827 N N . GLY A 1 389 ? -20.416 1.935 -3.997 1.00 88.50 389 GLY A N 1
ATOM 2828 C CA . GLY A 1 389 ? -21.344 1.058 -3.279 1.00 88.50 389 GLY A CA 1
ATOM 2829 C C . GLY A 1 389 ? -20.916 -0.413 -3.264 1.00 88.50 389 GLY A C 1
ATOM 2830 O O . GLY A 1 389 ? -21.735 -1.282 -2.986 1.00 88.50 389 GLY A O 1
ATOM 2831 N N . GLN A 1 390 ? -19.653 -0.700 -3.585 1.00 89.06 390 GLN A N 1
ATOM 2832 C CA . GLN A 1 390 ? -19.103 -2.049 -3.561 1.00 89.06 390 GLN A CA 1
ATOM 2833 C C . GLN A 1 390 ? -18.730 -2.426 -2.125 1.00 89.06 390 GLN A C 1
ATOM 2835 O O . GLN A 1 390 ? -18.152 -1.630 -1.384 1.00 89.06 390 GLN A O 1
ATOM 2840 N N . GLU A 1 391 ? -19.044 -3.653 -1.723 1.00 86.94 391 GLU A N 1
ATOM 2841 C CA . GLU A 1 391 ? -18.842 -4.086 -0.337 1.00 86.94 391 GLU A CA 1
ATOM 2842 C C . GLU A 1 391 ? -17.453 -4.698 -0.120 1.00 86.94 391 GLU A C 1
ATOM 2844 O O . GLU A 1 391 ? -16.825 -4.470 0.915 1.00 86.94 391 GLU A O 1
ATOM 2849 N N . VAL A 1 392 ? -16.949 -5.448 -1.106 1.00 89.56 392 VAL A N 1
ATOM 2850 C CA . VAL A 1 392 ? -15.740 -6.274 -0.990 1.00 89.56 392 VAL A CA 1
ATOM 2851 C C . VAL A 1 392 ? -14.652 -5.804 -1.951 1.00 89.56 392 VAL A C 1
ATOM 2853 O O . VAL A 1 392 ? -14.884 -5.675 -3.155 1.00 89.56 392 VAL A O 1
ATOM 2856 N N . GLY A 1 393 ? -13.440 -5.613 -1.426 1.00 93.56 393 GLY A N 1
ATOM 2857 C CA . GLY A 1 393 ? -12.267 -5.255 -2.214 1.00 93.56 393 GLY A CA 1
ATOM 2858 C C . GLY A 1 393 ? -11.014 -6.030 -1.820 1.00 93.56 393 GLY A C 1
ATOM 2859 O O . GLY A 1 393 ? -10.827 -6.412 -0.662 1.00 93.56 393 GLY A O 1
ATOM 2860 N N . VAL A 1 394 ? -10.126 -6.248 -2.789 1.00 92.19 394 VAL A N 1
ATOM 2861 C CA . VAL A 1 394 ? -8.853 -6.948 -2.572 1.00 92.19 394 VAL A CA 1
ATOM 2862 C C . VAL A 1 394 ? -7.682 -6.046 -2.936 1.00 92.19 394 VAL A C 1
ATOM 2864 O O . VAL A 1 394 ? -7.641 -5.484 -4.026 1.00 92.19 394 VAL A O 1
ATOM 2867 N N . VAL A 1 395 ? -6.699 -5.964 -2.038 1.00 87.06 395 VAL A N 1
ATOM 2868 C CA . VAL A 1 395 ? -5.392 -5.340 -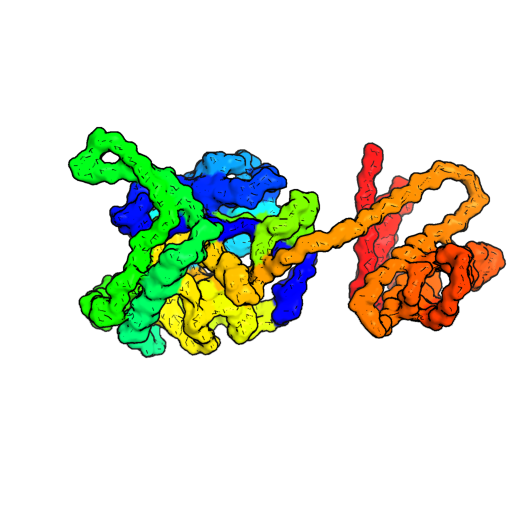2.290 1.00 87.06 395 VAL A CA 1
ATOM 2869 C C . VAL A 1 395 ? -4.346 -6.429 -2.482 1.00 87.06 395 VAL A C 1
ATOM 2871 O O . VAL A 1 395 ? -4.251 -7.346 -1.664 1.00 87.06 395 VAL A O 1
ATOM 2874 N N . THR A 1 396 ? -3.510 -6.314 -3.515 1.00 80.56 396 THR A N 1
ATOM 2875 C CA . THR A 1 396 ? -2.366 -7.215 -3.724 1.00 80.56 396 THR A CA 1
ATOM 2876 C C . THR A 1 396 ? -1.073 -6.464 -4.022 1.00 80.56 396 THR A C 1
ATOM 2878 O O . THR A 1 396 ? -1.076 -5.415 -4.669 1.00 80.56 396 THR A O 1
ATOM 2881 N N . SER A 1 397 ? 0.046 -7.041 -3.574 1.00 69.25 397 SER A N 1
ATOM 2882 C CA . SER A 1 397 ? 1.396 -6.601 -3.932 1.00 69.25 397 SER A CA 1
ATOM 2883 C C . SER A 1 397 ? 2.314 -7.797 -4.225 1.00 69.25 397 SER A C 1
ATOM 2885 O O . SER A 1 397 ? 2.153 -8.882 -3.661 1.00 69.25 397 SER A O 1
ATOM 2887 N N . ILE A 1 398 ? 3.281 -7.586 -5.118 1.00 58.84 398 ILE A N 1
ATOM 2888 C CA . ILE A 1 398 ? 4.133 -8.598 -5.767 1.00 58.84 398 ILE A CA 1
ATOM 2889 C C . ILE A 1 398 ? 5.575 -8.531 -5.287 1.00 58.84 398 ILE A C 1
ATOM 2891 O O . ILE A 1 398 ? 6.134 -7.443 -5.301 1.00 58.84 398 ILE A O 1
ATOM 2895 N N . ASN A 1 399 ? 6.160 -9.682 -4.916 1.00 49.56 399 ASN A N 1
ATOM 2896 C CA . ASN A 1 399 ? 7.588 -9.937 -4.637 1.00 49.56 399 ASN A CA 1
ATOM 2897 C C . ASN A 1 399 ? 7.895 -11.446 -4.681 1.00 49.56 399 ASN A C 1
ATOM 2899 O O . ASN A 1 399 ? 6.993 -12.250 -4.884 1.00 49.56 399 ASN A O 1
ATOM 2903 N N . TYR A 1 400 ? 9.136 -11.834 -4.356 1.00 29.44 400 TYR A N 1
ATOM 2904 C CA . TYR A 1 400 ? 9.557 -13.217 -4.063 1.00 29.44 400 TYR A CA 1
ATOM 2905 C C . TYR A 1 400 ? 8.675 -13.939 -3.021 1.00 29.44 400 TYR A C 1
ATOM 2907 O O . TYR A 1 400 ? 8.509 -15.156 -3.062 1.00 29.44 400 TYR A O 1
ATOM 2915 N N . ILE A 1 401 ? 8.091 -13.179 -2.085 1.00 30.56 401 ILE A N 1
ATOM 2916 C CA . ILE A 1 401 ? 7.075 -13.631 -1.127 1.00 30.56 401 ILE A CA 1
ATOM 2917 C C . ILE A 1 401 ? 5.946 -12.605 -1.151 1.00 30.56 401 ILE A C 1
ATOM 2919 O O . ILE A 1 401 ? 6.166 -11.427 -0.866 1.00 30.56 401 ILE A O 1
ATOM 2923 N N . GLN A 1 402 ? 4.744 -13.037 -1.493 1.00 42.69 402 GLN A N 1
ATOM 2924 C CA . GLN A 1 402 ? 3.664 -12.134 -1.878 1.00 42.69 402 GLN A CA 1
ATOM 2925 C C . GLN A 1 402 ? 2.575 -12.013 -0.843 1.00 42.69 402 GLN A C 1
ATOM 2927 O O . GLN A 1 402 ? 2.496 -12.851 0.044 1.00 42.69 402 GLN A O 1
ATOM 2932 N N . ASN A 1 403 ? 1.723 -10.996 -0.965 1.00 34.56 403 ASN A N 1
ATOM 2933 C CA . ASN A 1 403 ? 0.680 -10.757 0.017 1.00 34.56 403 ASN A CA 1
ATOM 2934 C C . ASN A 1 403 ? -0.607 -10.210 -0.620 1.00 34.56 403 ASN A C 1
ATOM 2936 O O . ASN A 1 403 ? -0.556 -9.306 -1.458 1.00 34.56 403 ASN A O 1
ATOM 2940 N N . SER A 1 404 ? -1.752 -10.730 -0.185 1.00 39.66 404 SER A N 1
ATOM 2941 C CA . SER A 1 404 ? -3.086 -10.261 -0.569 1.00 39.66 404 SER A CA 1
ATOM 2942 C C . SER A 1 404 ? -3.918 -10.014 0.682 1.00 39.66 404 SER A C 1
ATOM 2944 O O . SER A 1 404 ? -3.971 -10.890 1.542 1.00 39.66 404 SER A O 1
ATOM 2946 N N . ILE A 1 405 ? -4.571 -8.853 0.775 1.00 48.44 405 ILE A N 1
ATOM 2947 C CA . ILE A 1 405 ? -5.503 -8.507 1.857 1.00 48.44 405 ILE A CA 1
ATOM 2948 C C . ILE A 1 405 ? -6.909 -8.364 1.302 1.00 48.44 405 ILE A C 1
ATOM 2950 O O . ILE A 1 405 ? -7.119 -7.676 0.305 1.00 48.44 405 ILE A O 1
ATOM 2954 N N . LEU A 1 406 ? -7.863 -8.957 2.014 1.00 38.44 406 LEU A N 1
ATOM 2955 C CA . LEU A 1 406 ? -9.284 -8.708 1.838 1.00 38.44 406 LEU A CA 1
ATOM 2956 C C . LEU A 1 406 ? -9.733 -7.612 2.811 1.00 38.44 406 LEU A C 1
ATOM 2958 O O . LEU A 1 406 ? -9.657 -7.790 4.033 1.00 38.44 406 LEU A O 1
ATOM 2962 N N . ALA A 1 407 ? -10.196 -6.492 2.259 1.00 40.31 407 ALA A N 1
ATOM 2963 C CA . ALA A 1 407 ? -10.783 -5.386 3.003 1.00 40.31 407 ALA A CA 1
ATOM 2964 C C . ALA A 1 407 ? -12.252 -5.211 2.602 1.00 40.31 407 ALA A C 1
ATOM 2966 O O . ALA A 1 407 ? -12.646 -5.455 1.462 1.00 40.31 407 ALA A O 1
ATOM 2967 N N . TRP A 1 408 ? -13.069 -4.799 3.561 1.00 32.78 408 TRP A N 1
ATOM 2968 C CA . TRP A 1 408 ? -14.514 -4.685 3.398 1.00 32.78 408 TRP A CA 1
ATOM 2969 C C . TRP A 1 408 ? -15.018 -3.357 3.950 1.00 32.78 408 TRP A C 1
ATOM 2971 O O . TRP A 1 408 ? -14.495 -2.890 4.960 1.00 32.78 408 TRP A O 1
ATOM 2981 N N . LYS A 1 409 ? -16.042 -2.762 3.332 1.00 40.12 409 LYS A N 1
ATOM 2982 C CA . LYS A 1 409 ? -16.662 -1.516 3.802 1.00 40.12 409 LYS A CA 1
ATOM 2983 C C . LYS A 1 409 ? -17.867 -1.796 4.706 1.00 40.12 409 LYS A C 1
ATOM 2985 O O . LYS A 1 409 ? -18.790 -2.495 4.313 1.00 40.12 409 LYS A O 1
ATOM 2990 N N . THR A 1 410 ? -17.927 -1.151 5.872 1.00 40.44 410 THR A N 1
ATOM 2991 C CA . THR A 1 410 ? -19.168 -1.068 6.661 1.00 40.44 410 THR A CA 1
ATOM 2992 C C . THR A 1 410 ? -20.066 0.035 6.103 1.00 40.44 410 THR A C 1
ATOM 2994 O O . THR A 1 410 ? -19.635 1.185 6.037 1.00 40.44 410 THR A O 1
ATOM 2997 N N . THR A 1 411 ? -21.325 -0.252 5.778 1.00 32.84 411 THR A N 1
ATOM 2998 C CA . THR A 1 411 ? -22.336 0.807 5.643 1.00 32.84 411 THR A CA 1
ATOM 2999 C C . THR A 1 411 ? -22.576 1.473 7.003 1.00 32.84 411 THR A C 1
ATOM 3001 O O . THR A 1 411 ? -22.677 0.794 8.037 1.00 32.84 411 THR A O 1
ATOM 3004 N N . SER A 1 412 ? -22.576 2.806 6.996 1.00 30.62 412 SER A N 1
ATOM 3005 C CA . SER A 1 412 ? -22.896 3.685 8.117 1.00 30.62 412 SER A CA 1
ATOM 3006 C C . SER A 1 412 ? -24.413 3.807 8.251 1.00 30.62 412 SER A C 1
ATOM 3008 O O . SER A 1 412 ? -25.050 4.444 7.420 1.00 30.62 412 SER A O 1
ATOM 3010 N N . ASP A 1 413 ? -24.966 3.240 9.321 1.00 26.98 413 ASP A N 1
ATOM 3011 C CA . ASP A 1 413 ? -26.328 3.523 9.776 1.00 26.98 413 ASP A CA 1
ATOM 3012 C C . ASP A 1 413 ? -26.253 4.423 11.019 1.00 26.98 413 ASP A C 1
ATOM 3014 O O . ASP A 1 413 ? -25.472 4.172 11.942 1.00 26.98 413 ASP A O 1
ATOM 3018 N N . VAL A 1 414 ? -27.043 5.500 11.021 1.00 22.12 414 VAL A N 1
ATOM 3019 C CA . VAL A 1 414 ? -27.178 6.460 12.125 1.00 22.12 414 VAL A CA 1
ATOM 3020 C C . VAL A 1 414 ? -28.322 6.017 13.052 1.00 22.12 414 VAL A C 1
ATOM 3022 O O . VAL A 1 414 ? -29.470 5.983 12.631 1.00 22.12 414 VAL A O 1
ATOM 3025 N N . ILE A 1 415 ? -27.954 5.768 14.319 1.00 23.08 415 ILE A N 1
ATOM 3026 C CA . ILE A 1 415 ? -28.731 5.764 15.584 1.00 23.08 415 ILE A CA 1
ATOM 3027 C C . ILE A 1 415 ? -29.833 4.697 15.770 1.00 23.08 415 ILE A C 1
ATOM 3029 O O . ILE A 1 415 ? -30.904 4.795 15.186 1.00 23.08 415 ILE A O 1
ATOM 3033 N N . ALA A 1 416 ? -29.633 3.803 16.757 1.00 20.09 416 ALA A N 1
ATOM 3034 C CA . ALA A 1 416 ? -30.434 3.770 17.998 1.00 20.09 416 ALA A CA 1
ATOM 3035 C C . ALA A 1 416 ? -29.855 2.813 19.072 1.00 20.09 416 ALA A C 1
ATOM 3037 O O . ALA A 1 416 ? -29.857 1.600 18.914 1.00 20.09 416 ALA A O 1
ATOM 3038 N N . ASN A 1 417 ? -29.380 3.436 20.156 1.00 20.09 417 ASN A N 1
ATOM 3039 C CA . ASN A 1 417 ? -29.543 3.151 21.591 1.00 20.09 417 ASN A CA 1
ATOM 3040 C C . ASN A 1 417 ? -29.305 1.764 22.237 1.00 20.09 417 ASN A C 1
ATOM 3042 O O . ASN A 1 417 ? -29.817 0.727 21.841 1.00 20.09 417 ASN A O 1
ATOM 3046 N N . TYR A 1 418 ? -28.575 1.879 23.354 1.00 22.06 418 TYR A N 1
ATOM 3047 C CA . TYR A 1 418 ? -28.300 0.988 24.483 1.00 22.06 418 TYR A CA 1
ATOM 3048 C C . TYR A 1 418 ? -29.291 -0.142 24.794 1.00 22.06 418 TYR A C 1
ATOM 3050 O O . TYR A 1 418 ? -30.500 0.069 24.852 1.00 22.06 418 TYR A O 1
ATOM 3058 N N . LEU A 1 419 ? -28.731 -1.257 25.283 1.00 19.64 419 LEU A N 1
ATOM 3059 C CA . LEU A 1 419 ? -29.281 -1.918 26.465 1.00 19.64 419 LEU A CA 1
ATOM 3060 C C . LEU A 1 419 ? -28.202 -2.011 27.555 1.00 19.64 419 LEU A C 1
ATOM 3062 O O . LEU A 1 419 ? -27.240 -2.769 27.455 1.00 19.64 419 LEU A O 1
ATOM 3066 N N . THR A 1 420 ? -28.378 -1.197 28.591 1.00 21.05 420 THR A N 1
ATOM 3067 C CA . THR A 1 420 ? -27.669 -1.268 29.870 1.00 21.05 420 THR A CA 1
ATOM 3068 C C . THR A 1 420 ? -28.411 -2.272 30.750 1.00 21.05 420 THR A C 1
ATOM 3070 O O . THR A 1 420 ? -29.608 -2.104 30.974 1.00 21.05 420 THR A O 1
ATOM 3073 N N . LEU A 1 421 ? -27.734 -3.297 31.277 1.00 20.64 421 LEU A N 1
ATOM 3074 C CA . LEU A 1 421 ? -28.291 -4.139 32.339 1.00 20.64 421 LEU A CA 1
ATOM 3075 C C . LEU A 1 421 ? -27.851 -3.564 33.694 1.00 20.64 421 LEU A C 1
ATOM 3077 O O . LEU A 1 421 ? -26.675 -3.619 34.046 1.00 20.64 421 LEU A O 1
ATOM 3081 N N . SER A 1 422 ? -28.787 -2.994 34.451 1.00 20.78 422 SER A N 1
ATOM 3082 C CA . SER A 1 422 ? -28.561 -2.573 35.837 1.00 20.78 422 SER A CA 1
ATOM 3083 C C . SER A 1 422 ? -29.094 -3.648 36.783 1.00 20.78 422 SER A C 1
ATOM 3085 O O . SER A 1 422 ? -30.302 -3.838 36.891 1.00 20.78 422 SER A O 1
ATOM 3087 N N . ILE A 1 423 ? -28.201 -4.343 37.489 1.00 23.17 423 ILE A N 1
ATOM 3088 C CA . ILE A 1 423 ? -28.567 -5.170 38.645 1.00 23.17 423 ILE A CA 1
ATOM 3089 C C . ILE A 1 423 ? -28.632 -4.236 39.857 1.00 23.17 423 ILE A C 1
ATOM 3091 O O . ILE A 1 423 ? -27.602 -3.794 40.363 1.00 23.17 423 ILE A O 1
ATOM 3095 N N . LEU A 1 424 ? -29.841 -3.929 40.326 1.00 20.66 424 LEU A N 1
ATOM 3096 C CA . LEU A 1 424 ? -30.057 -3.323 41.639 1.00 20.66 424 LEU A CA 1
ATOM 3097 C C . LEU A 1 424 ? -30.190 -4.444 42.670 1.00 20.66 424 LEU A C 1
ATOM 3099 O O . LEU A 1 424 ? -31.179 -5.174 42.687 1.00 20.66 424 LEU A O 1
ATOM 3103 N N . HIS A 1 425 ? -29.188 -4.576 43.538 1.00 23.53 425 HIS A N 1
ATOM 3104 C CA . HIS A 1 425 ? -29.297 -5.369 44.756 1.00 23.53 425 HIS A CA 1
ATOM 3105 C C . HIS A 1 425 ? -29.545 -4.430 45.938 1.00 23.53 425 HIS A C 1
ATOM 3107 O O . HIS A 1 425 ? -28.651 -3.703 46.362 1.00 23.53 425 HIS A O 1
ATOM 3113 N N . THR A 1 426 ? -30.755 -4.457 46.491 1.00 20.77 426 THR A N 1
ATOM 3114 C CA . THR A 1 426 ? -31.049 -3.895 47.813 1.00 20.77 426 THR A CA 1
ATOM 3115 C C . THR A 1 426 ? -31.106 -5.034 48.824 1.00 20.77 426 THR A C 1
ATOM 3117 O O . THR A 1 426 ? -32.003 -5.874 48.757 1.00 20.77 426 THR A O 1
ATOM 3120 N N . GLN A 1 427 ? -30.176 -5.065 49.781 1.00 21.48 427 GLN A N 1
ATOM 3121 C CA . GLN A 1 427 ? -30.361 -5.846 51.004 1.00 21.48 427 GLN A CA 1
ATOM 3122 C C . GLN A 1 427 ? -31.179 -5.044 52.015 1.00 21.48 427 GLN A C 1
ATOM 3124 O O . GLN A 1 427 ? -30.833 -3.903 52.298 1.00 21.48 427 GLN A O 1
ATOM 3129 N N . HIS A 1 428 ? -32.157 -5.694 52.653 1.00 23.73 428 HIS A N 1
ATOM 3130 C CA . HIS A 1 428 ? -32.132 -5.836 54.113 1.00 23.73 428 HIS A CA 1
ATOM 3131 C C . HIS A 1 428 ? -33.044 -6.970 54.631 1.00 23.73 428 HIS A C 1
ATOM 3133 O O . HIS A 1 428 ? -34.241 -6.994 54.391 1.00 23.73 428 HIS A O 1
ATOM 3139 N N . ASN A 1 429 ? -32.406 -7.872 55.389 1.00 30.53 429 ASN A N 1
ATOM 3140 C CA . ASN A 1 429 ? -32.847 -8.700 56.524 1.00 30.53 429 ASN A CA 1
ATOM 3141 C C . ASN A 1 429 ? -34.179 -9.502 56.547 1.00 30.53 429 ASN A C 1
ATOM 3143 O O . ASN A 1 429 ? -35.268 -8.950 56.612 1.00 30.53 429 ASN A O 1
ATOM 3147 N N . LYS A 1 430 ? -33.971 -10.805 56.839 1.00 27.30 430 LYS A N 1
ATOM 3148 C CA . LYS A 1 430 ? -34.804 -11.836 57.515 1.00 27.30 430 LYS A CA 1
ATOM 3149 C C . LYS A 1 430 ? -35.701 -12.772 56.675 1.00 27.30 430 LYS A C 1
ATOM 3151 O O . LYS A 1 430 ? -36.758 -12.412 56.185 1.00 27.30 430 LYS A O 1
ATOM 3156 N N . THR A 1 431 ? -35.267 -14.043 56.669 1.00 32.44 431 THR A N 1
ATOM 3157 C CA . THR A 1 431 ? -36.054 -15.299 56.704 1.00 32.44 431 THR A CA 1
ATOM 3158 C C . THR A 1 431 ? -37.271 -15.417 55.780 1.00 32.44 431 THR A C 1
ATOM 3160 O O . THR A 1 431 ? -38.396 -15.554 56.241 1.00 32.44 431 THR A O 1
ATOM 3163 N N . SER A 1 432 ? -37.033 -15.449 54.474 1.00 28.06 432 SER A N 1
ATOM 3164 C CA . SER A 1 432 ? -37.687 -16.342 53.500 1.00 28.06 432 SER A CA 1
ATOM 3165 C C . SER A 1 432 ? -37.001 -16.108 52.153 1.00 28.06 432 SER A C 1
ATOM 3167 O O . SER A 1 432 ? -36.788 -14.968 51.752 1.00 28.06 432 SER A O 1
ATOM 3169 N N . SER A 1 433 ? -36.528 -17.167 51.497 1.00 26.11 433 SER A N 1
ATOM 3170 C CA . SER A 1 433 ? -35.807 -17.045 50.227 1.00 26.11 433 SER A CA 1
ATOM 3171 C C . SER A 1 433 ? -36.769 -17.256 49.061 1.00 26.11 433 SER A C 1
ATOM 3173 O O . SER A 1 433 ? -36.995 -18.392 48.641 1.00 26.11 433 SER A O 1
ATOM 3175 N N . SER A 1 434 ? -37.313 -16.160 48.540 1.00 28.83 434 SER A N 1
ATOM 3176 C CA . SER A 1 434 ? -37.962 -16.120 47.228 1.00 28.83 434 SER A CA 1
ATOM 3177 C C . SER A 1 434 ? -36.934 -15.643 46.204 1.00 28.83 434 SER A C 1
ATOM 3179 O O . SER A 1 434 ? -36.320 -14.590 46.380 1.00 28.83 434 SER A O 1
ATOM 3181 N N . THR A 1 435 ? -36.702 -16.428 45.153 1.00 30.31 435 THR A N 1
ATOM 3182 C CA . THR A 1 435 ? -35.868 -16.016 44.018 1.00 30.31 435 THR A CA 1
ATOM 3183 C C . THR A 1 435 ? -36.790 -15.464 42.943 1.00 30.31 435 THR A C 1
ATOM 3185 O O . THR A 1 435 ? -37.582 -16.212 42.381 1.00 30.31 435 THR A O 1
ATOM 3188 N N . PHE A 1 436 ? -36.688 -14.166 42.664 1.00 27.58 436 PHE A N 1
ATOM 3189 C CA . PHE A 1 436 ? -37.424 -13.515 41.584 1.00 27.58 436 PHE A CA 1
ATOM 3190 C C . PHE A 1 436 ? -36.515 -13.401 40.361 1.00 27.58 436 PHE A C 1
ATOM 3192 O O . PHE A 1 436 ? -35.403 -12.884 40.463 1.00 27.58 436 PHE A O 1
ATOM 3199 N N . VAL A 1 437 ? -36.983 -13.884 39.213 1.00 30.36 437 VAL A N 1
ATOM 3200 C CA . VAL A 1 437 ? -36.321 -13.698 37.917 1.00 30.36 437 VAL A CA 1
ATOM 3201 C C . VAL A 1 437 ? -37.221 -12.796 37.085 1.00 30.36 437 VAL A C 1
ATOM 3203 O O . VAL A 1 437 ? -38.366 -13.151 36.829 1.00 30.36 437 VAL A O 1
ATOM 3206 N N . TRP A 1 438 ? -36.713 -11.630 36.687 1.00 26.03 438 TRP A N 1
ATOM 3207 C CA . TRP A 1 438 ? -37.439 -10.676 35.849 1.00 26.03 438 TRP A CA 1
ATOM 3208 C C . TRP A 1 438 ? -36.989 -10.827 34.397 1.00 26.03 438 TRP A C 1
ATOM 3210 O O . TRP A 1 438 ? -35.801 -10.725 34.100 1.00 26.03 438 TRP A O 1
ATOM 3220 N N . LEU A 1 439 ? -37.943 -11.042 33.494 1.00 30.33 439 LEU A N 1
ATOM 3221 C CA . LEU A 1 439 ? -37.745 -11.030 32.046 1.00 30.33 439 LEU A CA 1
ATOM 3222 C C . LEU A 1 439 ? -38.767 -10.062 31.450 1.00 30.33 439 LEU A C 1
ATOM 3224 O O . LEU A 1 439 ? -39.966 -10.264 31.617 1.00 30.33 439 LEU A O 1
ATOM 3228 N N . ILE A 1 440 ? -38.294 -9.012 30.777 1.00 26.61 440 ILE A N 1
ATOM 3229 C CA . ILE A 1 440 ? -39.134 -8.074 30.024 1.00 26.61 440 ILE A CA 1
ATOM 3230 C C . ILE A 1 440 ? -38.694 -8.156 28.565 1.00 26.61 440 ILE A C 1
ATOM 3232 O O . ILE A 1 440 ? -37.537 -7.886 28.252 1.00 26.61 440 ILE A O 1
ATOM 3236 N N . ALA A 1 441 ? -39.618 -8.524 27.680 1.00 30.22 441 ALA A N 1
ATOM 3237 C CA . ALA A 1 441 ? -39.425 -8.486 26.235 1.00 30.22 441 ALA A CA 1
ATOM 3238 C C . ALA A 1 441 ? -40.374 -7.445 25.628 1.00 30.22 441 ALA A C 1
ATOM 3240 O O . ALA A 1 441 ? -41.570 -7.454 25.927 1.00 30.22 441 ALA A O 1
ATOM 3241 N N . THR A 1 442 ? -39.863 -6.563 24.770 1.00 25.14 442 THR A N 1
ATOM 3242 C CA . THR A 1 442 ? -40.671 -5.618 23.984 1.00 25.14 442 THR A CA 1
ATOM 3243 C C . THR A 1 442 ? -40.505 -5.890 22.490 1.00 25.14 442 THR A C 1
ATOM 3245 O O . THR A 1 442 ? -39.450 -6.332 22.035 1.00 25.14 442 THR A O 1
ATOM 3248 N N . ARG A 1 443 ? -41.584 -5.671 21.733 1.00 33.62 443 ARG A N 1
ATOM 3249 C CA . ARG A 1 443 ? -41.680 -5.910 20.288 1.00 33.62 443 ARG A CA 1
ATOM 3250 C C . ARG A 1 443 ? -41.434 -4.611 19.507 1.00 33.62 443 ARG A C 1
ATOM 3252 O O . ARG A 1 443 ? -41.807 -3.537 19.967 1.00 33.62 443 ARG A O 1
ATOM 3259 N N . ASP A 1 444 ? -40.848 -4.751 18.319 1.00 29.97 444 ASP A N 1
ATOM 3260 C CA . ASP A 1 444 ? -40.851 -3.759 17.236 1.00 29.97 444 ASP A CA 1
ATOM 3261 C C . ASP A 1 444 ? -42.049 -4.052 16.310 1.00 29.97 444 ASP A C 1
ATOM 3263 O O . ASP A 1 444 ? -42.196 -5.167 15.803 1.00 29.97 444 ASP A O 1
ATOM 3267 N N . ASP A 1 445 ? -42.937 -3.075 16.128 1.00 31.33 445 ASP A N 1
ATOM 3268 C CA . ASP A 1 445 ? -44.205 -3.223 15.402 1.00 31.33 445 ASP A CA 1
ATOM 3269 C C . ASP A 1 445 ? -44.086 -3.134 13.872 1.00 31.33 445 ASP A C 1
ATOM 3271 O O . ASP A 1 445 ? -45.092 -3.072 13.169 1.00 31.33 445 ASP A O 1
ATOM 3275 N N . SER A 1 446 ? -42.877 -3.194 13.315 1.00 34.19 446 SER A N 1
ATOM 3276 C CA . SER A 1 446 ? -42.649 -2.961 11.884 1.00 34.19 446 SER A CA 1
ATOM 3277 C C . SER A 1 446 ? -42.720 -4.189 10.951 1.00 34.19 446 SER A C 1
ATOM 3279 O O . SER A 1 446 ? -42.407 -4.053 9.767 1.00 34.19 446 SER A O 1
ATOM 3281 N N . ARG A 1 447 ? -43.135 -5.391 11.397 1.00 33.28 447 ARG A N 1
ATOM 3282 C CA . ARG A 1 447 ? -43.264 -6.577 10.507 1.00 33.28 447 ARG A CA 1
ATOM 3283 C C . ARG A 1 447 ? -44.532 -7.409 10.747 1.00 33.28 447 ARG A C 1
ATOM 3285 O O . ARG A 1 447 ? -44.883 -7.727 11.878 1.00 33.28 447 ARG A O 1
ATOM 3292 N N . GLU A 1 448 ? -45.188 -7.794 9.650 1.00 34.88 448 GLU A N 1
ATOM 3293 C CA . GLU A 1 448 ? -46.549 -8.361 9.603 1.00 34.88 448 GLU A CA 1
ATOM 3294 C C . GLU A 1 448 ? -46.695 -9.870 9.899 1.00 34.88 448 GLU A C 1
ATOM 3296 O O . GLU A 1 448 ? -47.819 -10.360 9.871 1.00 34.88 448 GLU A O 1
ATOM 3301 N N . LEU A 1 449 ? -45.650 -10.641 10.239 1.00 34.81 449 LEU A N 1
ATOM 3302 C CA . LEU A 1 449 ? -45.821 -12.068 10.596 1.00 34.81 449 LEU A CA 1
ATOM 3303 C C . LEU A 1 449 ? -44.851 -12.529 11.706 1.00 34.81 449 LEU A C 1
ATOM 3305 O O . LEU A 1 449 ? -43.645 -12.309 11.573 1.00 34.81 449 LEU A O 1
ATOM 3309 N N . PRO A 1 450 ? -45.329 -13.186 12.785 1.00 39.72 450 PRO A N 1
ATOM 3310 C CA . PRO A 1 450 ? -44.490 -13.552 13.923 1.00 39.72 450 PRO A CA 1
ATOM 3311 C C . PRO A 1 450 ? -43.812 -14.920 13.723 1.00 39.72 450 PRO A C 1
ATOM 3313 O O . PRO A 1 450 ? -44.479 -15.914 13.444 1.00 39.72 450 PRO A O 1
ATOM 3316 N N . GLN A 1 451 ? -42.489 -14.997 13.911 1.00 40.03 451 GLN A N 1
ATOM 3317 C CA . GLN A 1 451 ? -41.825 -16.277 14.194 1.00 40.03 451 GLN A CA 1
ATOM 3318 C C . GLN A 1 451 ? -41.837 -16.535 15.713 1.00 40.03 451 GLN A C 1
ATOM 3320 O O . GLN A 1 451 ? -41.651 -15.578 16.471 1.00 40.03 451 GLN A O 1
ATOM 3325 N N . PRO A 1 452 ? -42.061 -17.779 16.185 1.00 39.31 452 PRO A N 1
ATOM 3326 C CA . PRO A 1 452 ? -42.030 -18.090 17.612 1.00 39.31 452 PRO A CA 1
ATOM 3327 C C . PRO A 1 452 ? -40.627 -17.874 18.184 1.00 39.31 452 PRO A C 1
ATOM 3329 O O . PRO A 1 452 ? -39.634 -18.283 17.583 1.00 39.31 452 PRO A O 1
ATOM 3332 N N . ALA A 1 453 ? -40.541 -17.255 19.360 1.00 40.47 453 ALA A N 1
ATOM 3333 C CA . ALA A 1 453 ? -39.305 -17.199 20.128 1.00 40.47 453 ALA A CA 1
ATOM 3334 C C . ALA A 1 453 ? -39.198 -18.461 20.995 1.00 40.47 453 ALA A C 1
ATOM 3336 O O . ALA A 1 453 ? -40.186 -18.901 21.586 1.00 40.47 453 ALA A O 1
ATOM 3337 N N . HIS A 1 454 ? -37.997 -19.038 21.064 1.00 38.78 454 HIS A N 1
ATOM 3338 C CA . HIS A 1 454 ? -37.700 -20.224 21.865 1.00 38.78 454 HIS A CA 1
ATOM 3339 C C . HIS A 1 454 ? -36.661 -19.859 22.922 1.00 38.78 454 HIS A C 1
ATOM 3341 O O . HIS A 1 454 ? -35.588 -19.362 22.584 1.00 38.78 454 HIS A O 1
ATOM 3347 N N . PHE A 1 455 ? -36.952 -20.124 24.194 1.00 42.97 455 PHE A N 1
ATOM 3348 C CA . PHE A 1 455 ? -35.982 -19.961 25.277 1.00 42.97 455 PHE A CA 1
ATOM 3349 C C . PHE A 1 455 ? -36.160 -21.047 26.338 1.00 42.97 455 PHE A C 1
ATOM 3351 O O . PHE A 1 455 ? -37.267 -21.541 26.560 1.00 42.97 455 PHE A O 1
ATOM 3358 N N . SER A 1 456 ? -35.051 -21.450 26.966 1.00 41.56 456 SER A N 1
ATOM 3359 C CA . SER A 1 456 ? -35.037 -22.486 28.004 1.00 41.56 456 SER A CA 1
ATOM 3360 C C . SER A 1 456 ? -34.329 -22.001 29.266 1.00 41.56 456 SER A C 1
ATOM 3362 O O . SER A 1 456 ? -33.284 -21.360 29.191 1.00 41.56 456 SER A O 1
ATOM 3364 N N . VAL A 1 457 ? -34.897 -22.321 30.429 1.00 45.00 457 VAL A N 1
ATOM 3365 C CA . VAL A 1 457 ? -34.384 -21.933 31.750 1.00 45.00 457 VAL A CA 1
ATOM 3366 C C . VAL A 1 457 ? -34.157 -23.186 32.588 1.00 45.00 457 VAL A C 1
ATOM 3368 O O . VAL A 1 457 ? -35.081 -23.973 32.788 1.00 45.00 457 VAL A O 1
ATOM 3371 N N . PHE A 1 458 ? -32.937 -23.380 33.092 1.00 44.00 458 PHE A N 1
ATOM 3372 C CA . PHE A 1 458 ? -32.617 -24.485 33.998 1.00 44.00 458 PHE A CA 1
ATOM 3373 C C . PHE A 1 458 ? -32.775 -24.053 35.458 1.00 44.00 458 PHE A C 1
ATOM 3375 O O . PHE A 1 458 ? -32.156 -23.087 35.902 1.00 44.00 458 PHE A O 1
ATOM 3382 N N . VAL A 1 459 ? -33.586 -24.791 36.215 1.00 46.44 459 VAL A N 1
ATOM 3383 C CA . VAL A 1 459 ? -33.871 -24.526 37.628 1.00 46.44 459 VAL A CA 1
ATOM 3384 C C . VAL A 1 459 ? -33.393 -25.712 38.480 1.00 46.44 459 VAL A C 1
ATOM 3386 O O . VAL A 1 459 ? -34.058 -26.752 38.493 1.00 46.44 459 VAL A O 1
ATOM 3389 N N . PRO A 1 460 ? -32.273 -25.593 39.218 1.00 40.72 460 PRO A N 1
ATOM 3390 C CA . PRO A 1 460 ? -31.719 -26.697 40.005 1.00 40.72 460 PRO A CA 1
ATOM 3391 C C . PRO A 1 460 ? -32.571 -27.049 41.239 1.00 40.72 460 PRO A C 1
ATOM 3393 O O . PRO A 1 460 ? -33.339 -26.232 41.765 1.00 40.72 460 PRO A O 1
ATOM 3396 N N . PHE A 1 461 ? -32.448 -28.279 41.737 1.00 43.31 461 PHE A N 1
ATOM 3397 C CA . PHE A 1 461 ? -33.022 -28.722 43.006 1.00 43.31 461 PHE A CA 1
ATOM 3398 C C . PHE A 1 461 ? -32.132 -28.314 44.184 1.00 43.31 461 PHE A C 1
ATOM 3400 O O . PHE A 1 461 ? -30.911 -28.282 44.093 1.00 43.31 461 PHE A O 1
ATOM 3407 N N . ILE A 1 462 ? -32.755 -28.013 45.327 1.00 37.88 462 ILE A N 1
ATOM 3408 C CA . ILE A 1 462 ? -32.019 -27.644 46.549 1.00 37.88 462 ILE A CA 1
ATOM 3409 C C . ILE A 1 462 ? -31.334 -28.866 47.171 1.00 37.88 462 ILE A C 1
ATOM 3411 O O . ILE A 1 462 ? -30.245 -28.752 47.724 1.00 37.88 462 ILE A O 1
ATOM 3415 N N . THR A 1 463 ? -31.974 -30.033 47.093 1.00 39.97 463 THR A N 1
ATOM 3416 C CA . THR A 1 463 ? -31.466 -31.284 47.674 1.00 39.97 463 THR A CA 1
ATOM 3417 C C . THR A 1 463 ? -30.303 -31.864 46.886 1.00 39.97 463 THR A C 1
ATOM 3419 O O . THR A 1 463 ? -29.426 -32.496 47.467 1.00 39.97 463 THR A O 1
ATOM 3422 N N . ASP A 1 464 ? -30.299 -31.638 45.574 1.00 39.53 464 ASP A N 1
ATOM 3423 C CA . ASP A 1 464 ? -29.186 -31.973 44.707 1.00 39.53 464 ASP A CA 1
ATOM 3424 C C . ASP A 1 464 ? -29.100 -30.945 43.569 1.00 39.53 464 ASP A C 1
ATOM 3426 O O . ASP A 1 464 ? -29.889 -31.019 42.629 1.00 39.53 464 ASP A O 1
ATOM 3430 N N . PRO A 1 465 ? -28.157 -29.988 43.612 1.00 39.00 465 PRO A N 1
ATOM 3431 C CA . PRO A 1 465 ? -28.018 -28.974 42.567 1.00 39.00 465 PRO A CA 1
ATOM 3432 C C . PRO A 1 465 ? -27.566 -29.555 41.217 1.00 39.00 465 PRO A C 1
ATOM 3434 O O . PRO A 1 465 ? -27.500 -28.823 40.232 1.00 39.00 465 PRO A O 1
ATOM 3437 N N . ARG A 1 466 ? -27.250 -30.858 41.170 1.00 36.72 466 ARG A N 1
ATOM 3438 C CA . ARG A 1 466 ? -26.932 -31.621 39.956 1.00 36.72 466 ARG A CA 1
ATOM 3439 C C . ARG A 1 466 ? -28.182 -32.158 39.255 1.00 36.72 466 ARG A C 1
ATOM 3441 O O . ARG A 1 466 ? -28.072 -32.683 38.155 1.00 36.72 466 ARG A O 1
ATOM 3448 N N . GLU A 1 467 ? -29.353 -32.040 39.872 1.00 37.44 467 GLU A N 1
ATOM 3449 C CA . GLU A 1 467 ? -30.646 -32.373 39.279 1.00 37.44 467 GLU A CA 1
ATOM 3450 C C . GLU A 1 467 ? -31.520 -31.114 39.244 1.00 37.44 467 GLU A C 1
ATOM 3452 O O . GLU A 1 467 ? -31.429 -30.254 40.118 1.00 37.44 467 GLU A O 1
ATOM 3457 N N . GLY A 1 468 ? -32.359 -30.959 38.223 1.00 47.16 468 GLY A N 1
ATOM 3458 C CA . GLY A 1 468 ? -33.157 -29.749 38.050 1.00 47.16 468 GLY A CA 1
ATOM 3459 C C . GLY A 1 468 ? -34.265 -29.907 37.022 1.00 47.16 468 GLY A C 1
ATOM 3460 O O . GLY A 1 468 ? -34.413 -30.947 36.383 1.00 47.16 468 GLY A O 1
ATOM 3461 N N . SER A 1 469 ? -35.086 -28.872 36.885 1.00 44.47 469 SER A N 1
ATOM 3462 C CA . SER A 1 469 ? -36.128 -28.798 35.860 1.00 44.47 469 SER A CA 1
ATOM 3463 C C . SER A 1 469 ? -35.691 -27.835 34.766 1.00 44.47 469 SER A C 1
ATOM 3465 O O . SER A 1 469 ? -35.344 -26.692 35.062 1.00 44.47 469 SER A O 1
ATOM 3467 N N . LEU A 1 470 ? -35.710 -28.294 33.516 1.00 42.59 470 LEU A N 1
ATOM 3468 C CA . LEU A 1 470 ? -35.549 -27.427 32.355 1.00 42.59 470 LEU A CA 1
ATOM 3469 C C . LEU A 1 470 ? -36.942 -26.992 31.899 1.00 42.59 470 LEU A C 1
ATOM 3471 O O . LEU A 1 470 ? -37.796 -27.833 31.611 1.00 42.59 470 LEU A O 1
ATOM 3475 N N . ILE A 1 471 ? -37.177 -25.685 31.884 1.00 45.88 471 ILE A N 1
ATOM 3476 C CA . ILE A 1 471 ? -38.442 -25.093 31.458 1.00 45.88 471 ILE A CA 1
ATOM 3477 C C . ILE A 1 471 ? -38.222 -24.504 30.076 1.00 45.88 471 ILE A C 1
ATOM 3479 O O . ILE A 1 471 ? -37.466 -23.542 29.938 1.00 45.88 471 ILE A O 1
ATOM 3483 N N . SER A 1 472 ? -38.883 -25.074 29.073 1.00 42.00 472 SER A N 1
ATOM 3484 C CA . SER A 1 472 ? -38.868 -24.558 27.707 1.00 42.00 472 SER A CA 1
ATOM 3485 C C . SER A 1 472 ? -40.160 -23.805 27.429 1.00 42.00 472 SER A C 1
ATOM 3487 O O . SER A 1 472 ? -41.259 -24.310 27.676 1.00 42.00 472 SER A O 1
ATOM 3489 N N . ILE A 1 473 ? -40.014 -22.583 26.925 1.00 43.81 473 ILE A N 1
ATOM 3490 C CA . ILE A 1 473 ? -41.129 -21.701 26.599 1.00 43.81 473 ILE A CA 1
ATOM 3491 C C . ILE A 1 473 ? -41.109 -21.458 25.095 1.00 43.81 473 ILE A C 1
ATOM 3493 O O . ILE A 1 473 ? -40.109 -20.989 24.543 1.00 43.81 473 ILE A O 1
ATOM 3497 N N . VAL A 1 474 ? -42.221 -21.813 24.451 1.00 39.94 474 VAL A N 1
ATOM 3498 C CA . VAL A 1 474 ? -42.433 -21.659 23.012 1.00 39.94 474 VAL A CA 1
ATOM 3499 C C . VAL A 1 474 ? -43.671 -20.796 22.804 1.00 39.94 474 VAL A C 1
ATOM 3501 O O . VAL A 1 474 ? -44.762 -21.118 23.279 1.00 39.94 474 VAL A O 1
ATOM 3504 N N . GLY A 1 475 ? -43.509 -19.673 22.107 1.00 42.00 475 GLY A N 1
ATOM 3505 C CA . GLY A 1 475 ? -44.640 -18.809 21.789 1.00 42.00 475 GLY A CA 1
ATOM 3506 C C . GLY A 1 475 ? -44.275 -17.572 20.979 1.00 42.00 475 GLY A C 1
ATOM 3507 O O . GLY A 1 475 ? -43.112 -17.196 20.836 1.00 42.00 475 GLY A O 1
ATOM 3508 N N . THR A 1 476 ? -45.306 -16.923 20.449 1.00 43.00 476 THR A N 1
ATOM 3509 C CA . THR A 1 476 ? -45.238 -15.622 19.772 1.00 43.00 476 THR A CA 1
ATOM 3510 C C . THR A 1 476 ? -45.781 -14.550 20.717 1.00 43.00 476 THR A C 1
ATOM 3512 O O . THR A 1 476 ? -46.999 -14.359 20.762 1.00 43.00 476 THR A O 1
ATOM 3515 N N . PRO A 1 477 ? -44.937 -13.871 21.516 1.00 40.91 477 PRO A N 1
ATOM 3516 C CA . PRO A 1 477 ? -45.426 -12.863 22.445 1.00 40.91 477 PRO A CA 1
ATOM 3517 C C . PRO A 1 477 ? -45.974 -11.666 21.657 1.00 40.91 477 PRO A C 1
ATOM 3519 O O . PRO A 1 477 ? -45.247 -10.983 20.938 1.00 40.91 477 PRO A O 1
ATOM 3522 N N . THR A 1 478 ? -47.282 -11.436 21.755 1.00 36.91 478 THR A N 1
ATOM 3523 C CA . THR A 1 478 ? -47.987 -10.357 21.046 1.00 36.91 478 THR A CA 1
ATOM 3524 C C . THR A 1 478 ? -47.806 -8.988 21.704 1.00 36.91 478 THR A C 1
ATOM 3526 O O . THR A 1 478 ? -47.900 -7.982 21.013 1.00 36.91 478 THR A O 1
ATOM 3529 N N . THR A 1 479 ? -47.483 -8.952 22.998 1.00 37.06 479 THR A N 1
ATOM 3530 C CA . THR A 1 479 ? -47.196 -7.765 23.826 1.00 37.06 479 THR A CA 1
ATOM 3531 C C . THR A 1 479 ? -46.383 -8.207 25.049 1.00 37.06 479 THR A C 1
ATOM 3533 O O . THR A 1 479 ? -46.415 -9.386 25.394 1.00 37.06 479 THR A O 1
ATOM 3536 N N . GLY A 1 480 ? -45.634 -7.304 25.693 1.00 37.50 480 GLY A N 1
ATOM 3537 C CA . GLY A 1 480 ? -44.739 -7.652 26.806 1.00 37.50 480 GLY A CA 1
ATOM 3538 C C . GLY A 1 480 ? -45.448 -8.393 27.946 1.00 37.50 480 GLY A C 1
ATOM 3539 O O . GLY A 1 480 ? -46.435 -7.905 28.491 1.00 37.50 480 GLY A O 1
ATOM 3540 N N . TYR A 1 481 ? -44.937 -9.573 28.301 1.00 37.22 481 TYR A N 1
ATOM 3541 C CA . TYR A 1 481 ? -45.416 -10.382 29.423 1.00 37.22 481 TYR A CA 1
ATOM 3542 C C . TYR A 1 481 ? -44.446 -10.278 30.598 1.00 37.22 481 TYR A C 1
ATOM 3544 O O . TYR A 1 481 ? -43.232 -10.238 30.398 1.00 37.22 481 TYR A O 1
ATOM 3552 N N . GLN A 1 482 ? -44.986 -10.309 31.816 1.00 37.62 482 GLN A N 1
ATOM 3553 C CA . GLN A 1 482 ? -44.230 -10.560 33.037 1.00 37.62 482 GLN A CA 1
ATOM 3554 C C . GLN A 1 482 ? -44.481 -12.011 33.455 1.00 37.62 482 GLN A C 1
ATOM 3556 O O . GLN A 1 482 ? -45.622 -12.414 33.698 1.00 37.62 482 GLN A O 1
ATOM 3561 N N . LEU A 1 483 ? -43.413 -12.808 33.475 1.00 38.94 483 LEU A N 1
ATOM 3562 C CA . LEU A 1 483 ? -43.457 -14.198 33.918 1.00 38.94 483 LEU A CA 1
ATOM 3563 C C . LEU A 1 483 ? -42.899 -14.270 35.332 1.00 38.94 483 LEU A C 1
ATOM 3565 O O . LEU A 1 483 ? -41.710 -14.039 35.544 1.00 38.94 483 LEU A O 1
ATOM 3569 N N . GLU A 1 484 ? -43.763 -14.593 36.289 1.00 37.50 484 GLU A N 1
ATOM 3570 C CA . GLU A 1 484 ? -43.367 -14.802 37.675 1.00 37.50 484 GLU A CA 1
ATOM 3571 C C . GLU A 1 484 ? -43.365 -16.292 37.996 1.00 37.50 484 GLU A C 1
ATOM 3573 O O . GLU A 1 484 ? -44.356 -17.008 37.822 1.00 37.50 484 GLU A O 1
ATOM 3578 N N . PHE A 1 485 ? -42.217 -16.758 38.478 1.00 40.84 485 PHE A N 1
ATOM 3579 C CA . PHE A 1 485 ? -42.028 -18.129 38.917 1.00 40.84 485 PHE A CA 1
ATOM 3580 C C . PHE A 1 485 ? -42.043 -18.141 40.439 1.00 40.84 485 PHE A C 1
ATOM 3582 O O . PHE A 1 485 ? -41.111 -17.649 41.075 1.00 40.84 485 PHE A O 1
ATOM 3589 N N . GLU A 1 486 ? -43.084 -18.722 41.029 1.00 36.22 486 GLU A N 1
ATOM 3590 C CA . GLU A 1 486 ?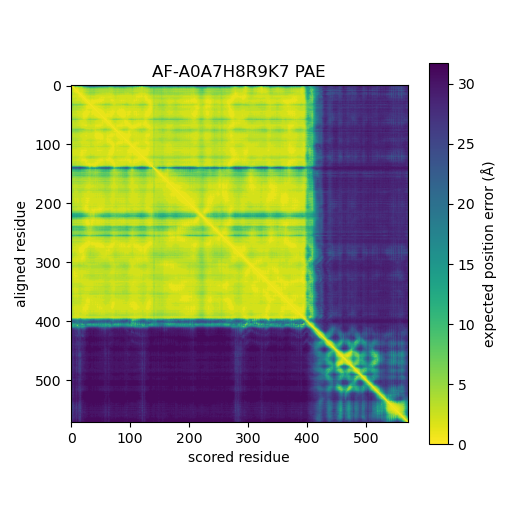 -43.134 -18.931 42.471 1.00 36.22 486 GLU A CA 1
ATOM 3591 C C . GLU A 1 486 ? -42.892 -20.410 42.771 1.00 36.22 486 GLU A C 1
ATOM 3593 O O . GLU A 1 486 ? -43.650 -21.303 42.376 1.00 36.22 486 GLU A O 1
ATOM 3598 N N . ARG A 1 487 ? -41.797 -20.688 43.481 1.00 39.06 487 ARG A N 1
ATOM 3599 C CA . ARG A 1 487 ? -41.482 -22.039 43.936 1.00 39.06 487 ARG A CA 1
ATOM 3600 C C . ARG A 1 487 ? -41.977 -22.218 45.363 1.00 39.06 487 ARG A C 1
ATOM 3602 O O . ARG A 1 487 ? -41.398 -21.670 46.297 1.00 39.06 487 ARG A O 1
ATOM 3609 N N . SER A 1 488 ? -43.018 -23.028 45.534 1.00 35.69 488 SER A N 1
ATOM 3610 C CA . SER A 1 488 ? -43.494 -23.411 46.862 1.00 35.69 488 SER A CA 1
ATOM 3611 C C . SER A 1 488 ? -42.652 -24.562 47.408 1.00 35.69 488 SER A C 1
ATOM 3613 O O . SER A 1 488 ? -42.653 -25.662 46.864 1.00 35.69 488 SER A O 1
ATOM 3615 N N . TYR A 1 489 ? -41.913 -24.328 48.493 1.00 36.81 489 TYR A N 1
ATOM 3616 C CA . TYR A 1 489 ? -41.007 -25.324 49.084 1.00 36.81 489 TYR A CA 1
ATOM 3617 C C . TYR A 1 489 ? -41.715 -26.427 49.897 1.00 36.81 489 TYR A C 1
ATOM 3619 O O . TYR A 1 489 ? -41.039 -27.277 50.475 1.00 36.81 489 TYR A O 1
ATOM 3627 N N . SER A 1 490 ? -43.054 -26.448 49.936 1.00 32.56 490 SER A N 1
ATOM 3628 C CA . SER A 1 490 ? -43.844 -27.494 50.607 1.00 32.56 490 SER A CA 1
ATOM 3629 C C . SER A 1 490 ? -44.401 -28.572 49.666 1.00 32.56 490 SER A C 1
ATOM 3631 O O . SER A 1 490 ? -44.775 -29.643 50.139 1.00 32.56 490 SER A O 1
ATOM 3633 N N . TYR A 1 491 ? -44.396 -28.353 48.348 1.00 30.81 491 TYR A N 1
ATOM 3634 C CA . TYR A 1 491 ? -44.874 -29.315 47.350 1.00 30.81 491 TYR A CA 1
ATOM 3635 C C . TYR A 1 491 ? -43.871 -29.387 46.189 1.00 30.81 491 TYR A C 1
ATOM 3637 O O . TYR A 1 491 ? -43.285 -28.379 45.812 1.00 30.81 491 TYR A O 1
ATOM 3645 N N . LYS A 1 492 ? -43.621 -30.574 45.620 1.00 31.00 492 LYS A N 1
ATOM 3646 C CA . LYS A 1 492 ? -42.685 -30.787 44.490 1.00 31.00 492 LYS A CA 1
ATOM 3647 C C . LYS A 1 492 ? -43.219 -30.209 43.159 1.00 31.00 492 LYS A C 1
ATOM 3649 O O . LYS A 1 492 ? -43.161 -30.877 42.131 1.00 31.00 492 LYS A O 1
ATOM 3654 N N . THR A 1 493 ? -43.745 -28.990 43.167 1.00 32.69 493 THR A N 1
ATOM 3655 C CA . THR A 1 493 ? -44.467 -28.385 42.043 1.00 32.69 493 THR A CA 1
ATOM 3656 C C . THR A 1 493 ? -44.004 -26.941 41.847 1.00 32.69 493 THR A C 1
ATOM 3658 O O . THR A 1 493 ? -43.839 -26.199 42.814 1.00 32.69 493 THR A O 1
ATOM 3661 N N . ILE A 1 494 ? -43.770 -26.545 40.594 1.00 35.53 494 ILE A N 1
ATOM 3662 C CA . ILE A 1 494 ? -43.498 -25.154 40.205 1.00 35.53 494 ILE A CA 1
ATOM 3663 C C . ILE A 1 494 ? -44.840 -24.544 39.795 1.00 35.53 494 ILE A C 1
ATOM 3665 O O . ILE A 1 494 ? -45.505 -25.098 38.920 1.00 35.53 494 ILE A O 1
ATOM 3669 N N . CYS A 1 495 ? -45.239 -23.436 40.419 1.00 33.25 495 CYS A N 1
ATOM 3670 C CA . CYS A 1 495 ? -46.433 -22.690 40.028 1.00 33.25 495 CYS A CA 1
ATOM 3671 C C . CYS A 1 495 ? -46.010 -21.450 39.233 1.00 33.25 495 CYS A C 1
ATOM 3673 O O . CYS A 1 495 ? -45.055 -20.762 39.599 1.00 33.25 495 CYS A O 1
ATOM 3675 N N . LEU A 1 496 ? -46.702 -21.187 38.126 1.00 32.88 496 LEU A N 1
ATOM 3676 C CA . LEU A 1 496 ? -46.367 -20.121 37.187 1.00 32.88 496 LEU A CA 1
ATOM 3677 C C . LEU A 1 496 ? -47.518 -19.119 37.149 1.00 32.88 496 LEU A C 1
ATOM 3679 O O . LEU A 1 496 ? -48.660 -19.507 36.897 1.00 32.88 496 LEU A O 1
ATOM 3683 N N . TYR A 1 497 ? -47.221 -17.846 37.404 1.00 33.34 497 TYR A N 1
ATOM 3684 C CA . TYR A 1 497 ? -48.201 -16.767 37.348 1.00 33.34 497 TYR A CA 1
ATOM 3685 C C . TYR A 1 497 ? -47.867 -15.844 36.179 1.00 33.34 497 TYR A C 1
ATOM 3687 O O . TYR A 1 497 ? -46.740 -15.371 36.031 1.00 33.34 497 TYR A O 1
ATOM 3695 N N . CYS A 1 498 ? -48.862 -15.599 35.330 1.00 33.00 498 CYS A N 1
ATOM 3696 C CA . CYS A 1 498 ? -48.769 -14.644 34.236 1.00 33.00 498 CYS A CA 1
ATOM 3697 C C . CYS A 1 498 ? -49.691 -13.469 34.564 1.00 33.00 498 CYS A C 1
ATOM 3699 O O . CYS A 1 498 ? -50.904 -13.649 34.679 1.00 33.00 498 CYS A O 1
ATOM 3701 N N . GLN A 1 499 ? -49.118 -12.284 34.765 1.00 32.53 499 GLN A N 1
ATOM 3702 C CA . GLN A 1 499 ? -49.877 -11.056 35.000 1.00 32.53 499 GLN A CA 1
ATOM 3703 C C . GLN A 1 499 ? -49.660 -10.117 33.804 1.00 32.53 499 GLN A C 1
ATOM 3705 O O . GLN A 1 499 ? -48.510 -9.799 33.488 1.00 32.53 499 GLN A O 1
ATOM 3710 N N . PRO A 1 500 ? -50.723 -9.680 33.107 1.00 31.75 500 PRO A N 1
ATOM 3711 C CA . PRO A 1 500 ? -50.595 -8.664 32.073 1.00 31.75 500 PRO A CA 1
ATOM 3712 C C . PRO A 1 500 ? -50.323 -7.293 32.716 1.00 31.75 500 PRO A C 1
ATOM 3714 O O . PRO A 1 500 ? -50.912 -6.969 33.753 1.00 31.75 500 PRO A O 1
ATOM 3717 N N . PRO A 1 501 ? -49.461 -6.455 32.120 1.00 32.28 501 PRO A N 1
ATOM 3718 C CA . PRO A 1 501 ? -49.274 -5.101 32.598 1.00 32.28 501 PRO A CA 1
ATOM 3719 C C . PRO A 1 501 ? -50.456 -4.250 32.109 1.00 32.28 501 PRO A C 1
ATOM 3721 O O . PRO A 1 501 ? -50.680 -4.134 30.911 1.00 32.28 501 PRO A O 1
ATOM 3724 N N . ILE A 1 502 ? -51.157 -3.606 33.048 1.00 31.69 502 ILE A N 1
ATOM 3725 C CA . ILE A 1 502 ? -52.235 -2.614 32.837 1.00 31.69 502 ILE A CA 1
ATOM 3726 C C . ILE A 1 502 ? -53.633 -3.231 32.602 1.00 31.69 502 ILE A C 1
ATOM 3728 O O . ILE A 1 502 ? -53.814 -4.202 31.876 1.00 31.69 502 ILE A O 1
ATOM 3732 N N . LYS A 1 503 ? -54.644 -2.651 33.278 1.00 30.64 503 LYS A N 1
ATOM 3733 C CA . LYS A 1 503 ? -56.074 -2.993 33.181 1.00 30.64 503 LYS A CA 1
ATOM 3734 C C . LYS A 1 503 ? -56.603 -2.744 31.764 1.00 30.64 503 LYS A C 1
ATOM 3736 O O . LYS A 1 503 ? -57.226 -1.721 31.530 1.00 30.64 503 LYS A O 1
ATOM 3741 N N . GLU A 1 504 ? -56.417 -3.686 30.859 1.00 28.92 504 GLU A N 1
ATOM 3742 C CA . GLU A 1 504 ? -57.273 -3.863 29.688 1.00 28.92 504 GLU A CA 1
ATOM 3743 C C . GLU A 1 504 ? -57.162 -5.318 29.225 1.00 28.92 504 GLU A C 1
ATOM 3745 O O . GLU A 1 504 ? -56.084 -5.905 29.169 1.00 28.92 504 GLU A O 1
ATOM 3750 N N . SER A 1 505 ? -58.312 -5.945 28.988 1.00 34.75 505 SER A N 1
ATOM 3751 C CA . SER A 1 505 ? -58.421 -7.348 28.602 1.00 34.75 505 SER A CA 1
ATOM 3752 C C . SER A 1 505 ? -57.852 -7.561 27.196 1.00 34.75 505 SER A C 1
ATOM 3754 O O . SER A 1 505 ? -58.533 -7.268 26.213 1.00 34.75 505 SER A O 1
ATOM 3756 N N . VAL A 1 506 ? -56.627 -8.082 27.096 1.00 29.75 506 VAL A N 1
ATOM 3757 C CA . VAL A 1 506 ? -55.980 -8.462 25.827 1.00 29.75 506 VAL A CA 1
ATOM 3758 C C . VAL A 1 506 ? -55.912 -9.999 25.721 1.00 29.75 506 VAL A C 1
ATOM 3760 O O . VAL A 1 506 ? -55.745 -10.665 26.747 1.00 29.75 506 VAL A O 1
ATOM 3763 N N . PRO A 1 507 ? -56.112 -10.593 24.525 1.00 31.69 507 PRO A N 1
ATOM 3764 C CA . PRO A 1 507 ? -56.460 -12.006 24.369 1.00 31.69 507 PRO A CA 1
ATOM 3765 C C . PRO A 1 507 ? -55.314 -12.953 24.735 1.00 31.69 507 PRO A C 1
ATOM 3767 O O . PRO A 1 507 ? -54.159 -12.692 24.403 1.00 31.69 507 PRO A O 1
ATOM 3770 N N . GLN A 1 508 ? -55.655 -14.091 25.348 1.00 33.25 508 GLN A N 1
ATOM 3771 C CA . GLN A 1 508 ? -54.748 -15.225 25.551 1.00 33.25 508 GLN A CA 1
ATOM 3772 C C . GLN A 1 508 ? -54.189 -15.704 24.201 1.00 33.25 508 GLN A C 1
ATOM 3774 O O . GLN A 1 508 ? -54.862 -16.412 23.455 1.00 33.25 508 GLN A O 1
ATOM 3779 N N . GLY A 1 509 ? -52.958 -15.307 23.881 1.00 38.72 509 GLY A N 1
ATOM 3780 C CA . GLY A 1 509 ? -52.162 -15.929 22.828 1.00 38.72 509 GLY A CA 1
ATOM 3781 C C . GLY A 1 509 ? -51.524 -17.223 23.336 1.00 38.72 509 GLY A C 1
ATOM 3782 O O . GLY A 1 509 ? -51.080 -17.286 24.482 1.00 38.72 509 GLY A O 1
ATOM 3783 N N . ASN A 1 510 ? -51.492 -18.251 22.485 1.00 38.31 510 ASN A N 1
ATOM 3784 C CA . ASN A 1 510 ? -51.002 -19.597 22.793 1.00 38.31 510 ASN A CA 1
ATOM 3785 C C . ASN A 1 510 ? -49.517 -19.592 23.207 1.00 38.31 510 ASN A C 1
ATOM 3787 O O . ASN A 1 510 ? -48.625 -19.565 22.359 1.00 38.31 510 ASN A O 1
ATOM 3791 N N . LEU A 1 511 ? -49.263 -19.630 24.513 1.00 34.75 511 LEU A N 1
ATOM 3792 C CA . LEU A 1 511 ? -47.980 -20.007 25.102 1.00 34.75 511 LEU A CA 1
ATOM 3793 C C . LEU A 1 511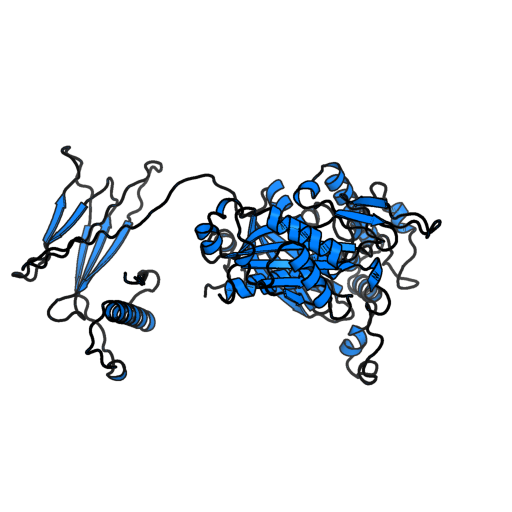 ? -48.040 -21.497 25.428 1.00 34.75 511 LEU A C 1
ATOM 3795 O O . LEU A 1 511 ? -48.848 -21.916 26.257 1.00 34.75 511 LEU A O 1
ATOM 3799 N N . GLU A 1 512 ? -47.189 -22.290 24.784 1.00 35.69 512 GLU A N 1
ATOM 3800 C CA . GLU A 1 512 ? -47.032 -23.705 25.108 1.00 35.69 512 GLU A CA 1
ATOM 3801 C C . GLU A 1 512 ? -45.800 -23.849 26.012 1.00 35.69 512 GLU A C 1
ATOM 3803 O O . GLU A 1 512 ? -44.680 -23.473 25.650 1.00 35.69 512 GLU A O 1
ATOM 3808 N N . ILE A 1 513 ? -46.021 -24.319 27.240 1.00 39.25 513 ILE A N 1
ATOM 3809 C CA . ILE A 1 513 ? -44.988 -24.439 28.274 1.00 39.25 513 ILE A CA 1
ATOM 3810 C C . ILE A 1 513 ? -44.809 -25.919 28.579 1.00 39.25 513 ILE A C 1
ATOM 3812 O O . ILE A 1 513 ? -45.751 -26.583 29.009 1.00 39.25 513 ILE A O 1
ATOM 3816 N N . THR A 1 514 ? -43.588 -26.423 28.399 1.00 34.09 514 THR A N 1
ATOM 3817 C CA . THR A 1 514 ? -43.257 -27.822 28.700 1.00 34.09 514 THR A CA 1
ATOM 3818 C C . THR A 1 514 ? -42.093 -27.864 29.686 1.00 34.09 514 THR A C 1
ATOM 3820 O O . THR A 1 514 ? -41.066 -27.218 29.472 1.00 34.09 514 THR A O 1
ATOM 3823 N N . ALA A 1 515 ? -42.253 -28.604 30.785 1.00 33.25 515 ALA A N 1
ATOM 3824 C CA . ALA A 1 515 ? -41.212 -28.805 31.791 1.00 33.25 515 ALA A CA 1
ATOM 3825 C C . ALA A 1 515 ? -40.801 -30.280 31.815 1.00 33.25 515 ALA A C 1
ATOM 3827 O O . ALA A 1 515 ? -41.645 -31.152 32.027 1.00 33.25 515 ALA A O 1
ATOM 3828 N N . THR A 1 516 ? -39.507 -30.551 31.637 1.00 32.94 516 THR A N 1
ATOM 3829 C CA . THR A 1 516 ? -38.971 -31.921 31.590 1.00 32.94 516 THR A CA 1
ATOM 3830 C C . THR A 1 516 ? -37.831 -32.078 32.600 1.00 32.94 516 THR A C 1
ATOM 3832 O O . THR A 1 516 ? -36.967 -31.207 32.722 1.00 32.94 516 THR A O 1
ATOM 3835 N N . GLN A 1 517 ? -37.832 -33.183 33.355 1.00 32.38 517 GLN A N 1
ATOM 3836 C CA . GLN A 1 517 ? -36.751 -33.546 34.280 1.00 32.38 517 GLN A CA 1
ATOM 3837 C C . GLN A 1 517 ? -35.626 -34.262 33.532 1.00 32.38 517 GLN A C 1
ATOM 3839 O O . GLN A 1 517 ? -35.892 -35.193 32.774 1.00 32.38 517 GLN A O 1
ATOM 3844 N N . VAL A 1 518 ? -34.375 -33.862 33.774 1.00 33.34 518 VAL A N 1
ATOM 3845 C CA . VAL A 1 518 ? -33.199 -34.470 33.132 1.00 33.34 518 VAL A CA 1
ATOM 3846 C C . VAL A 1 518 ? -32.083 -34.689 34.173 1.00 33.34 518 VAL A C 1
ATOM 3848 O O . VAL A 1 518 ? -31.699 -33.723 34.834 1.00 33.34 518 VAL A O 1
ATOM 3851 N N . PRO A 1 519 ? -31.564 -35.922 34.359 1.00 30.38 519 PRO A N 1
ATOM 3852 C CA . PRO A 1 519 ? -30.425 -36.215 35.241 1.00 30.38 519 PRO A CA 1
ATOM 3853 C C . PRO A 1 519 ? -29.062 -36.063 34.530 1.00 30.38 519 PRO A C 1
ATOM 3855 O O . PRO A 1 519 ? -28.964 -36.272 33.321 1.00 30.38 519 PRO A O 1
ATOM 3858 N N . VAL A 1 520 ? -27.991 -35.739 35.273 1.00 32.25 520 VAL A N 1
ATOM 3859 C CA . VAL A 1 520 ? -26.649 -35.453 34.708 1.00 32.25 520 VAL A CA 1
ATOM 3860 C C . VAL A 1 520 ? -25.695 -36.674 34.748 1.00 32.25 520 VAL A C 1
ATOM 3862 O O . VAL A 1 520 ? -25.586 -37.310 35.799 1.00 32.25 520 VAL A O 1
ATOM 3865 N N . PRO A 1 521 ? -24.935 -36.993 33.671 1.00 30.16 521 PRO A N 1
ATOM 3866 C CA . PRO A 1 521 ? -23.961 -38.100 33.656 1.00 30.16 521 PRO A CA 1
ATOM 3867 C C . PRO A 1 521 ? -22.640 -37.812 34.405 1.00 30.16 521 PRO A C 1
ATOM 3869 O O . PRO A 1 521 ? -22.129 -36.694 34.408 1.00 30.16 521 PRO A O 1
ATOM 3872 N N . GLY A 1 522 ? -22.086 -38.855 35.037 1.00 32.12 522 GLY A N 1
ATOM 3873 C CA . GLY A 1 522 ? -21.102 -38.801 36.131 1.00 32.12 522 GLY A CA 1
ATOM 3874 C C . GLY A 1 522 ? -19.744 -38.127 35.871 1.00 32.12 522 GLY A C 1
ATOM 3875 O O . GLY A 1 522 ? -19.064 -38.385 34.879 1.00 32.12 522 GLY A O 1
ATOM 3876 N N . ILE A 1 523 ? -19.312 -37.326 36.853 1.00 34.16 523 ILE A N 1
ATOM 3877 C CA . ILE A 1 523 ? -17.992 -36.684 36.940 1.00 34.16 523 ILE A CA 1
ATOM 3878 C C . ILE A 1 523 ? -17.060 -37.558 37.799 1.00 34.16 523 ILE A C 1
ATOM 3880 O O . ILE A 1 523 ? -17.352 -37.812 38.967 1.00 34.16 523 ILE A O 1
ATOM 3884 N N . THR A 1 524 ? -15.926 -37.999 37.246 1.00 30.84 524 THR A N 1
ATOM 3885 C CA . THR A 1 524 ? -14.855 -38.713 37.971 1.00 30.84 524 THR A CA 1
ATOM 3886 C C . THR A 1 524 ? -14.127 -37.810 38.977 1.00 30.84 524 THR A C 1
ATOM 3888 O O . THR A 1 524 ? -13.891 -36.633 38.709 1.00 30.84 524 THR A O 1
ATOM 3891 N N . GLU A 1 525 ? -13.720 -38.384 40.115 1.00 33.41 525 GLU A N 1
ATOM 3892 C CA . GLU A 1 525 ? -13.234 -37.728 41.349 1.00 33.41 525 GLU A CA 1
ATOM 3893 C C . GLU A 1 525 ? -12.030 -36.768 41.230 1.00 33.41 525 GLU A C 1
ATOM 3895 O O . GLU A 1 525 ? -11.737 -36.047 42.183 1.00 33.41 525 GLU A O 1
ATOM 3900 N N . GLY A 1 526 ? -11.376 -36.662 40.071 1.00 34.09 526 GLY A N 1
ATOM 3901 C CA . GLY A 1 526 ? -10.246 -35.748 39.852 1.00 34.09 526 GLY A CA 1
ATOM 3902 C C . GLY A 1 526 ? -10.594 -34.250 39.833 1.00 34.09 526 GLY A C 1
ATOM 3903 O O . GLY A 1 526 ? -9.686 -33.428 39.818 1.00 34.09 526 GLY A O 1
ATOM 3904 N N . PHE A 1 527 ? -11.882 -33.878 39.848 1.00 33.09 527 PHE A N 1
ATOM 3905 C CA . PHE A 1 527 ? -12.330 -32.474 39.807 1.00 33.09 527 PHE A CA 1
ATOM 3906 C C . PHE A 1 527 ? -12.639 -31.867 41.189 1.00 33.09 527 PHE A C 1
ATOM 3908 O O . PHE A 1 527 ? -13.064 -30.716 41.288 1.00 33.09 527 PHE A O 1
ATOM 3915 N N . LYS A 1 528 ? -12.433 -32.614 42.282 1.00 35.22 528 LYS A N 1
ATOM 3916 C CA . LYS A 1 528 ? -12.615 -32.102 43.651 1.00 35.22 528 LYS A CA 1
ATOM 3917 C C . LYS A 1 528 ? -11.312 -31.518 44.205 1.00 35.22 528 LYS A C 1
ATOM 3919 O O . LYS A 1 528 ? -10.719 -32.052 45.135 1.00 35.22 528 LYS A O 1
ATOM 3924 N N . GLY A 1 529 ? -10.891 -30.383 43.650 1.00 29.47 529 GLY A N 1
ATOM 3925 C CA . GLY A 1 529 ? -9.994 -29.457 44.344 1.00 29.47 529 GLY A CA 1
ATOM 3926 C C . GLY A 1 529 ? -10.789 -28.651 45.377 1.00 29.47 529 GLY A C 1
ATOM 3927 O O . GLY A 1 529 ? -11.834 -28.094 45.057 1.00 29.47 529 GLY A O 1
ATOM 3928 N N . SER A 1 530 ? -10.335 -28.646 46.627 1.00 32.69 530 SER A N 1
ATOM 3929 C CA . SER A 1 530 ? -11.037 -28.135 47.808 1.00 32.69 530 SER A CA 1
ATOM 3930 C C . SER A 1 530 ? -11.506 -26.672 47.707 1.00 32.69 530 SER A C 1
ATOM 3932 O O . SER A 1 530 ? -10.735 -25.757 47.425 1.00 32.69 530 SER A O 1
ATOM 3934 N N . ALA A 1 531 ? -12.779 -26.427 48.035 1.00 31.05 531 ALA A N 1
ATOM 3935 C CA . ALA A 1 531 ? -13.344 -25.084 48.179 1.00 31.05 531 ALA A CA 1
ATOM 3936 C C . ALA A 1 531 ? -14.114 -24.940 49.503 1.00 31.05 531 ALA A C 1
ATOM 3938 O O . ALA A 1 531 ? -15.313 -24.684 49.531 1.00 31.05 531 ALA A O 1
ATOM 3939 N N . SER A 1 532 ? -13.415 -25.084 50.630 1.00 35.12 532 SER A N 1
ATOM 3940 C CA . SER A 1 532 ? -13.844 -24.494 51.902 1.00 35.12 532 SER A CA 1
ATOM 3941 C C . SER A 1 532 ? -13.229 -23.094 52.010 1.00 35.12 532 SER A C 1
ATOM 3943 O O . SER A 1 532 ? -12.106 -22.936 52.485 1.00 35.12 532 SER A O 1
ATOM 3945 N N . GLY A 1 533 ? -13.921 -22.071 51.506 1.00 30.08 533 GLY A N 1
ATOM 3946 C CA . GLY A 1 533 ? -13.444 -20.686 51.574 1.00 30.08 533 GLY A CA 1
ATOM 3947 C C . GLY A 1 533 ? -14.372 -19.697 50.871 1.00 30.08 533 GLY A C 1
ATOM 3948 O O . GLY A 1 533 ? -14.697 -19.867 49.702 1.00 30.08 533 GLY A O 1
ATOM 3949 N N . LYS A 1 534 ? -14.802 -18.679 51.616 1.00 36.53 534 LYS A N 1
ATOM 3950 C CA . LYS A 1 534 ? -15.827 -17.676 51.295 1.00 36.53 534 LYS A CA 1
ATOM 3951 C C . LYS A 1 534 ? -15.386 -16.713 50.169 1.00 36.53 534 LYS A C 1
ATOM 3953 O O . LYS A 1 534 ? -14.558 -15.853 50.440 1.00 36.53 534 LYS A O 1
ATOM 3958 N N . SER A 1 535 ? -15.960 -16.796 48.959 1.00 35.00 535 SER A N 1
ATOM 3959 C CA . SER A 1 535 ? -16.139 -15.646 48.036 1.00 35.00 535 SER A CA 1
ATOM 3960 C C . SER A 1 535 ? -17.080 -15.982 46.860 1.00 35.00 535 SER A C 1
ATOM 3962 O O . SER A 1 535 ? -17.040 -17.085 46.314 1.00 35.00 535 SER A O 1
ATOM 3964 N N . ALA A 1 536 ? -17.926 -15.025 46.448 1.00 31.66 536 ALA A N 1
ATOM 3965 C CA . ALA A 1 536 ? -18.882 -15.153 45.333 1.00 31.66 536 ALA A CA 1
ATOM 3966 C C . ALA A 1 536 ? -18.207 -15.418 43.969 1.00 31.66 536 ALA A C 1
ATOM 3968 O O . ALA A 1 536 ? -18.760 -16.103 43.110 1.00 31.66 536 ALA A O 1
ATOM 3969 N N . LYS A 1 537 ? -16.959 -14.964 43.821 1.00 33.12 537 LYS A N 1
ATOM 3970 C CA . LYS A 1 537 ? -16.104 -15.157 42.645 1.00 33.12 537 LYS A CA 1
ATOM 3971 C C . LYS A 1 537 ? -15.848 -16.640 42.328 1.00 33.12 537 LYS A C 1
ATOM 3973 O O . LYS A 1 537 ? -15.965 -17.055 41.179 1.00 33.12 537 LYS A O 1
ATOM 3978 N N . ARG A 1 538 ? -15.638 -17.478 43.355 1.00 37.62 538 ARG A N 1
ATOM 3979 C CA . ARG A 1 538 ? -15.405 -18.927 43.180 1.00 37.62 538 ARG A CA 1
ATOM 3980 C C . ARG A 1 538 ? -16.653 -19.721 42.775 1.00 37.62 538 ARG A C 1
ATOM 3982 O O . ARG A 1 538 ? -16.522 -20.774 42.161 1.00 37.62 538 ARG A O 1
ATOM 3989 N N . SER A 1 539 ? -17.861 -19.233 43.075 1.00 36.03 539 SER A N 1
ATOM 3990 C CA . SER A 1 539 ? -19.120 -19.888 42.674 1.00 36.03 539 SER A CA 1
ATOM 3991 C C . SER A 1 539 ? -19.455 -19.647 41.196 1.00 36.03 539 SER A C 1
ATOM 3993 O O . SER A 1 539 ? -19.949 -20.555 40.525 1.00 36.03 539 SER A O 1
ATOM 3995 N N . GLN A 1 540 ? -19.128 -18.465 40.666 1.00 38.72 540 GLN A N 1
ATOM 3996 C CA . GLN A 1 540 ? -19.225 -18.155 39.234 1.00 38.72 540 GLN A CA 1
ATOM 3997 C C . GLN A 1 540 ? -18.174 -18.900 38.410 1.00 38.72 540 GLN A C 1
ATOM 3999 O O . GLN A 1 540 ? -18.491 -19.411 37.338 1.00 38.72 540 GLN A O 1
ATOM 4004 N N . GLU A 1 541 ? -16.944 -19.000 38.918 1.00 42.41 541 GLU A N 1
ATOM 4005 C CA . GLU A 1 541 ? -15.889 -19.834 38.331 1.00 42.41 541 GLU A CA 1
ATOM 4006 C C . GLU A 1 541 ? -16.317 -21.308 38.288 1.00 42.41 541 GLU A C 1
ATOM 4008 O O . GLU A 1 541 ? -16.270 -21.924 37.228 1.00 42.41 541 GLU A O 1
ATOM 4013 N N . TRP A 1 542 ? -16.855 -21.847 39.387 1.00 43.50 542 TRP A N 1
ATOM 4014 C CA . TRP A 1 542 ? -17.354 -23.225 39.432 1.00 43.50 542 TRP A CA 1
ATOM 4015 C C . TRP A 1 542 ? -18.498 -23.488 38.437 1.00 43.50 542 TRP A C 1
ATOM 4017 O O . TRP A 1 542 ? -18.474 -24.482 37.715 1.00 43.50 542 TRP A O 1
ATOM 4027 N N . THR A 1 543 ? -19.476 -22.580 38.354 1.00 43.06 543 THR A N 1
ATOM 4028 C CA . THR A 1 543 ? -20.639 -22.712 37.453 1.00 43.06 543 THR A CA 1
ATOM 4029 C C . THR A 1 543 ? -20.225 -22.621 35.983 1.00 43.06 543 THR A C 1
ATOM 4031 O O . THR A 1 543 ? -20.693 -23.391 35.148 1.00 43.06 543 THR A O 1
ATOM 4034 N N . THR A 1 544 ? -19.294 -21.719 35.674 1.00 46.81 544 THR A N 1
ATOM 4035 C CA . THR A 1 544 ? -18.741 -21.542 34.326 1.00 46.81 544 THR A CA 1
ATOM 4036 C C . THR A 1 544 ? -17.977 -22.783 33.871 1.00 46.81 544 THR A C 1
ATOM 4038 O O . THR A 1 544 ? -18.176 -23.254 32.753 1.00 46.81 544 THR A O 1
ATOM 4041 N N . GLU A 1 545 ? -17.142 -23.355 34.740 1.00 47.47 545 GLU A N 1
ATOM 4042 C CA . GLU A 1 545 ? -16.380 -24.564 34.417 1.00 47.47 545 GLU A CA 1
ATOM 4043 C C . GLU A 1 545 ? -17.271 -25.812 34.314 1.00 47.47 545 GLU A C 1
ATOM 4045 O O . GLU A 1 545 ? -17.027 -26.675 33.471 1.00 47.47 545 GLU A O 1
ATOM 4050 N N . TYR A 1 546 ? -18.360 -25.885 35.085 1.00 46.94 546 TYR A N 1
ATOM 4051 C CA . TYR A 1 546 ? -19.335 -26.971 34.977 1.00 46.94 546 TYR A CA 1
ATOM 4052 C C . TYR A 1 546 ? -20.102 -26.946 33.643 1.00 46.94 546 TYR A C 1
ATOM 4054 O O . TYR A 1 546 ? -20.199 -27.979 32.983 1.00 46.94 546 TYR A O 1
ATOM 4062 N N . ILE A 1 547 ? -20.574 -25.780 33.179 1.00 45.81 547 ILE A N 1
ATOM 4063 C CA . ILE A 1 547 ? -21.275 -25.674 31.882 1.00 45.81 547 ILE A CA 1
ATOM 4064 C C . ILE A 1 547 ? -20.312 -25.942 30.715 1.00 45.81 547 ILE A C 1
ATOM 4066 O O . ILE A 1 547 ? -20.660 -26.673 29.789 1.00 45.81 547 ILE A O 1
ATOM 4070 N N . LYS A 1 548 ? -19.069 -25.447 30.782 1.00 49.59 548 LYS A N 1
ATOM 4071 C CA . LYS A 1 548 ? -18.027 -25.799 29.801 1.00 49.59 548 LYS A CA 1
ATOM 4072 C C . LYS A 1 548 ? -17.760 -27.306 29.755 1.00 49.59 548 LYS A C 1
ATOM 4074 O O . LYS A 1 548 ? -17.557 -27.850 28.673 1.00 49.59 548 LYS A O 1
ATOM 4079 N N . HIS A 1 549 ? -17.784 -27.991 30.900 1.00 46.22 549 HIS A N 1
ATOM 4080 C CA . HIS A 1 549 ? -17.625 -29.445 30.954 1.00 46.22 549 HIS A CA 1
ATOM 4081 C C . HIS A 1 549 ? -18.791 -30.189 30.285 1.00 46.22 549 HIS A C 1
ATOM 4083 O O . HIS A 1 549 ? -18.562 -31.179 29.593 1.00 46.22 549 HIS A O 1
ATOM 4089 N N . LEU A 1 550 ? -20.025 -29.703 30.445 1.00 43.59 550 LEU A N 1
ATOM 4090 C CA . LEU A 1 550 ? -21.205 -30.275 29.788 1.00 43.59 550 LEU A CA 1
ATOM 4091 C C . LEU A 1 550 ? -21.183 -30.072 28.264 1.00 43.59 550 LEU A C 1
ATOM 4093 O O . LEU A 1 550 ? -21.523 -31.001 27.534 1.00 43.59 550 LEU A O 1
ATOM 4097 N N . ILE A 1 551 ? -20.706 -28.912 27.794 1.00 47.91 551 ILE A N 1
ATOM 4098 C CA . ILE A 1 551 ? -20.456 -28.634 26.368 1.00 47.91 551 ILE A CA 1
ATOM 4099 C C . ILE A 1 551 ? -19.361 -29.562 25.820 1.00 47.91 551 ILE A C 1
ATOM 4101 O O . ILE A 1 551 ? -19.527 -30.169 24.772 1.00 47.91 551 ILE A O 1
ATOM 4105 N N . PHE A 1 552 ? -18.252 -29.735 26.548 1.00 47.47 552 PHE A N 1
ATOM 4106 C CA . PHE A 1 552 ? -17.149 -30.614 26.136 1.00 47.47 552 PHE A CA 1
ATOM 4107 C C . PHE A 1 552 ? -17.547 -32.097 26.030 1.00 47.47 552 PHE A C 1
ATOM 4109 O O . PHE A 1 552 ? -16.896 -32.869 25.329 1.00 47.47 552 PHE A O 1
ATOM 4116 N N . LYS A 1 553 ? -18.589 -32.518 26.753 1.00 45.31 553 LYS A N 1
ATOM 4117 C CA . LYS A 1 553 ? -19.114 -33.889 26.734 1.00 45.31 553 LYS A CA 1
ATOM 4118 C C . LYS A 1 553 ? -20.300 -34.079 25.777 1.00 45.31 553 LYS A C 1
ATOM 4120 O O . LYS A 1 553 ? -20.903 -35.146 25.821 1.00 45.31 553 LYS A O 1
ATOM 4125 N N . ASP A 1 554 ? -20.623 -33.079 24.950 1.00 40.56 554 ASP A N 1
ATOM 4126 C CA . ASP A 1 554 ? -21.763 -33.056 24.014 1.00 40.56 554 ASP A CA 1
ATOM 4127 C C . ASP A 1 554 ? -23.143 -33.263 24.678 1.00 40.56 554 ASP A C 1
ATOM 4129 O O . ASP A 1 554 ? -24.111 -33.659 24.031 1.00 40.56 554 ASP A O 1
ATOM 4133 N N . TYR A 1 555 ? -23.275 -32.978 25.979 1.00 40.31 555 TYR A N 1
ATOM 4134 C CA . TYR A 1 555 ? -24.567 -33.060 26.680 1.00 40.31 555 TYR A CA 1
ATOM 4135 C C . TYR A 1 555 ? -25.420 -31.798 26.522 1.00 40.31 555 TYR A C 1
ATOM 4137 O O . TYR A 1 555 ? -26.619 -31.821 26.796 1.00 40.31 555 TYR A O 1
ATOM 4145 N N . VAL A 1 556 ? -24.802 -30.695 26.102 1.00 38.59 556 VAL A N 1
ATOM 4146 C CA . VAL A 1 556 ? -25.434 -29.399 25.861 1.00 38.59 556 VAL A CA 1
ATOM 4147 C C . VAL A 1 556 ? -24.912 -28.872 24.535 1.00 38.59 556 VAL A C 1
ATOM 4149 O O . VAL A 1 556 ? -23.700 -28.802 24.340 1.00 38.59 556 VAL A O 1
ATOM 4152 N N . ASP A 1 557 ? -25.824 -28.471 23.650 1.00 37.62 557 ASP A N 1
ATOM 4153 C CA . ASP A 1 557 ? -25.459 -27.831 22.392 1.00 37.62 557 ASP A CA 1
ATOM 4154 C C . ASP A 1 557 ? -24.832 -26.446 22.681 1.00 37.62 557 ASP A C 1
ATOM 4156 O O . ASP A 1 557 ? -25.495 -25.589 23.278 1.00 37.62 557 ASP A O 1
ATOM 4160 N N . PRO A 1 558 ? -23.571 -26.194 22.284 1.00 37.19 558 PRO A N 1
ATOM 4161 C CA . PRO A 1 558 ? -22.898 -24.918 22.515 1.00 37.19 558 PRO A CA 1
ATOM 4162 C C . PRO A 1 558 ? -23.580 -23.723 21.842 1.00 37.19 558 PRO A C 1
ATOM 4164 O O . PRO A 1 558 ? -23.286 -22.590 22.213 1.00 37.19 558 PRO A O 1
ATOM 4167 N N . VAL A 1 559 ? -24.477 -23.940 20.872 1.00 37.53 559 VAL A N 1
ATOM 4168 C CA . VAL A 1 559 ? -25.256 -22.854 20.257 1.00 37.53 559 VAL A CA 1
ATOM 4169 C C . VAL A 1 559 ? -26.520 -22.511 21.060 1.00 37.53 559 VAL A C 1
ATOM 4171 O O . VAL A 1 559 ? -27.149 -21.486 20.805 1.00 37.53 559 VAL A O 1
ATOM 4174 N N . ALA A 1 560 ? -26.892 -23.339 22.043 1.00 31.30 560 ALA A N 1
ATOM 4175 C CA . ALA A 1 560 ? -28.109 -23.181 22.840 1.00 31.30 560 ALA A CA 1
ATOM 4176 C C . ALA A 1 560 ? -27.896 -22.466 24.189 1.00 31.30 560 ALA A C 1
ATOM 4178 O O . ALA A 1 560 ? -28.880 -22.119 24.844 1.00 31.30 560 ALA A O 1
ATOM 4179 N N . ILE A 1 561 ? -26.647 -22.245 24.625 1.00 35.12 561 ILE A N 1
ATOM 4180 C CA . ILE A 1 561 ? -26.324 -21.579 25.899 1.00 35.12 561 ILE A CA 1
ATOM 4181 C C . ILE A 1 561 ? -25.154 -20.606 25.721 1.00 35.12 561 ILE A C 1
ATOM 4183 O O . ILE A 1 561 ? -24.082 -20.990 25.264 1.00 35.12 561 ILE A O 1
ATOM 4187 N N . GLU A 1 562 ? -25.326 -19.366 26.183 1.00 36.41 562 GLU A N 1
ATOM 4188 C CA . GLU A 1 562 ? -24.242 -18.392 26.337 1.00 36.41 562 GLU A CA 1
ATOM 4189 C C . GLU A 1 562 ? -23.868 -18.258 27.824 1.00 36.41 562 GLU A C 1
ATOM 4191 O O . GLU A 1 562 ? -24.711 -17.949 28.667 1.00 36.41 562 GLU A O 1
ATOM 4196 N N . ILE A 1 563 ? -22.598 -18.512 28.165 1.00 35.00 563 ILE A N 1
ATOM 4197 C CA . ILE A 1 563 ? -22.093 -18.372 29.538 1.00 35.00 563 ILE A CA 1
ATOM 4198 C C . ILE A 1 563 ? -21.524 -16.966 29.709 1.00 35.00 563 ILE A C 1
ATOM 4200 O O . ILE A 1 563 ? -20.425 -16.673 29.238 1.00 35.00 563 ILE A O 1
ATOM 4204 N N . VAL A 1 564 ? -22.243 -16.111 30.430 1.00 34.72 564 VAL A N 1
ATOM 4205 C CA . VAL A 1 564 ? -21.788 -14.751 30.740 1.00 34.72 564 VAL A CA 1
ATOM 4206 C C . VAL A 1 564 ? -21.237 -14.723 32.165 1.00 34.72 564 VAL A C 1
ATOM 4208 O O . VAL A 1 564 ? -21.977 -14.852 33.139 1.00 34.72 564 VAL A O 1
ATOM 4211 N N . GLN A 1 565 ? -19.917 -14.581 32.299 1.00 31.83 565 GLN A N 1
ATOM 4212 C CA . GLN A 1 565 ? -19.239 -14.532 33.594 1.00 31.83 565 GLN A CA 1
ATOM 4213 C C . GLN A 1 565 ? -19.054 -13.065 34.012 1.00 31.83 565 GLN A C 1
ATOM 4215 O O . GLN A 1 565 ? -18.209 -12.354 33.474 1.00 31.83 565 GLN A O 1
ATOM 4220 N N . SER A 1 566 ? -19.864 -12.585 34.956 1.00 31.31 566 SER A N 1
ATOM 4221 C CA . SER A 1 566 ? -19.755 -11.213 35.464 1.00 31.31 566 SER A CA 1
ATOM 4222 C C . SER A 1 566 ? -18.597 -11.105 36.461 1.00 31.31 566 SER A C 1
ATOM 4224 O O . SER A 1 566 ? -18.717 -11.576 37.591 1.00 31.31 566 SER A O 1
ATOM 4226 N N . VAL A 1 567 ? -17.486 -10.475 36.079 1.00 29.00 567 VAL A N 1
ATOM 4227 C CA . VAL A 1 567 ? -16.451 -10.071 37.041 1.00 29.00 567 VAL A CA 1
ATOM 4228 C C . VAL A 1 567 ? -16.912 -8.776 37.709 1.00 29.00 567 VAL A C 1
ATOM 4230 O O . VAL A 1 567 ? -16.899 -7.722 37.082 1.00 29.00 567 VAL A O 1
ATOM 4233 N N . PHE A 1 568 ? -17.327 -8.853 38.973 1.00 35.06 568 PHE A N 1
ATOM 4234 C CA . PHE A 1 568 ? -17.452 -7.680 39.842 1.00 35.06 568 PHE A CA 1
ATOM 4235 C C . PHE A 1 568 ? -16.092 -7.415 40.505 1.00 35.06 568 PHE A C 1
ATOM 4237 O O . PHE A 1 568 ? -15.549 -8.330 41.131 1.00 35.06 568 PHE A O 1
ATOM 4244 N N . PRO A 1 569 ? -15.528 -6.203 40.410 1.00 28.91 569 PRO A N 1
ATOM 4245 C CA . PRO A 1 569 ? -14.596 -5.704 41.410 1.00 28.91 569 PRO A CA 1
ATOM 4246 C C . PRO A 1 569 ? -15.371 -4.984 42.521 1.00 28.91 569 PRO A C 1
ATOM 4248 O O . PRO A 1 569 ? -16.237 -4.154 42.249 1.00 28.91 569 PRO A O 1
ATOM 4251 N N . ASP A 1 570 ? -15.054 -5.371 43.755 1.00 26.05 570 ASP A N 1
ATOM 4252 C CA . ASP A 1 570 ? -15.502 -4.804 45.026 1.00 26.05 570 ASP A CA 1
ATOM 4253 C C . ASP A 1 570 ? -15.128 -3.308 45.181 1.00 26.05 570 ASP A C 1
ATOM 4255 O O . ASP A 1 570 ? -14.243 -2.821 44.480 1.00 26.05 570 ASP A O 1
ATOM 4259 N N . LEU A 1 571 ? -15.823 -2.626 46.109 1.00 30.11 571 LEU A N 1
ATOM 4260 C CA . LEU A 1 571 ? -15.563 -1.286 46.684 1.00 30.11 571 LEU A CA 1
ATOM 4261 C C . LEU A 1 571 ? -14.133 -0.729 46.559 1.00 30.11 571 LEU A C 1
ATOM 4263 O O . LEU A 1 571 ? -13.184 -1.446 46.956 1.00 30.11 571 LEU A O 1
#

pLDDT: mean 75.98, std 27.86, range [19.64, 98.94]

Radius of gyration: 30.7 Å; Cα contacts (8 Å, |Δi|>4): 1172; chains: 1; bounding box: 88×69×88 Å

Organism: Talaromyces rugulosus (NCBI:txid121627)